Protein AF-A0A8H9N212-F1 (afdb_monomer)

Structure (mmCIF, N/CA/C/O backbone):
data_AF-A0A8H9N212-F1
#
_entry.id   AF-A0A8H9N212-F1
#
loop_
_atom_site.group_PDB
_atom_site.id
_atom_site.type_symbol
_atom_site.label_atom_id
_atom_site.label_alt_id
_atom_site.label_comp_id
_atom_site.label_asym_id
_atom_site.label_entity_id
_atom_site.label_seq_id
_atom_site.pdbx_PDB_ins_code
_atom_site.Cartn_x
_atom_site.Cartn_y
_atom_site.Cartn_z
_atom_site.occupancy
_atom_site.B_iso_or_equiv
_atom_site.auth_seq_id
_atom_site.auth_comp_id
_atom_site.auth_asym_id
_atom_site.auth_atom_id
_atom_site.pdbx_PDB_model_num
ATOM 1 N N . PRO A 1 1 ? 9.572 -23.194 4.328 1.00 48.91 1 PRO A N 1
ATOM 2 C CA . PRO A 1 1 ? 11.037 -23.095 4.145 1.00 48.91 1 PRO A CA 1
ATOM 3 C C . PRO A 1 1 ? 11.516 -21.725 4.619 1.00 48.91 1 PRO A C 1
ATOM 5 O O . PRO A 1 1 ? 11.048 -20.721 4.099 1.00 48.91 1 PRO A O 1
ATOM 8 N N . ASP A 1 2 ? 12.399 -21.695 5.612 1.00 60.88 2 ASP A N 1
ATOM 9 C CA . ASP A 1 2 ? 12.781 -20.497 6.381 1.00 60.88 2 ASP A CA 1
ATOM 10 C C . ASP A 1 2 ? 13.593 -19.453 5.583 1.00 60.88 2 ASP A C 1
ATOM 12 O O . ASP A 1 2 ? 14.242 -18.600 6.170 1.00 60.88 2 ASP A O 1
ATOM 16 N N . GLY A 1 3 ? 13.624 -19.538 4.249 1.00 67.44 3 GLY A N 1
ATOM 17 C CA . GLY A 1 3 ? 14.368 -18.618 3.380 1.00 67.44 3 GLY A CA 1
ATOM 18 C C . GLY A 1 3 ? 15.877 -18.877 3.280 1.00 67.44 3 GLY A C 1
ATOM 19 O O . GLY A 1 3 ? 16.539 -18.216 2.487 1.00 67.44 3 GLY A O 1
ATOM 20 N N . PHE A 1 4 ? 16.420 -19.859 4.011 1.00 80.44 4 PHE A N 1
ATOM 21 C CA . PHE A 1 4 ? 17.846 -20.210 3.998 1.00 80.44 4 PHE A CA 1
ATOM 22 C C . PHE A 1 4 ? 18.136 -21.469 3.164 1.00 80.44 4 PHE A C 1
ATOM 24 O O . PHE A 1 4 ? 17.407 -22.461 3.219 1.00 80.44 4 PHE A O 1
ATOM 31 N N . SER A 1 5 ? 19.236 -21.434 2.414 1.00 82.62 5 SER A N 1
ATOM 32 C CA . SER A 1 5 ? 19.834 -22.567 1.705 1.00 82.62 5 SER A CA 1
ATOM 33 C C . SER A 1 5 ? 20.308 -23.660 2.670 1.00 82.62 5 SER A C 1
ATOM 35 O O . SER A 1 5 ? 20.454 -23.441 3.874 1.00 82.62 5 SER A O 1
ATOM 37 N N . GLN A 1 6 ? 20.637 -24.839 2.129 1.00 80.44 6 GLN A N 1
ATOM 38 C CA . GLN A 1 6 ? 21.231 -25.946 2.898 1.00 80.44 6 GLN A CA 1
ATOM 39 C C . GLN A 1 6 ? 22.551 -25.577 3.602 1.00 80.44 6 GLN A C 1
ATOM 41 O O . GLN A 1 6 ? 22.968 -26.268 4.525 1.00 80.44 6 GLN A O 1
ATOM 46 N N . TYR A 1 7 ? 23.192 -24.483 3.181 1.00 77.25 7 TYR A N 1
ATOM 47 C CA . TYR A 1 7 ? 24.413 -23.943 3.778 1.00 77.25 7 TYR A CA 1
ATOM 48 C C . TYR A 1 7 ? 24.137 -22.871 4.844 1.00 77.25 7 TYR A C 1
ATOM 50 O O . TYR A 1 7 ? 25.069 -22.250 5.341 1.00 77.25 7 TYR A O 1
ATOM 58 N N . GLY A 1 8 ? 22.869 -22.635 5.200 1.00 81.19 8 GLY A N 1
ATOM 59 C CA . GLY A 1 8 ? 22.481 -21.651 6.211 1.00 81.19 8 GLY A CA 1
ATOM 60 C C . GLY A 1 8 ? 22.578 -20.196 5.749 1.00 81.19 8 GLY A C 1
ATOM 61 O O . GLY A 1 8 ? 22.525 -19.310 6.596 1.00 81.19 8 GLY A O 1
ATOM 62 N N . LEU A 1 9 ? 22.707 -19.964 4.438 1.00 83.38 9 LEU A N 1
ATOM 63 C CA . LEU A 1 9 ? 22.725 -18.639 3.811 1.00 83.38 9 LEU A CA 1
ATOM 64 C C . LEU A 1 9 ? 21.391 -18.351 3.129 1.00 83.38 9 LEU A C 1
ATOM 66 O O . LEU A 1 9 ? 20.862 -19.244 2.468 1.00 83.38 9 LEU A O 1
ATOM 70 N N . ASP A 1 10 ? 20.862 -17.143 3.246 1.00 80.94 10 ASP A N 1
ATOM 71 C CA . ASP A 1 10 ? 19.689 -16.719 2.482 1.00 80.94 10 ASP A CA 1
ATOM 72 C C . ASP A 1 10 ? 20.015 -16.441 1.003 1.00 80.94 10 ASP A C 1
ATOM 74 O O . ASP A 1 10 ? 21.149 -16.610 0.544 1.00 80.94 10 ASP A O 1
ATOM 78 N N . ALA A 1 11 ? 18.996 -16.047 0.231 1.00 73.56 11 ALA A N 1
ATOM 79 C CA . ALA A 1 11 ? 19.115 -15.761 -1.202 1.00 73.56 11 ALA A CA 1
ATOM 80 C C . ALA A 1 11 ? 20.103 -14.624 -1.535 1.00 73.56 11 ALA A C 1
ATOM 82 O O . ALA A 1 11 ? 20.509 -14.491 -2.688 1.00 73.56 11 ALA A O 1
ATOM 83 N N . GLU A 1 12 ? 20.495 -13.824 -0.542 1.00 68.50 12 GLU A N 1
ATOM 84 C CA . GLU A 1 12 ? 21.417 -12.696 -0.674 1.00 68.50 12 GLU A CA 1
ATOM 85 C C . GLU A 1 12 ? 22.821 -13.032 -0.141 1.00 68.50 12 GLU A C 1
ATOM 87 O O . GLU A 1 12 ? 23.716 -12.192 -0.193 1.00 68.50 12 GLU A O 1
ATOM 92 N N . GLY A 1 13 ? 23.041 -14.264 0.334 1.00 77.81 13 GLY A N 1
ATOM 93 C CA . GLY A 1 13 ? 24.339 -14.730 0.822 1.00 77.81 13 GLY A CA 1
ATOM 94 C C . GLY A 1 13 ? 24.630 -14.381 2.283 1.00 77.81 13 GLY A C 1
ATOM 95 O O . GLY A 1 13 ? 25.788 -14.466 2.698 1.00 77.81 13 GLY A O 1
ATOM 96 N N . TYR A 1 14 ? 23.614 -14.016 3.070 1.00 83.75 14 TYR A N 1
ATOM 97 C CA . TYR A 1 14 ? 23.759 -13.747 4.500 1.00 83.75 14 TYR A CA 1
ATOM 98 C C . TYR A 1 14 ? 23.435 -14.984 5.331 1.00 83.75 14 TYR A C 1
ATOM 100 O O . TYR A 1 14 ? 22.450 -15.681 5.088 1.00 83.75 14 TYR A O 1
ATOM 108 N N . GLY A 1 15 ? 24.269 -15.253 6.334 1.00 84.69 15 GLY A N 1
ATOM 109 C CA . GLY A 1 15 ? 24.023 -16.291 7.324 1.00 84.69 15 GLY A CA 1
ATOM 110 C C . GLY A 1 15 ? 22.804 -15.990 8.191 1.00 84.69 15 GLY A C 1
ATOM 111 O O . GLY A 1 15 ? 22.303 -14.867 8.244 1.00 84.69 15 GLY A O 1
ATOM 112 N N . ARG A 1 16 ? 22.342 -17.002 8.934 1.00 87.88 16 ARG A N 1
ATOM 113 C CA . ARG A 1 16 ? 21.265 -16.854 9.937 1.00 87.88 16 ARG A CA 1
ATOM 114 C C . ARG A 1 16 ? 21.573 -15.824 11.028 1.00 87.88 16 ARG A C 1
ATOM 116 O O . ARG A 1 16 ? 20.663 -15.344 11.689 1.00 87.88 16 ARG A O 1
ATOM 123 N N . ASP A 1 17 ? 22.844 -15.503 11.224 1.00 85.81 17 ASP A N 1
ATOM 124 C CA . ASP A 1 17 ? 23.327 -14.455 12.118 1.00 85.81 17 ASP A CA 1
ATOM 125 C C . ASP A 1 17 ? 23.298 -13.051 11.491 1.00 85.81 17 ASP A C 1
ATOM 127 O O . ASP A 1 17 ? 23.648 -12.079 12.156 1.00 85.81 17 ASP A O 1
ATOM 131 N N . GLY A 1 18 ? 22.874 -12.932 10.232 1.00 85.94 18 GLY A N 1
ATOM 132 C CA . GLY A 1 18 ? 22.709 -11.666 9.530 1.00 85.94 18 GLY A CA 1
ATOM 133 C C . GLY A 1 18 ? 23.993 -11.107 8.921 1.00 85.94 18 GLY A C 1
ATOM 134 O O . GLY A 1 18 ? 23.980 -9.950 8.505 1.00 85.94 18 GLY A O 1
ATOM 135 N N . PHE A 1 19 ? 25.073 -11.894 8.841 1.00 88.25 19 PHE A N 1
ATOM 136 C CA . PHE A 1 19 ? 26.354 -11.483 8.253 1.00 88.25 19 PHE A CA 1
ATOM 137 C C . PHE A 1 19 ? 26.708 -12.331 7.024 1.00 88.25 19 PHE A C 1
ATOM 139 O O . PHE A 1 19 ? 26.450 -13.532 6.982 1.00 88.25 19 PHE A O 1
ATOM 146 N N . ASN A 1 20 ? 27.301 -11.705 6.011 1.00 83.50 20 ASN A N 1
ATOM 147 C CA . ASN A 1 20 ? 27.819 -12.385 4.828 1.00 83.50 20 ASN A CA 1
ATOM 148 C C . ASN A 1 20 ? 29.212 -13.000 5.098 1.00 83.50 20 ASN A C 1
ATOM 150 O O . ASN A 1 20 ? 29.787 -12.862 6.183 1.00 83.50 20 ASN A O 1
ATOM 154 N N . SER A 1 21 ? 29.792 -13.662 4.092 1.00 85.56 21 SER A N 1
ATOM 155 C CA . SER A 1 21 ? 31.134 -14.263 4.181 1.00 85.56 21 SER A CA 1
ATOM 156 C C . SER A 1 21 ? 32.267 -13.260 4.433 1.00 85.56 21 SER A C 1
ATOM 158 O O . SER A 1 21 ? 33.352 -13.660 4.843 1.00 85.56 21 SER A O 1
ATOM 160 N N . GLU A 1 22 ? 32.026 -11.970 4.198 1.00 81.94 22 GLU A N 1
ATOM 161 C CA . GLU A 1 22 ? 32.968 -10.871 4.449 1.00 81.94 22 GLU A CA 1
ATOM 162 C C . GLU A 1 22 ? 32.809 -10.277 5.858 1.00 81.94 22 GLU A C 1
ATOM 164 O O . GLU A 1 22 ? 33.419 -9.260 6.175 1.00 81.94 22 GLU A O 1
ATOM 169 N N . ASN A 1 23 ? 32.025 -10.930 6.726 1.00 87.69 23 ASN A N 1
ATOM 170 C CA . ASN A 1 23 ? 31.716 -10.486 8.083 1.00 87.69 23 ASN A CA 1
ATOM 171 C C . ASN A 1 23 ? 30.894 -9.188 8.137 1.00 87.69 23 ASN A C 1
ATOM 173 O O . ASN A 1 23 ? 30.952 -8.491 9.143 1.00 87.69 23 ASN A O 1
ATOM 177 N N . CYS A 1 24 ? 30.115 -8.879 7.099 1.00 87.88 24 CYS A N 1
ATOM 178 C CA . CYS A 1 24 ? 29.319 -7.655 6.987 1.00 87.88 24 CYS A CA 1
ATOM 179 C C . CYS A 1 24 ? 27.830 -7.957 7.044 1.00 87.88 24 CYS A C 1
ATOM 181 O O . CYS A 1 24 ? 27.374 -8.904 6.409 1.00 87.88 24 CYS A O 1
ATOM 183 N N . ASN A 1 25 ? 27.065 -7.153 7.777 1.00 85.31 25 ASN A N 1
ATOM 184 C CA . ASN A 1 25 ? 25.610 -7.224 7.789 1.00 85.31 25 ASN A CA 1
ATOM 185 C C . ASN A 1 25 ? 24.998 -6.414 6.635 1.00 85.31 25 ASN A C 1
ATOM 187 O O . ASN A 1 25 ? 25.698 -5.751 5.866 1.00 85.31 25 ASN A O 1
ATOM 191 N N . ARG A 1 26 ? 23.671 -6.481 6.492 1.00 81.25 26 ARG A N 1
ATOM 192 C CA . ARG A 1 26 ? 22.938 -5.737 5.453 1.00 81.25 26 ARG A CA 1
ATOM 193 C C . ARG A 1 26 ? 23.102 -4.225 5.574 1.00 81.25 26 ARG A C 1
ATOM 195 O O . ARG A 1 26 ? 23.086 -3.547 4.564 1.00 81.25 26 ARG A O 1
ATOM 202 N N . ALA A 1 27 ? 23.340 -3.699 6.775 1.00 77.50 27 ALA A N 1
ATOM 203 C CA . ALA A 1 27 ? 23.638 -2.282 6.989 1.00 77.50 27 ALA A CA 1
ATOM 204 C C . ALA A 1 27 ? 25.084 -1.892 6.607 1.00 77.50 27 ALA A C 1
ATOM 206 O O . ALA A 1 27 ? 25.467 -0.736 6.769 1.00 77.50 27 ALA A O 1
ATOM 207 N N . GLY A 1 28 ? 25.897 -2.834 6.112 1.00 80.50 28 GLY A N 1
ATOM 208 C CA . GLY A 1 28 ? 27.299 -2.599 5.772 1.00 80.50 28 GLY A CA 1
ATOM 209 C C . GLY A 1 28 ? 28.211 -2.477 6.994 1.00 80.50 28 GLY A C 1
ATOM 210 O O . GLY A 1 28 ? 29.279 -1.881 6.887 1.00 80.50 28 GLY A O 1
ATOM 211 N N . LEU A 1 29 ? 27.803 -3.017 8.146 1.00 86.12 29 LEU A N 1
ATOM 212 C CA . LEU A 1 29 ? 28.575 -3.021 9.389 1.00 86.12 29 LEU A CA 1
ATOM 213 C C . LEU A 1 29 ? 29.121 -4.415 9.680 1.00 86.12 29 LEU A C 1
ATOM 215 O O . LEU A 1 29 ? 28.432 -5.417 9.477 1.00 86.12 29 LEU A O 1
ATOM 219 N N . ASN A 1 30 ? 30.340 -4.487 10.198 1.00 89.12 30 ASN A N 1
ATOM 220 C CA . ASN A 1 30 ? 30.913 -5.733 10.671 1.00 89.12 30 ASN A CA 1
ATOM 221 C C . ASN A 1 30 ? 30.341 -6.137 12.045 1.00 89.12 30 ASN A C 1
ATOM 223 O O . ASN A 1 30 ? 29.559 -5.406 12.657 1.00 89.12 30 ASN A O 1
ATOM 227 N N . ARG A 1 31 ? 30.728 -7.308 12.565 1.00 90.25 31 ARG A N 1
ATOM 228 C CA . ARG A 1 31 ? 30.299 -7.763 13.909 1.00 90.25 31 ARG A CA 1
ATOM 229 C C . ARG A 1 31 ? 30.716 -6.834 15.052 1.00 90.25 31 ARG A C 1
ATOM 231 O O . ARG A 1 31 ? 30.157 -6.929 16.139 1.00 90.25 31 ARG A O 1
ATOM 238 N N . GLN A 1 32 ? 31.700 -5.974 14.824 1.00 89.44 32 GLN A N 1
ATOM 239 C CA . GLN A 1 32 ? 32.189 -4.972 15.764 1.00 89.44 32 GLN A CA 1
ATOM 240 C C . GLN A 1 32 ? 31.437 -3.634 15.627 1.00 89.44 32 GLN A C 1
ATOM 242 O O . GLN A 1 32 ? 31.700 -2.711 16.391 1.00 89.44 32 GLN A O 1
ATOM 247 N N . GLY A 1 33 ? 30.485 -3.532 14.692 1.00 83.62 33 GLY A N 1
ATOM 248 C CA . GLY A 1 33 ? 29.724 -2.314 14.413 1.00 83.62 33 GLY A CA 1
ATOM 249 C C . GLY A 1 33 ? 30.471 -1.298 13.546 1.00 83.62 33 GLY A C 1
ATOM 250 O O . GLY A 1 33 ? 30.004 -0.173 13.396 1.00 83.62 33 GLY A O 1
ATOM 251 N N . GLU A 1 34 ? 31.617 -1.665 12.973 1.00 85.56 34 GLU A N 1
ATOM 252 C CA . GLU A 1 34 ? 32.413 -0.786 12.117 1.00 85.56 34 GLU A CA 1
ATOM 253 C C . GLU A 1 34 ? 31.993 -0.928 10.647 1.00 85.56 34 GLU A C 1
ATOM 255 O O . GLU A 1 34 ? 31.639 -2.028 10.215 1.00 85.56 34 GLU A O 1
ATOM 260 N N . PRO A 1 35 ? 32.060 0.142 9.837 1.00 82.62 35 PRO A N 1
ATOM 261 C CA . PRO A 1 35 ? 31.731 0.063 8.421 1.00 82.62 35 PRO A CA 1
ATOM 262 C C . PRO A 1 35 ? 32.664 -0.902 7.685 1.00 82.62 35 PRO A C 1
ATOM 264 O O . PRO A 1 35 ? 33.885 -0.768 7.737 1.00 82.62 35 PRO A O 1
ATOM 267 N N . CYS A 1 36 ? 32.091 -1.818 6.913 1.00 81.75 36 CYS A N 1
ATOM 268 C CA . CYS A 1 36 ? 32.828 -2.726 6.037 1.00 81.75 36 CYS A CA 1
ATOM 269 C C . CYS A 1 36 ? 33.483 -2.039 4.824 1.00 81.75 36 CYS A C 1
ATOM 271 O O . CYS A 1 36 ? 34.247 -2.662 4.089 1.00 81.75 36 CYS A O 1
ATOM 273 N N . GLY A 1 37 ? 33.187 -0.754 4.611 1.00 81.06 37 GLY A N 1
ATOM 274 C CA . GLY A 1 37 ? 33.697 0.075 3.521 1.00 81.06 37 GLY A CA 1
ATOM 275 C C . GLY A 1 37 ? 32.577 0.788 2.766 1.00 81.06 37 GLY A C 1
ATOM 276 O O . GLY A 1 37 ? 31.394 0.528 2.995 1.00 81.06 37 GLY A O 1
ATOM 277 N N . GLU A 1 38 ? 32.948 1.684 1.849 1.00 79.25 38 GLU A N 1
ATOM 278 C CA . GLU A 1 38 ? 31.974 2.432 1.048 1.00 79.25 38 GLU A CA 1
ATOM 279 C C . GLU A 1 38 ? 31.109 1.495 0.173 1.00 79.25 38 GLU A C 1
ATOM 281 O O . GLU A 1 38 ? 31.646 0.603 -0.503 1.00 79.25 38 GLU A O 1
ATOM 286 N N . PRO A 1 39 ? 29.773 1.677 0.153 1.00 80.19 39 PRO A N 1
ATOM 287 C CA . PRO A 1 39 ? 28.888 0.911 -0.715 1.00 80.19 39 PRO A CA 1
ATOM 288 C C . PRO A 1 39 ? 29.212 1.143 -2.197 1.00 80.19 39 PRO A C 1
ATOM 290 O O . PRO A 1 39 ? 29.211 2.270 -2.690 1.00 80.19 39 PRO A O 1
ATOM 293 N N . LYS A 1 40 ? 29.448 0.055 -2.928 1.00 78.50 40 LYS A N 1
ATOM 294 C CA . LYS A 1 40 ? 29.615 0.021 -4.381 1.00 78.50 40 LYS A CA 1
ATOM 295 C C . LYS A 1 40 ? 28.335 -0.521 -4.999 1.00 78.50 40 LYS A C 1
ATOM 297 O O . LYS A 1 40 ? 28.032 -1.704 -4.869 1.00 78.50 40 LYS A O 1
ATOM 302 N N . PHE A 1 41 ? 27.583 0.350 -5.660 1.00 72.44 41 PHE A N 1
ATOM 303 C CA . PHE A 1 41 ? 26.312 -0.009 -6.286 1.00 72.44 41 PHE A CA 1
ATOM 304 C C . PHE A 1 41 ? 26.537 -0.725 -7.616 1.00 72.44 41 PHE A C 1
ATOM 306 O O . PHE A 1 41 ? 27.232 -0.214 -8.498 1.00 72.44 41 PHE A O 1
ATOM 313 N N . GLY A 1 42 ? 25.946 -1.911 -7.742 1.00 61.38 42 GLY A N 1
ATOM 314 C CA . GLY A 1 42 ? 25.860 -2.646 -8.991 1.00 61.38 42 GLY A CA 1
ATOM 315 C C . GLY A 1 42 ? 24.874 -2.001 -9.973 1.00 61.38 42 GLY A C 1
ATOM 316 O O . GLY A 1 42 ? 24.143 -1.070 -9.615 1.00 61.38 42 GLY A O 1
ATOM 317 N N . PRO A 1 43 ? 24.826 -2.493 -11.224 1.00 53.00 43 PRO A N 1
ATOM 318 C CA . PRO A 1 43 ? 23.905 -1.999 -12.253 1.00 53.00 43 PRO A CA 1
ATOM 319 C C . PRO A 1 43 ? 22.439 -2.041 -11.809 1.00 53.00 43 PRO A C 1
ATOM 321 O O . PRO A 1 43 ? 21.667 -1.131 -12.109 1.00 53.00 43 PRO A O 1
ATOM 324 N N . ASP A 1 44 ? 22.087 -3.046 -11.004 1.00 60.75 44 ASP A N 1
ATOM 325 C CA . ASP A 1 44 ? 20.751 -3.251 -10.453 1.00 60.75 44 ASP A CA 1
ATOM 326 C C . ASP A 1 44 ? 20.331 -2.213 -9.399 1.00 60.75 44 ASP A C 1
ATOM 328 O O . ASP A 1 44 ? 19.172 -2.182 -8.970 1.00 60.75 44 ASP A O 1
ATOM 332 N N . GLY A 1 45 ? 21.237 -1.301 -9.042 1.00 69.12 45 GLY A N 1
ATOM 333 C CA . GLY A 1 45 ? 21.006 -0.206 -8.110 1.00 69.12 45 GLY A CA 1
ATOM 334 C C . GLY A 1 45 ? 21.149 -0.602 -6.644 1.00 69.12 45 GLY A C 1
ATOM 335 O O . GLY A 1 45 ? 20.893 0.242 -5.786 1.00 69.12 45 GLY A O 1
ATOM 336 N N . PHE A 1 46 ? 21.576 -1.836 -6.361 1.00 74.75 46 PHE A N 1
ATOM 337 C CA . PHE A 1 46 ? 21.864 -2.328 -5.018 1.00 74.75 46 PHE A CA 1
ATOM 338 C C . PHE A 1 46 ? 23.376 -2.441 -4.813 1.00 74.75 46 PHE A C 1
ATOM 340 O O . PHE A 1 46 ? 24.141 -2.717 -5.734 1.00 74.75 46 PHE A O 1
ATOM 347 N N . SER A 1 47 ? 23.826 -2.166 -3.598 1.00 79.19 47 SER A N 1
ATOM 348 C CA . SER A 1 47 ? 25.215 -2.319 -3.181 1.00 79.19 47 SER A CA 1
ATOM 349 C C . SER A 1 47 ? 25.595 -3.792 -3.045 1.00 79.19 47 SER A C 1
ATOM 351 O O . SER A 1 47 ? 24.733 -4.675 -3.036 1.00 79.19 47 SER A O 1
ATOM 353 N N . GLN A 1 48 ? 26.887 -4.059 -2.845 1.00 74.19 48 GLN A N 1
ATOM 354 C CA . GLN A 1 48 ? 27.377 -5.381 -2.444 1.00 74.19 48 GLN A CA 1
ATOM 355 C C . GLN A 1 48 ? 26.731 -5.901 -1.146 1.00 74.19 48 GLN A C 1
ATOM 357 O O . GLN A 1 48 ? 26.797 -7.094 -0.872 1.00 74.19 48 GLN A O 1
ATOM 362 N N . TYR A 1 49 ? 26.090 -5.019 -0.370 1.00 77.12 49 TYR A N 1
ATOM 363 C CA . TYR A 1 49 ? 25.359 -5.361 0.849 1.00 77.12 49 TYR A CA 1
ATOM 364 C C . TYR A 1 49 ? 23.850 -5.580 0.623 1.00 77.12 49 TYR A C 1
ATOM 366 O O . TYR A 1 49 ? 23.082 -5.679 1.575 1.00 77.12 49 TYR A O 1
ATOM 374 N N . GLY A 1 50 ? 23.390 -5.590 -0.633 1.00 76.12 50 GLY A N 1
ATOM 375 C CA . GLY A 1 50 ? 21.982 -5.806 -0.977 1.00 76.12 50 GLY A CA 1
ATOM 376 C C . GLY A 1 50 ? 21.059 -4.612 -0.718 1.00 76.12 50 GLY A C 1
ATOM 377 O O . GLY A 1 50 ? 19.854 -4.742 -0.913 1.00 76.12 50 GLY A O 1
ATOM 378 N N . LEU A 1 51 ? 21.600 -3.451 -0.328 1.00 81.31 51 LEU A N 1
ATOM 379 C CA . LEU A 1 51 ? 20.842 -2.213 -0.116 1.00 81.31 51 LEU A CA 1
ATOM 380 C C . LEU A 1 51 ? 20.991 -1.245 -1.278 1.00 81.31 51 LEU A C 1
ATOM 382 O O . LEU A 1 51 ? 22.092 -1.069 -1.799 1.00 81.31 51 LEU A O 1
ATOM 386 N N . ASP A 1 52 ? 19.916 -0.559 -1.637 1.00 79.38 52 ASP A N 1
ATOM 387 C CA . ASP A 1 52 ? 19.978 0.561 -2.562 1.00 79.38 52 ASP A CA 1
ATOM 388 C C . ASP A 1 52 ? 20.621 1.803 -1.921 1.00 79.38 52 ASP A C 1
ATOM 390 O O . ASP A 1 52 ? 20.929 1.844 -0.728 1.00 79.38 52 ASP A O 1
ATOM 394 N N . LYS A 1 53 ? 20.829 2.858 -2.714 1.00 78.75 53 LYS A N 1
ATOM 395 C CA . LYS A 1 53 ? 21.436 4.114 -2.231 1.00 78.75 53 LYS A CA 1
ATOM 396 C C . LYS A 1 53 ? 20.625 4.846 -1.150 1.00 78.75 53 LYS A C 1
ATOM 398 O O . LYS A 1 53 ? 21.106 5.833 -0.604 1.00 78.75 53 LYS A O 1
ATOM 403 N N . TYR A 1 54 ? 19.391 4.415 -0.902 1.00 80.50 54 TYR A N 1
ATOM 404 C CA . TYR A 1 54 ? 18.502 4.947 0.123 1.00 80.50 54 TYR A CA 1
ATOM 405 C C . TYR A 1 54 ? 18.412 4.020 1.349 1.00 80.50 54 TYR A C 1
ATOM 407 O O . TYR A 1 54 ? 17.675 4.333 2.280 1.00 80.50 54 TYR A O 1
ATOM 415 N N . GLY A 1 55 ? 19.163 2.913 1.370 1.00 84.25 55 GLY A N 1
ATOM 416 C CA . GLY A 1 55 ? 19.217 1.971 2.484 1.00 84.25 55 GLY A CA 1
ATOM 417 C C . GLY A 1 55 ? 18.102 0.922 2.496 1.00 84.25 55 GLY A C 1
ATOM 418 O O . GLY A 1 55 ? 17.900 0.293 3.531 1.00 84.25 55 GLY A O 1
ATOM 419 N N . TYR A 1 56 ? 17.379 0.726 1.389 1.00 84.62 56 TYR A N 1
ATOM 420 C CA . TYR A 1 56 ? 16.331 -0.294 1.269 1.00 84.62 56 TYR A CA 1
ATOM 421 C C . TYR A 1 56 ? 16.864 -1.554 0.592 1.00 84.62 56 TYR A C 1
ATOM 423 O O . TYR A 1 56 ? 17.522 -1.476 -0.447 1.00 84.62 56 TYR A O 1
ATOM 431 N N . GLY A 1 57 ? 16.544 -2.710 1.167 1.00 79.38 57 GLY A N 1
ATOM 432 C CA . GLY A 1 57 ? 16.823 -4.024 0.608 1.00 79.38 57 GLY A CA 1
ATOM 433 C C . GLY A 1 57 ? 16.009 -4.321 -0.648 1.00 79.38 57 GLY A C 1
ATOM 434 O O . GLY A 1 57 ? 15.131 -3.552 -1.061 1.00 79.38 57 GLY A O 1
ATOM 435 N N . ARG A 1 58 ? 16.294 -5.466 -1.272 1.00 77.12 58 ARG A N 1
ATOM 436 C CA . ARG A 1 58 ? 15.590 -5.928 -2.482 1.00 77.12 58 ARG A CA 1
ATOM 437 C C . ARG A 1 58 ? 14.120 -6.250 -2.237 1.00 77.12 58 ARG A C 1
ATOM 439 O O . ARG A 1 58 ? 13.310 -6.162 -3.153 1.00 77.12 58 ARG A O 1
ATOM 446 N N . ASP A 1 59 ? 13.781 -6.596 -1.006 1.00 76.88 59 ASP A N 1
ATOM 447 C CA . ASP A 1 59 ? 12.412 -6.779 -0.535 1.00 76.88 59 ASP A CA 1
ATOM 448 C C . ASP A 1 59 ? 11.683 -5.452 -0.254 1.00 76.88 59 ASP A C 1
ATOM 450 O O . ASP A 1 59 ? 10.502 -5.458 0.087 1.00 76.88 59 ASP A O 1
ATOM 454 N N . GLY A 1 60 ? 12.369 -4.317 -0.420 1.00 82.88 60 GLY A N 1
ATOM 455 C CA . GLY A 1 60 ? 11.823 -2.976 -0.258 1.00 82.88 60 GLY A CA 1
ATOM 456 C C . GLY A 1 60 ? 11.796 -2.463 1.176 1.00 82.88 60 GLY A C 1
ATOM 457 O O . GLY A 1 60 ? 11.257 -1.376 1.382 1.00 82.88 60 GLY A O 1
ATOM 458 N N . PHE A 1 61 ? 12.379 -3.186 2.139 1.00 86.69 61 PHE A N 1
ATOM 459 C CA . PHE A 1 61 ? 12.476 -2.776 3.543 1.00 86.69 61 PHE A CA 1
ATOM 460 C C . PHE A 1 61 ? 13.900 -2.342 3.896 1.00 86.69 61 PHE A C 1
ATOM 462 O O . PHE A 1 61 ? 14.878 -2.895 3.401 1.00 86.69 61 PHE A O 1
ATOM 469 N N . ASN A 1 62 ? 14.033 -1.324 4.741 1.00 87.75 62 ASN A N 1
ATOM 470 C CA . ASN A 1 62 ? 15.324 -0.887 5.260 1.00 87.75 62 ASN A CA 1
ATOM 471 C C . ASN A 1 62 ? 15.746 -1.706 6.498 1.00 87.75 62 ASN A C 1
ATOM 473 O O . ASN A 1 62 ? 15.007 -2.565 6.982 1.00 87.75 62 ASN A O 1
ATOM 477 N N . ALA A 1 63 ? 16.941 -1.426 7.027 1.00 84.50 63 ALA A N 1
ATOM 478 C CA . ALA A 1 63 ? 17.459 -2.087 8.231 1.00 84.50 63 ALA A CA 1
ATOM 479 C C . ALA A 1 63 ? 16.593 -1.854 9.487 1.00 84.50 63 ALA A C 1
ATOM 481 O O . ALA A 1 63 ? 16.568 -2.707 10.369 1.00 84.50 63 ALA A O 1
ATOM 482 N N . ASP A 1 64 ? 15.844 -0.748 9.531 1.00 86.50 64 ASP A N 1
ATOM 483 C CA . ASP A 1 64 ? 14.895 -0.424 10.605 1.00 86.50 64 ASP A CA 1
ATOM 484 C C . ASP A 1 64 ? 13.534 -1.126 10.431 1.00 86.50 64 ASP A C 1
ATOM 486 O O . ASP A 1 64 ? 12.587 -0.813 11.145 1.00 86.50 64 ASP A O 1
ATOM 490 N N . ASN A 1 65 ? 13.415 -2.062 9.483 1.00 89.69 65 ASN A N 1
ATOM 491 C CA . ASN A 1 65 ? 12.202 -2.824 9.182 1.00 89.69 65 ASN A CA 1
ATOM 492 C C . ASN A 1 65 ? 11.052 -2.019 8.547 1.00 89.69 65 ASN A C 1
ATOM 494 O O . ASN A 1 65 ? 9.923 -2.501 8.533 1.00 89.69 65 ASN A O 1
ATOM 498 N N . PHE A 1 66 ? 11.314 -0.840 7.975 1.00 92.12 66 PHE A N 1
ATOM 499 C CA . PHE A 1 66 ? 10.316 -0.013 7.284 1.00 92.12 66 PHE A CA 1
ATOM 500 C C . PHE A 1 66 ? 10.471 -0.078 5.767 1.00 92.12 66 PHE A C 1
ATOM 502 O O . PHE A 1 66 ? 11.579 0.003 5.236 1.00 92.12 66 PHE A O 1
ATOM 509 N N . ASN A 1 67 ? 9.351 -0.176 5.054 1.00 90.81 67 ASN A N 1
ATOM 510 C CA . ASN A 1 67 ? 9.326 -0.056 3.604 1.00 90.81 67 ASN A CA 1
ATOM 511 C C . ASN A 1 67 ? 9.433 1.408 3.145 1.00 90.81 67 ASN A C 1
ATOM 513 O O . ASN A 1 67 ? 9.395 2.350 3.943 1.00 90.81 67 ASN A O 1
ATOM 517 N N . ARG A 1 68 ? 9.534 1.620 1.830 1.00 88.81 68 ARG A N 1
ATOM 518 C CA . ARG A 1 68 ? 9.626 2.966 1.226 1.00 88.81 68 ARG A CA 1
ATOM 519 C C . ARG A 1 68 ? 8.406 3.855 1.452 1.00 88.81 68 ARG A C 1
ATOM 521 O O . ARG A 1 68 ? 8.486 5.060 1.228 1.00 88.81 68 ARG A O 1
ATOM 528 N N . PHE A 1 69 ? 7.295 3.270 1.882 1.00 90.62 69 PHE A N 1
ATOM 529 C CA . PHE A 1 69 ? 6.064 3.966 2.244 1.00 90.62 69 PHE A CA 1
ATOM 530 C C . PHE A 1 69 ? 5.981 4.222 3.753 1.00 90.62 69 PHE A C 1
ATOM 532 O O . PHE A 1 69 ? 4.913 4.541 4.265 1.00 90.62 69 PHE A O 1
ATOM 539 N N . ASN A 1 70 ? 7.114 4.110 4.458 1.00 91.56 70 ASN A N 1
ATOM 540 C CA . ASN A 1 70 ? 7.233 4.304 5.898 1.00 91.56 70 ASN A CA 1
ATOM 541 C C . ASN A 1 70 ? 6.421 3.293 6.721 1.00 91.56 70 ASN A C 1
ATOM 543 O O . ASN A 1 70 ? 6.033 3.614 7.835 1.00 91.56 70 ASN A O 1
ATOM 547 N N . CYS A 1 71 ? 6.173 2.092 6.193 1.00 92.12 71 CYS A N 1
ATOM 548 C CA . CYS A 1 71 ? 5.370 1.065 6.848 1.00 92.12 71 CYS A CA 1
ATOM 549 C C . CYS A 1 71 ? 6.207 -0.152 7.242 1.00 92.12 71 CYS A C 1
ATOM 551 O O . CYS A 1 71 ? 6.950 -0.687 6.415 1.00 92.12 71 CYS A O 1
ATOM 553 N N . SER A 1 72 ? 6.102 -0.588 8.496 1.00 92.50 72 SER A N 1
ATOM 554 C CA . SER A 1 72 ? 6.840 -1.739 9.003 1.00 92.50 72 SER A CA 1
ATOM 555 C C . SER A 1 72 ? 6.248 -3.068 8.527 1.00 92.50 72 SER A C 1
ATOM 557 O O . SER A 1 72 ? 5.137 -3.122 7.989 1.00 92.50 72 SER A O 1
ATOM 559 N N . ARG A 1 73 ? 6.958 -4.181 8.747 1.00 89.06 73 ARG A N 1
ATOM 560 C CA . ARG A 1 73 ? 6.407 -5.525 8.470 1.00 89.06 73 ARG A CA 1
ATOM 561 C C . ARG A 1 73 ? 5.224 -5.884 9.362 1.00 89.06 73 ARG A C 1
ATOM 563 O O . ARG A 1 73 ? 4.385 -6.704 8.980 1.00 89.06 73 ARG A O 1
ATOM 570 N N . GLU A 1 74 ? 5.151 -5.270 10.531 1.00 87.31 74 GLU A N 1
ATOM 571 C CA . GLU A 1 74 ? 4.043 -5.395 11.470 1.00 87.31 74 GLU A CA 1
ATOM 572 C C . GLU A 1 74 ? 2.832 -4.562 11.018 1.00 87.31 74 GLU A C 1
ATOM 574 O O . GLU A 1 74 ? 1.728 -4.816 11.482 1.00 87.31 74 GLU A O 1
ATOM 579 N N . GLY A 1 75 ? 2.993 -3.646 10.054 1.00 89.62 75 GLY A N 1
ATOM 580 C CA . GLY A 1 75 ? 1.909 -2.795 9.556 1.00 89.62 75 GLY A CA 1
ATOM 581 C C . GLY A 1 75 ? 1.718 -1.517 10.371 1.00 89.62 75 GLY A C 1
ATOM 582 O O . GLY A 1 75 ? 0.597 -1.020 10.477 1.00 89.62 75 GLY A O 1
ATOM 583 N N . VAL A 1 76 ? 2.798 -0.988 10.954 1.00 90.38 76 VAL A N 1
ATOM 584 C CA . VAL A 1 76 ? 2.806 0.317 11.631 1.00 90.38 76 VAL A CA 1
ATOM 585 C C . VAL A 1 76 ? 3.896 1.231 11.086 1.00 90.38 76 VAL A C 1
ATOM 587 O O . VAL A 1 76 ? 4.940 0.776 10.625 1.00 90.38 76 VAL A O 1
ATOM 590 N N . ASP A 1 77 ? 3.646 2.534 11.097 1.00 91.19 77 ASP A N 1
ATOM 591 C CA . ASP A 1 77 ? 4.602 3.548 10.688 1.00 91.19 77 ASP A CA 1
ATOM 592 C C . ASP A 1 77 ? 5.576 3.902 11.824 1.00 91.19 77 ASP A C 1
ATOM 594 O O . ASP A 1 77 ? 5.485 3.396 12.943 1.00 91.19 77 ASP A O 1
ATOM 598 N N . LYS A 1 78 ? 6.540 4.784 11.546 1.00 89.50 78 LYS A N 1
ATOM 599 C CA . LYS A 1 78 ? 7.535 5.221 12.547 1.00 89.50 78 LYS A CA 1
ATOM 600 C C . LYS A 1 78 ? 6.950 5.955 13.755 1.00 89.50 78 LYS A C 1
ATOM 602 O O . LYS A 1 78 ? 7.609 6.032 14.785 1.00 89.50 78 LYS A O 1
ATOM 607 N N . ASN A 1 79 ? 5.748 6.510 13.630 1.00 86.75 79 ASN A N 1
ATOM 608 C CA . ASN A 1 79 ? 5.012 7.136 14.728 1.00 86.75 79 ASN A CA 1
ATOM 609 C C . ASN A 1 79 ? 4.104 6.124 15.440 1.00 86.75 79 ASN A C 1
ATOM 611 O O . ASN A 1 79 ? 3.277 6.512 16.262 1.00 86.75 79 ASN A O 1
ATOM 615 N N . GLY A 1 80 ? 4.206 4.846 15.074 1.00 84.88 80 GLY A N 1
ATOM 616 C CA . GLY A 1 80 ? 3.332 3.791 15.532 1.00 84.88 80 GLY A CA 1
ATOM 617 C C . GLY A 1 80 ? 1.947 3.837 14.901 1.00 84.88 80 GLY A C 1
ATOM 618 O O . GLY A 1 80 ? 1.109 3.087 15.351 1.00 84.88 80 GLY A O 1
ATOM 619 N N . LYS A 1 81 ? 1.626 4.658 13.900 1.00 86.50 81 LYS A N 1
ATOM 620 C CA . LYS A 1 81 ? 0.278 4.659 13.301 1.00 86.50 81 LYS A CA 1
ATOM 621 C C . LYS A 1 81 ? 0.077 3.467 12.364 1.00 86.50 81 LYS A C 1
ATOM 623 O O . LYS A 1 81 ? 1.036 3.063 11.713 1.00 86.50 81 LYS A O 1
ATOM 628 N N . PRO A 1 82 ? -1.139 2.914 12.237 1.00 86.88 82 PRO A N 1
ATOM 629 C CA . PRO A 1 82 ? -1.386 1.818 11.306 1.00 86.88 82 PRO A CA 1
ATOM 630 C C . PRO A 1 82 ? -1.088 2.221 9.856 1.00 86.88 82 PRO A C 1
ATOM 632 O O . PRO A 1 82 ? -1.336 3.356 9.445 1.00 86.88 82 PRO A O 1
ATOM 635 N N . CYS A 1 83 ? -0.568 1.284 9.069 1.00 90.31 83 CYS A N 1
ATOM 636 C CA . CYS A 1 83 ? -0.260 1.487 7.657 1.00 90.31 83 CYS A CA 1
ATOM 637 C C . CYS A 1 83 ? -0.400 0.181 6.867 1.00 90.31 83 CYS A C 1
ATOM 639 O O . CYS A 1 83 ? -0.337 -0.916 7.424 1.00 90.31 83 CYS A O 1
ATOM 641 N N . ASN A 1 84 ? -0.553 0.284 5.543 1.00 89.06 84 ASN A N 1
ATOM 642 C CA . ASN A 1 84 ? -0.670 -0.896 4.693 1.00 89.06 84 ASN A CA 1
ATOM 643 C C . ASN A 1 84 ? 0.688 -1.331 4.123 1.00 89.06 84 ASN A C 1
ATOM 645 O O . ASN A 1 84 ? 1.209 -0.750 3.170 1.00 89.06 84 ASN A O 1
ATOM 649 N N . LYS A 1 85 ? 1.239 -2.419 4.666 1.00 88.44 85 LYS A N 1
ATOM 650 C CA . LYS A 1 85 ? 2.502 -3.017 4.196 1.00 88.44 85 LYS A CA 1
ATOM 651 C C . LYS A 1 85 ? 2.401 -3.707 2.829 1.00 88.44 85 LYS A C 1
ATOM 653 O O . LYS A 1 85 ? 3.430 -4.018 2.237 1.00 88.44 85 LYS A O 1
ATOM 658 N N . HIS A 1 86 ? 1.187 -3.969 2.340 1.00 89.38 86 HIS A N 1
ATOM 659 C CA . HIS A 1 86 ? 0.928 -4.678 1.082 1.00 89.38 86 HIS A CA 1
ATOM 660 C C . HIS A 1 86 ? 0.780 -3.756 -0.130 1.00 89.38 86 HIS A C 1
ATOM 662 O O . HIS A 1 86 ? 0.544 -4.230 -1.242 1.00 89.38 86 HIS A O 1
ATOM 668 N N . GLN A 1 87 ? 0.894 -2.446 0.078 1.00 90.38 87 GLN A N 1
ATOM 669 C CA . GLN A 1 87 ? 0.937 -1.466 -0.995 1.00 90.38 87 GLN A CA 1
ATOM 670 C C . GLN A 1 87 ? 2.085 -1.782 -1.966 1.00 90.38 87 GLN A C 1
ATOM 672 O O . GLN A 1 87 ? 3.219 -2.016 -1.548 1.00 90.38 87 GLN A O 1
ATOM 677 N N . LEU A 1 88 ? 1.794 -1.772 -3.270 1.00 91.94 88 LEU A N 1
ATOM 678 C CA . LEU A 1 88 ? 2.787 -2.033 -4.318 1.00 91.94 88 LEU A CA 1
ATOM 679 C C . LEU A 1 88 ? 3.306 -0.740 -4.946 1.00 91.94 88 LEU A C 1
ATOM 681 O O . LEU A 1 88 ? 4.487 -0.666 -5.279 1.00 91.94 88 LEU A O 1
ATOM 685 N N . TRP A 1 89 ? 2.445 0.272 -5.081 1.00 93.12 89 TRP A N 1
ATOM 686 C CA . TRP A 1 89 ? 2.744 1.562 -5.705 1.00 93.12 89 TRP A CA 1
ATOM 687 C C . TRP A 1 89 ? 2.419 2.728 -4.773 1.00 93.12 89 TRP A C 1
ATOM 689 O O . TRP A 1 89 ? 1.359 2.752 -4.156 1.00 93.12 89 TRP A O 1
ATOM 699 N N . SER A 1 90 ? 3.268 3.753 -4.740 1.00 90.88 90 SER A N 1
ATOM 700 C CA . SER A 1 90 ? 2.915 5.056 -4.175 1.00 90.88 90 SER A CA 1
ATOM 701 C C . SER A 1 90 ? 1.922 5.804 -5.067 1.00 90.88 90 SER A C 1
ATOM 703 O O . SER A 1 90 ? 1.833 5.573 -6.276 1.00 90.88 90 SER A O 1
ATOM 705 N N . SER A 1 91 ? 1.263 6.814 -4.494 1.00 87.56 91 SER A N 1
ATOM 706 C CA . SER A 1 91 ? 0.482 7.805 -5.249 1.00 87.56 91 SER A CA 1
ATOM 707 C C . SER A 1 91 ? 1.316 8.582 -6.278 1.00 87.56 91 SER A C 1
ATOM 709 O O . SER A 1 91 ? 0.776 9.071 -7.265 1.00 87.56 91 SER A O 1
ATOM 711 N N . SER A 1 92 ? 2.638 8.660 -6.090 1.00 85.62 92 SER A N 1
ATOM 712 C CA . SER A 1 92 ? 3.582 9.256 -7.044 1.00 85.62 92 SER A CA 1
ATOM 713 C C . SER A 1 92 ? 4.009 8.315 -8.181 1.00 85.62 92 SER A C 1
ATOM 715 O O . SER A 1 92 ? 4.794 8.719 -9.037 1.00 85.62 92 SER A O 1
ATOM 717 N N . GLY A 1 93 ? 3.507 7.075 -8.214 1.00 88.69 93 GLY A N 1
ATOM 718 C CA . GLY A 1 93 ? 3.791 6.108 -9.278 1.00 88.69 93 GLY A CA 1
ATOM 719 C C . GLY A 1 93 ? 5.137 5.389 -9.152 1.00 88.69 93 GLY A C 1
ATOM 720 O O . GLY A 1 93 ? 5.619 4.834 -10.140 1.00 88.69 93 GLY A O 1
ATOM 721 N N . LEU A 1 94 ? 5.744 5.383 -7.961 1.00 90.19 94 LEU A N 1
ATOM 722 C CA . LEU A 1 94 ? 6.939 4.595 -7.653 1.00 90.19 94 LEU A CA 1
ATOM 723 C C . LEU A 1 94 ? 6.551 3.317 -6.911 1.00 90.19 94 LEU A C 1
ATOM 725 O O . LEU A 1 94 ? 5.730 3.343 -5.998 1.00 90.19 94 LEU A O 1
ATOM 729 N N . GLY A 1 95 ? 7.142 2.198 -7.310 1.00 90.50 95 GLY A N 1
ATOM 730 C CA . GLY A 1 95 ? 6.930 0.909 -6.670 1.00 90.50 95 GLY A CA 1
ATOM 731 C C . GLY A 1 95 ? 7.542 0.843 -5.270 1.00 90.50 95 GLY A C 1
ATOM 732 O O . GLY A 1 95 ? 8.349 1.696 -4.889 1.00 90.50 95 GLY A O 1
ATOM 733 N N . PHE A 1 96 ? 7.219 -0.212 -4.518 1.00 86.44 96 PHE A N 1
ATOM 734 C CA . PHE A 1 96 ? 7.832 -0.503 -3.210 1.00 86.44 96 PHE A CA 1
ATOM 735 C C . PHE A 1 96 ? 9.358 -0.699 -3.293 1.00 86.44 96 PHE A C 1
ATOM 737 O O . PHE A 1 96 ? 10.081 -0.542 -2.313 1.00 86.44 96 PHE A O 1
ATOM 744 N N . ASP A 1 97 ? 9.871 -0.989 -4.484 1.00 82.38 97 ASP A N 1
ATOM 745 C CA . ASP A 1 97 ? 11.288 -1.087 -4.819 1.00 82.38 97 ASP A CA 1
ATOM 746 C C . ASP A 1 97 ? 11.875 0.235 -5.367 1.00 82.38 97 ASP A C 1
ATOM 748 O O . ASP A 1 97 ? 13.034 0.286 -5.775 1.00 82.38 97 ASP A O 1
ATOM 752 N N . GLY A 1 98 ? 11.101 1.326 -5.354 1.00 85.50 98 GLY A N 1
ATOM 753 C CA . GLY A 1 98 ? 11.559 2.685 -5.652 1.00 85.50 98 GLY A CA 1
ATOM 754 C C . GLY A 1 98 ? 11.709 3.003 -7.139 1.00 85.50 98 GLY A C 1
ATOM 755 O O . GLY A 1 98 ? 12.392 3.971 -7.492 1.00 85.50 98 GLY A O 1
ATOM 756 N N . ARG A 1 99 ? 11.099 2.202 -8.018 1.00 87.50 99 ARG A N 1
ATOM 757 C CA . ARG A 1 99 ? 11.169 2.367 -9.476 1.00 87.50 99 ARG A CA 1
ATOM 758 C C . ARG A 1 99 ? 9.781 2.509 -10.095 1.00 87.50 99 ARG A C 1
ATOM 760 O O . ARG A 1 99 ? 8.805 1.976 -9.575 1.00 87.50 99 ARG A O 1
ATOM 767 N N . ASP A 1 100 ? 9.697 3.227 -11.208 1.00 91.44 100 ASP A N 1
ATOM 768 C CA . ASP A 1 100 ? 8.467 3.455 -11.963 1.00 91.44 100 ASP A CA 1
ATOM 769 C C . ASP A 1 100 ? 7.992 2.189 -12.711 1.00 91.44 100 ASP A C 1
ATOM 771 O O . ASP A 1 100 ? 8.601 1.112 -12.645 1.00 91.44 100 ASP A O 1
ATOM 775 N N . ARG A 1 101 ? 6.869 2.309 -13.432 1.00 91.44 101 ARG A N 1
ATOM 776 C CA . ARG A 1 101 ? 6.263 1.215 -14.220 1.00 91.44 101 ARG A CA 1
ATOM 777 C C . ARG A 1 101 ? 7.172 0.678 -15.326 1.00 91.44 101 ARG A C 1
ATOM 779 O O . ARG A 1 101 ? 6.999 -0.464 -15.734 1.00 91.44 101 ARG A O 1
ATOM 786 N N . LEU A 1 102 ? 8.146 1.468 -15.771 1.00 89.81 102 LEU A N 1
ATOM 787 C CA . LEU A 1 102 ? 9.138 1.084 -16.773 1.00 89.81 102 LEU A CA 1
ATOM 788 C C . LEU A 1 102 ? 10.440 0.562 -16.143 1.00 89.81 102 LEU A C 1
ATOM 790 O O . LEU A 1 102 ? 11.321 0.101 -16.863 1.00 89.81 102 LEU A O 1
ATOM 794 N N . GLY A 1 103 ? 10.558 0.588 -14.813 1.00 88.50 103 GLY A N 1
ATOM 795 C CA . GLY A 1 103 ? 11.731 0.116 -14.078 1.00 88.50 103 GLY A C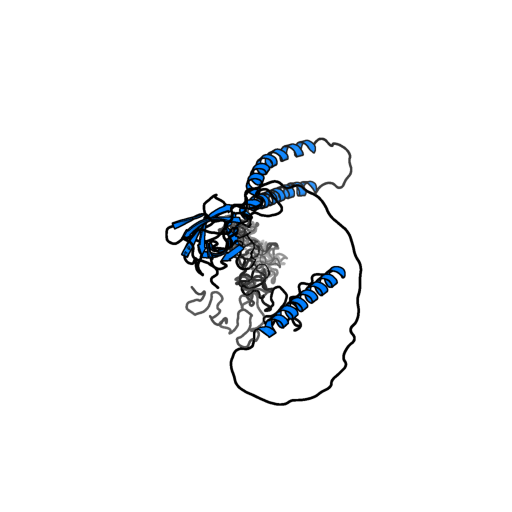A 1
ATOM 796 C C . GLY A 1 103 ? 12.802 1.185 -13.838 1.00 88.50 103 GLY A C 1
ATOM 797 O O . GLY A 1 103 ? 13.885 0.858 -13.339 1.00 88.50 103 GLY A O 1
ATOM 798 N N . PHE A 1 104 ? 12.527 2.459 -14.127 1.00 86.81 104 PHE A N 1
ATOM 799 C CA . PHE A 1 104 ? 13.451 3.550 -13.822 1.00 86.81 104 PHE A CA 1
ATOM 800 C C . PHE A 1 104 ? 13.283 4.012 -12.378 1.00 86.81 104 PHE A C 1
ATOM 802 O O . PHE A 1 104 ? 12.174 4.233 -11.906 1.00 86.81 104 PHE A O 1
ATOM 809 N N . ASN A 1 105 ? 14.388 4.197 -11.666 1.00 80.81 105 ASN A N 1
ATOM 810 C CA . ASN A 1 105 ? 14.369 4.785 -10.330 1.00 80.81 105 ASN A CA 1
ATOM 811 C C . ASN A 1 105 ? 14.020 6.288 -10.370 1.00 80.81 105 ASN A C 1
ATOM 813 O O . ASN A 1 105 ? 13.878 6.892 -11.434 1.00 80.81 105 ASN A O 1
ATOM 817 N N . SER A 1 106 ? 13.954 6.922 -9.199 1.00 82.06 106 SER A N 1
ATOM 818 C CA . SER A 1 106 ? 13.697 8.365 -9.053 1.00 82.06 106 SER A CA 1
ATOM 819 C C . SER A 1 106 ? 14.695 9.289 -9.775 1.00 82.06 106 SER A C 1
ATOM 821 O O . SER A 1 106 ? 14.392 10.459 -9.986 1.00 82.06 106 SER A O 1
ATOM 823 N N . LEU A 1 107 ? 15.870 8.790 -10.183 1.00 76.94 107 LEU A N 1
ATOM 824 C CA . LEU A 1 107 ? 16.839 9.528 -11.008 1.00 76.94 107 LEU A CA 1
ATOM 825 C C . LEU A 1 107 ? 16.639 9.312 -12.517 1.00 76.94 107 LEU A C 1
ATOM 827 O O . LEU A 1 107 ? 17.438 9.800 -13.319 1.00 76.94 107 LEU A O 1
ATOM 831 N N . GLY A 1 108 ? 15.615 8.555 -12.914 1.00 85.31 108 GLY A N 1
ATOM 832 C CA . GLY A 1 108 ? 15.366 8.191 -14.302 1.00 85.31 108 GLY A CA 1
ATOM 833 C C . GLY A 1 108 ? 16.377 7.185 -14.849 1.00 85.31 108 GLY A C 1
ATOM 834 O O . GLY A 1 108 ? 16.667 7.243 -16.042 1.00 85.31 108 GLY A O 1
ATOM 835 N N . VAL A 1 109 ? 16.929 6.311 -13.996 1.00 82.81 109 VAL A N 1
ATOM 836 C CA . VAL A 1 109 ? 17.916 5.277 -14.354 1.00 82.81 109 VAL A CA 1
ATOM 837 C C . VAL A 1 109 ? 17.317 3.880 -14.166 1.00 82.81 109 VAL A C 1
ATOM 839 O O . VAL A 1 109 ? 16.760 3.591 -13.105 1.00 82.81 109 VAL A O 1
ATOM 842 N N . ASP A 1 110 ? 17.410 3.023 -15.182 1.00 85.75 110 ASP A N 1
ATOM 843 C CA . ASP A 1 110 ? 16.896 1.649 -15.154 1.00 85.75 110 ASP A CA 1
ATOM 844 C C . ASP A 1 110 ? 17.770 0.697 -14.311 1.00 85.75 110 ASP A C 1
ATOM 846 O O . ASP A 1 110 ? 18.614 1.130 -13.521 1.00 85.75 110 ASP A O 1
ATOM 850 N N . ILE A 1 111 ? 17.488 -0.606 -14.374 1.00 80.62 111 ILE A N 1
ATOM 851 C CA . ILE A 1 111 ? 18.203 -1.655 -13.624 1.00 80.62 111 ILE A CA 1
ATOM 852 C C . ILE A 1 111 ? 19.542 -2.054 -14.265 1.00 80.62 111 ILE A C 1
ATOM 854 O O . ILE A 1 111 ? 20.268 -2.878 -13.728 1.00 80.62 111 ILE A O 1
ATOM 858 N N . GLU A 1 112 ? 19.868 -1.499 -15.426 1.00 81.56 112 GLU A N 1
ATOM 859 C CA . GLU A 1 112 ? 21.143 -1.717 -16.108 1.00 81.56 112 GLU A CA 1
ATOM 860 C C . GLU A 1 112 ? 21.989 -0.437 -16.109 1.00 81.56 112 GLU A C 1
ATOM 862 O O . GLU A 1 112 ? 23.031 -0.371 -16.758 1.00 81.56 112 GLU A O 1
ATOM 867 N N . GLY A 1 113 ? 21.553 0.587 -15.369 1.00 81.25 113 GLY A N 1
ATOM 868 C CA . GLY A 1 113 ? 22.255 1.852 -15.222 1.00 81.25 113 GLY A CA 1
ATOM 869 C C . GLY A 1 113 ? 22.012 2.854 -16.354 1.00 81.25 113 GLY A C 1
ATOM 870 O O . GLY A 1 113 ? 22.643 3.915 -16.339 1.00 81.25 113 GLY A O 1
ATOM 871 N N . TYR A 1 114 ? 21.109 2.588 -17.303 1.00 85.31 114 TYR A N 1
ATOM 872 C CA . TYR A 1 114 ? 20.792 3.487 -18.418 1.00 85.31 114 TYR A CA 1
ATOM 873 C C . TYR A 1 114 ? 19.705 4.492 -18.058 1.00 85.31 114 TYR A C 1
ATOM 875 O O . TYR A 1 114 ? 18.705 4.187 -17.414 1.00 85.31 114 TYR A O 1
ATOM 883 N N . ARG A 1 115 ? 19.916 5.741 -18.473 1.00 85.56 115 ARG A N 1
ATOM 884 C CA . ARG A 1 115 ? 18.934 6.817 -18.336 1.00 85.56 115 ARG A CA 1
ATOM 885 C C . ARG A 1 115 ? 17.839 6.680 -19.394 1.00 85.56 115 ARG A C 1
ATOM 887 O O . ARG A 1 115 ? 18.042 6.056 -20.431 1.00 85.56 115 ARG A O 1
ATOM 894 N N . LYS A 1 116 ? 16.726 7.397 -19.212 1.00 88.31 116 LYS A 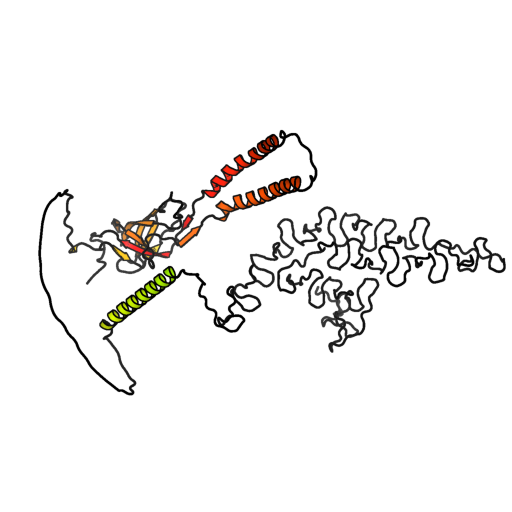N 1
ATOM 895 C CA . LYS A 1 116 ? 15.634 7.508 -20.208 1.00 88.31 116 LYS A CA 1
ATOM 896 C C . LYS A 1 116 ? 16.048 8.067 -21.581 1.00 88.31 116 LYS A C 1
ATOM 898 O O . LYS A 1 116 ? 15.260 8.018 -22.513 1.00 88.31 116 LYS A O 1
ATOM 903 N N . ASN A 1 117 ? 17.262 8.602 -21.727 1.00 85.06 117 ASN A N 1
ATOM 904 C CA . ASN A 1 117 ? 17.825 9.002 -23.023 1.00 85.06 117 ASN A CA 1
ATOM 905 C C . ASN A 1 117 ? 18.644 7.884 -23.706 1.00 85.06 117 ASN A C 1
ATOM 907 O O . ASN A 1 117 ? 19.239 8.128 -24.753 1.00 85.06 117 ASN A O 1
ATOM 911 N N . GLY A 1 118 ? 18.703 6.691 -23.109 1.00 88.44 118 GLY A N 1
ATOM 912 C CA . GLY A 1 118 ? 19.407 5.518 -23.624 1.00 88.44 118 GLY A CA 1
ATOM 913 C C . GLY A 1 118 ? 20.902 5.461 -23.319 1.00 88.44 118 GLY A C 1
ATOM 914 O O . GLY A 1 118 ? 21.574 4.564 -23.818 1.00 88.44 118 GLY A O 1
ATOM 915 N N . TYR A 1 119 ? 21.433 6.378 -22.501 1.00 86.50 119 TYR A N 1
ATOM 916 C CA . TYR A 1 119 ? 22.851 6.415 -22.127 1.00 86.50 119 TYR A CA 1
ATOM 917 C C . TYR A 1 119 ? 23.067 6.030 -20.666 1.00 86.50 119 TYR A C 1
ATOM 919 O O . TYR A 1 119 ? 22.349 6.474 -19.765 1.00 86.50 119 TYR A O 1
ATOM 927 N N . HIS A 1 120 ? 24.096 5.227 -20.426 1.00 85.62 120 HIS A N 1
ATOM 928 C CA . HIS A 1 120 ? 24.489 4.772 -19.107 1.00 85.62 120 HIS A CA 1
ATOM 929 C C . HIS A 1 120 ? 24.903 5.956 -18.230 1.00 85.62 120 HIS A C 1
ATOM 931 O O . HIS A 1 120 ? 25.688 6.822 -18.623 1.00 85.62 120 HIS A O 1
ATOM 937 N N . SER A 1 121 ? 24.357 5.990 -17.020 1.00 79.88 121 SER A N 1
ATOM 938 C CA . SER A 1 121 ? 24.408 7.129 -16.106 1.00 79.88 121 SER A CA 1
ATOM 939 C C . SER A 1 121 ? 25.818 7.518 -15.661 1.00 79.88 121 SER A C 1
ATOM 941 O O . SER A 1 121 ? 26.017 8.686 -15.320 1.00 79.88 121 SER A O 1
ATOM 943 N N . ILE A 1 122 ? 26.757 6.565 -15.703 1.00 75.62 122 ILE A N 1
ATOM 944 C CA . ILE A 1 122 ? 28.158 6.723 -15.287 1.00 75.62 122 ILE A CA 1
ATOM 945 C C . ILE A 1 122 ? 29.101 6.817 -16.493 1.00 75.62 122 ILE A C 1
ATOM 947 O O . ILE A 1 122 ? 29.976 7.674 -16.525 1.00 75.62 122 ILE A O 1
ATOM 951 N N . THR A 1 123 ? 28.946 5.939 -17.488 1.00 80.94 123 THR A N 1
ATOM 952 C CA . THR A 1 123 ? 29.913 5.824 -18.599 1.00 80.94 123 THR A CA 1
ATOM 953 C C . THR A 1 123 ? 29.575 6.745 -19.768 1.00 80.94 123 THR A C 1
ATOM 955 O O . THR A 1 123 ? 30.436 6.999 -20.604 1.00 80.94 123 THR A O 1
ATOM 958 N N . GLY A 1 124 ? 28.335 7.241 -19.856 1.00 85.38 124 GLY A N 1
ATOM 959 C CA . GLY A 1 124 ? 27.876 8.067 -20.975 1.00 85.38 124 GLY A CA 1
ATOM 960 C C . GLY A 1 124 ? 27.775 7.315 -22.307 1.00 85.38 124 GLY A C 1
ATOM 961 O O . GLY A 1 124 ? 27.673 7.953 -23.355 1.00 85.38 124 GLY A O 1
ATOM 962 N N . LEU A 1 125 ? 27.820 5.980 -22.274 1.00 89.25 125 LEU A N 1
ATOM 963 C CA . LEU A 1 125 ? 27.691 5.107 -23.440 1.00 89.25 125 LEU A CA 1
ATOM 964 C C . LEU A 1 125 ? 26.272 4.542 -23.526 1.00 89.25 125 LEU A C 1
ATOM 966 O O . LEU A 1 125 ? 25.661 4.265 -22.497 1.00 89.25 125 LEU A O 1
ATOM 970 N N . ASP A 1 126 ? 25.747 4.371 -24.732 1.00 90.62 126 ASP A N 1
ATOM 971 C CA . ASP A 1 126 ? 24.489 3.676 -24.982 1.00 90.62 126 ASP A CA 1
ATOM 972 C C . ASP A 1 126 ? 24.640 2.152 -24.849 1.00 90.62 126 ASP A C 1
ATOM 974 O O . ASP A 1 126 ? 25.727 1.629 -24.589 1.00 90.62 126 ASP A O 1
ATOM 978 N N . ARG A 1 127 ? 23.533 1.429 -25.031 1.00 89.19 127 ARG A N 1
ATOM 979 C CA . ARG A 1 127 ? 23.469 -0.038 -24.914 1.00 89.19 127 ARG A CA 1
ATOM 980 C C . ARG A 1 127 ? 24.321 -0.785 -25.947 1.00 89.19 127 ARG A C 1
ATOM 982 O O . ARG A 1 127 ? 24.628 -1.957 -25.753 1.00 89.19 127 ARG A O 1
ATOM 989 N N . ALA A 1 128 ? 24.737 -0.114 -27.019 1.00 88.75 128 ALA A N 1
ATOM 990 C CA . ALA A 1 128 ? 25.684 -0.624 -28.006 1.00 88.75 128 ALA A CA 1
ATOM 991 C C . ALA A 1 128 ? 27.149 -0.267 -27.660 1.00 88.75 128 ALA A C 1
ATOM 993 O O . ALA A 1 128 ? 28.090 -0.672 -28.351 1.00 88.75 128 ALA A O 1
ATOM 994 N N . GLY A 1 129 ? 27.378 0.496 -26.590 1.00 89.56 129 GLY A N 1
ATOM 995 C CA . GLY A 1 129 ? 28.689 1.002 -26.207 1.00 89.56 129 GLY A CA 1
ATOM 996 C C . GLY A 1 129 ? 29.135 2.191 -27.058 1.00 89.56 129 GLY A C 1
ATOM 997 O O . GLY A 1 129 ? 30.313 2.268 -27.412 1.00 89.56 129 GLY A O 1
ATOM 998 N N . CYS A 1 130 ? 28.208 3.068 -27.440 1.00 90.81 130 CYS A N 1
ATOM 999 C CA . CYS A 1 130 ? 28.450 4.286 -28.211 1.00 90.81 130 CYS A CA 1
ATOM 1000 C C . CYS A 1 130 ? 28.198 5.523 -27.361 1.00 90.81 130 CYS A C 1
ATOM 1002 O O . CYS A 1 130 ? 27.174 5.640 -26.698 1.00 90.81 130 CYS A O 1
ATOM 1004 N N . SER A 1 131 ? 29.113 6.479 -27.396 1.00 90.31 131 SER A N 1
ATOM 1005 C CA . SER A 1 131 ? 28.961 7.764 -26.732 1.00 90.31 131 SER A CA 1
ATOM 1006 C C . SER A 1 131 ? 27.805 8.573 -27.322 1.00 90.31 131 SER A C 1
ATOM 1008 O O . SER A 1 131 ? 27.312 8.314 -28.424 1.00 90.31 131 SER A O 1
ATOM 1010 N N . ILE A 1 132 ? 27.425 9.641 -26.621 1.00 87.31 132 ILE A N 1
ATOM 1011 C CA . ILE A 1 132 ? 26.464 10.630 -27.130 1.00 87.31 132 ILE A CA 1
ATOM 1012 C C . ILE A 1 132 ? 26.907 11.292 -28.445 1.00 87.31 132 ILE A C 1
ATOM 1014 O O . ILE A 1 132 ? 26.072 11.739 -29.224 1.00 87.31 132 ILE A O 1
ATOM 1018 N N . THR A 1 133 ? 28.214 11.319 -28.728 1.00 88.50 133 THR A N 1
ATOM 1019 C CA . THR A 1 133 ? 28.765 11.819 -29.997 1.00 88.50 133 THR A CA 1
ATOM 1020 C C . THR A 1 133 ? 28.756 10.768 -31.111 1.00 88.50 133 THR A C 1
ATOM 1022 O O . THR A 1 133 ? 29.153 11.071 -32.234 1.00 88.50 133 THR A O 1
ATOM 1025 N N . GLY A 1 134 ? 28.294 9.546 -30.828 1.00 88.38 134 GLY A N 1
ATOM 1026 C CA . GLY A 1 134 ? 28.168 8.461 -31.798 1.00 88.38 134 GLY A CA 1
ATOM 1027 C C . GLY A 1 134 ? 29.452 7.666 -32.029 1.00 88.38 134 GLY A C 1
ATOM 1028 O O . GLY A 1 134 ? 29.553 6.990 -33.050 1.00 88.38 134 GLY A O 1
ATOM 1029 N N . TYR A 1 135 ? 30.421 7.736 -31.114 1.00 89.12 135 TYR A N 1
ATOM 1030 C CA . TYR A 1 135 ? 31.684 6.998 -31.196 1.00 89.12 135 TYR A CA 1
ATOM 1031 C C . TYR A 1 135 ? 31.791 5.985 -30.064 1.00 89.12 135 TYR A C 1
ATOM 1033 O O . TYR A 1 135 ? 31.369 6.255 -28.945 1.00 89.12 135 TYR A O 1
ATOM 1041 N N . ASP A 1 136 ? 32.366 4.823 -30.324 1.00 88.38 136 ASP A N 1
ATOM 1042 C CA . ASP A 1 136 ? 32.672 3.876 -29.259 1.00 88.38 136 ASP A CA 1
ATOM 1043 C C . ASP A 1 136 ? 33.928 4.256 -28.463 1.00 88.38 136 ASP A C 1
ATOM 1045 O O . ASP A 1 136 ? 34.621 5.231 -28.762 1.00 88.38 136 ASP A O 1
ATOM 1049 N N . SER A 1 137 ? 34.220 3.471 -27.425 1.00 87.06 137 SER A N 1
ATOM 1050 C CA . SER A 1 137 ? 35.387 3.655 -26.555 1.00 87.06 137 SER A CA 1
ATOM 1051 C C . SER A 1 137 ? 36.735 3.574 -27.281 1.00 87.06 137 SER A C 1
ATOM 1053 O O . SER A 1 137 ? 37.743 3.989 -26.719 1.00 87.06 137 SER A O 1
ATOM 1055 N N . GLU A 1 138 ? 36.771 3.041 -28.505 1.00 87.00 138 GLU A N 1
ATOM 1056 C CA . GLU A 1 138 ? 37.971 2.935 -29.342 1.00 87.00 138 GLU A CA 1
ATOM 1057 C C . GLU A 1 138 ? 38.069 4.083 -30.366 1.00 87.00 138 GLU A C 1
ATOM 1059 O O . GLU A 1 138 ? 39.042 4.165 -31.114 1.00 87.00 138 GLU A O 1
ATOM 1064 N N . GLY A 1 139 ? 37.087 4.992 -30.397 1.00 88.38 139 GLY A N 1
ATOM 1065 C CA . GLY A 1 139 ? 37.066 6.148 -31.293 1.00 88.38 139 GLY A CA 1
ATOM 1066 C C . GLY A 1 139 ? 36.527 5.856 -32.696 1.00 88.38 139 GLY A C 1
ATOM 1067 O O . GLY A 1 139 ? 36.731 6.672 -33.599 1.00 88.38 139 GLY A O 1
ATOM 1068 N N . PHE A 1 140 ? 35.828 4.735 -32.900 1.00 88.06 140 PHE A N 1
ATOM 1069 C CA . PHE A 1 140 ? 35.146 4.428 -34.160 1.00 88.06 140 PHE A CA 1
ATOM 1070 C C . PHE A 1 140 ? 33.685 4.875 -34.101 1.00 88.06 140 PHE A C 1
ATOM 1072 O O . PHE A 1 140 ? 32.983 4.662 -33.114 1.00 88.06 140 PHE A O 1
ATOM 1079 N N . ASN A 1 141 ? 33.214 5.511 -35.168 1.00 87.25 141 ASN A N 1
ATOM 1080 C CA . ASN A 1 141 ? 31.831 5.925 -35.318 1.00 87.25 141 ASN A CA 1
ATOM 1081 C C . ASN A 1 141 ? 30.932 4.685 -35.380 1.00 87.25 141 ASN A C 1
ATOM 1083 O O . ASN A 1 141 ? 31.121 3.809 -36.218 1.00 87.25 141 ASN A O 1
ATOM 1087 N N . CYS A 1 142 ? 29.929 4.617 -34.517 1.00 85.44 142 CYS A N 1
ATOM 1088 C CA . CYS A 1 142 ? 29.117 3.420 -34.343 1.00 85.44 142 CYS A CA 1
ATOM 1089 C C . CYS A 1 142 ? 28.184 3.082 -35.510 1.00 85.44 142 CYS A C 1
ATOM 1091 O O . CYS A 1 142 ? 27.774 1.926 -35.630 1.00 85.44 142 CYS A O 1
ATOM 1093 N N . ALA A 1 143 ? 27.840 4.062 -36.348 1.00 82.56 143 ALA A N 1
ATOM 1094 C CA . ALA A 1 143 ? 27.003 3.846 -37.527 1.00 82.56 143 ALA A CA 1
ATOM 1095 C C . ALA A 1 143 ? 27.828 3.337 -38.717 1.00 82.56 143 ALA A C 1
ATOM 1097 O O . ALA A 1 143 ? 27.383 2.473 -39.464 1.00 82.56 143 ALA A O 1
ATOM 1098 N N . THR A 1 144 ? 29.042 3.864 -38.887 1.00 81.19 144 THR A N 1
ATOM 1099 C CA . THR A 1 144 ? 29.888 3.570 -40.057 1.00 81.19 144 THR A CA 1
ATOM 1100 C C . THR A 1 144 ? 30.994 2.552 -39.780 1.00 81.19 144 THR A C 1
ATOM 1102 O O . THR A 1 144 ? 31.530 1.966 -40.714 1.00 81.19 144 THR A O 1
ATOM 1105 N N . GLY A 1 145 ? 31.357 2.343 -38.514 1.00 83.44 145 GLY A N 1
ATOM 1106 C CA . GLY A 1 145 ? 32.515 1.550 -38.101 1.00 83.44 145 GLY A CA 1
ATOM 1107 C C . GLY A 1 145 ? 33.866 2.233 -38.343 1.00 83.44 145 GLY A C 1
ATOM 1108 O O . GLY A 1 145 ? 34.894 1.578 -38.192 1.00 83.44 145 GLY A O 1
ATOM 1109 N N . LEU A 1 146 ? 33.884 3.519 -38.720 1.00 86.31 146 LEU A N 1
ATOM 1110 C CA . LEU A 1 146 ? 35.088 4.253 -39.127 1.00 86.31 146 LEU A CA 1
ATOM 1111 C C . LEU A 1 146 ? 35.553 5.240 -38.056 1.00 86.31 146 LEU A C 1
ATOM 1113 O O . LEU A 1 146 ? 34.745 5.917 -37.427 1.00 86.31 146 LEU A O 1
ATOM 1117 N N . ASN A 1 147 ? 36.861 5.375 -37.876 1.00 88.56 147 ASN A N 1
ATOM 1118 C CA . ASN A 1 147 ? 37.454 6.414 -37.042 1.00 88.56 147 ASN A CA 1
ATOM 1119 C C . ASN A 1 147 ? 37.391 7.794 -37.727 1.00 88.56 147 ASN A C 1
ATOM 1121 O O . ASN A 1 147 ? 36.964 7.932 -38.875 1.00 88.56 147 ASN A O 1
ATOM 1125 N N . SER A 1 148 ? 37.877 8.830 -37.040 1.00 90.44 148 SER A N 1
ATOM 1126 C CA . SER A 1 148 ? 37.929 10.208 -37.563 1.00 90.44 148 SER A CA 1
ATOM 1127 C C . SER A 1 148 ? 38.753 10.375 -38.848 1.00 90.44 148 SER A C 1
ATOM 1129 O O . SER A 1 148 ? 38.616 11.385 -39.532 1.00 90.44 148 SER A O 1
ATOM 1131 N N . GLN A 1 149 ? 39.598 9.397 -39.184 1.00 89.81 149 GLN A N 1
ATOM 1132 C CA . GLN A 1 149 ? 40.409 9.363 -40.401 1.00 89.81 149 GLN A CA 1
ATOM 1133 C C . GLN A 1 149 ? 39.733 8.580 -41.542 1.00 89.81 149 GLN A C 1
ATOM 1135 O O . GLN A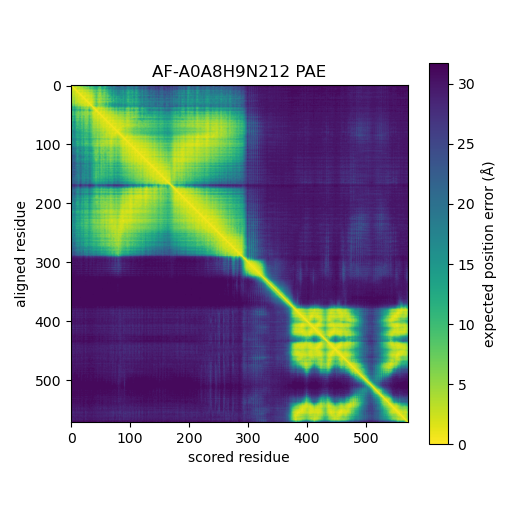 1 149 ? 40.305 8.456 -42.622 1.00 89.81 149 GLN A O 1
ATOM 1140 N N . GLY A 1 150 ? 38.524 8.049 -41.327 1.00 88.25 150 GLY A N 1
ATOM 1141 C CA . GLY A 1 150 ? 37.775 7.289 -42.329 1.00 88.25 150 GLY A CA 1
ATOM 1142 C C . GLY A 1 150 ? 38.235 5.839 -42.498 1.00 88.25 150 GLY A C 1
ATOM 1143 O O . GLY A 1 150 ? 37.936 5.236 -43.529 1.00 88.25 150 GLY A O 1
ATOM 1144 N N . PHE A 1 151 ? 38.952 5.283 -41.515 1.00 87.56 151 PHE A N 1
ATOM 1145 C CA . PHE A 1 151 ? 39.401 3.890 -41.505 1.00 87.56 151 PHE A CA 1
ATOM 1146 C C . PHE A 1 151 ? 38.693 3.092 -40.419 1.00 87.56 151 PHE A C 1
ATOM 1148 O O . PHE A 1 151 ? 38.430 3.588 -39.327 1.00 87.56 151 PHE A O 1
ATOM 1155 N N . ASP A 1 152 ? 38.407 1.840 -40.720 1.00 86.69 152 ASP A N 1
ATOM 1156 C CA . ASP A 1 152 ? 37.796 0.891 -39.811 1.00 86.69 152 ASP A CA 1
ATOM 1157 C C . ASP A 1 152 ? 38.810 0.229 -38.853 1.00 86.69 152 ASP A C 1
ATOM 1159 O O . ASP A 1 152 ? 40.010 0.520 -38.880 1.00 86.69 152 ASP A O 1
ATOM 1163 N N . ARG A 1 153 ? 38.344 -0.697 -38.003 1.00 87.00 153 ARG A N 1
ATOM 1164 C CA . ARG A 1 153 ? 39.200 -1.459 -37.066 1.00 87.00 153 ARG A CA 1
ATOM 1165 C C . ARG A 1 153 ? 40.240 -2.359 -37.734 1.00 87.00 153 ARG A C 1
ATOM 1167 O O . ARG A 1 153 ? 41.245 -2.695 -37.117 1.00 87.00 153 ARG A O 1
ATOM 1174 N N . ALA A 1 154 ? 39.998 -2.767 -38.976 1.00 86.75 154 ALA A N 1
ATOM 1175 C CA . ALA A 1 154 ? 40.954 -3.505 -39.796 1.00 86.75 154 ALA A CA 1
ATOM 1176 C C . ALA A 1 154 ? 41.925 -2.562 -40.537 1.00 86.75 154 ALA A C 1
ATOM 1178 O O . ALA A 1 154 ? 42.740 -3.022 -41.338 1.00 86.75 154 ALA A O 1
ATOM 1179 N N . ASN A 1 155 ? 41.869 -1.259 -40.235 1.00 88.50 155 ASN A N 1
ATOM 1180 C CA . ASN A 1 155 ? 42.637 -0.190 -40.854 1.00 88.50 155 ASN A CA 1
ATOM 1181 C C . ASN A 1 155 ? 42.325 -0.013 -42.350 1.00 88.50 155 ASN A C 1
ATOM 1183 O O . ASN A 1 155 ? 43.222 0.219 -43.162 1.00 88.50 155 ASN A O 1
ATOM 1187 N N . CYS A 1 156 ? 41.050 -0.141 -42.719 1.00 87.19 156 CYS A N 1
ATOM 1188 C CA . CYS A 1 156 ? 40.555 -0.091 -44.090 1.00 87.19 156 CYS A CA 1
ATOM 1189 C C . CYS A 1 156 ? 39.473 0.975 -44.259 1.00 87.19 156 CYS A C 1
ATOM 1191 O O . CYS A 1 156 ? 38.602 1.147 -43.416 1.00 87.19 156 CYS A O 1
ATOM 1193 N N . ASN A 1 157 ? 39.533 1.731 -45.351 1.00 86.50 157 ASN A N 1
ATOM 1194 C CA . ASN A 1 157 ? 38.510 2.721 -45.675 1.00 86.50 157 ASN A CA 1
ATOM 1195 C C . ASN A 1 157 ? 37.341 2.101 -46.459 1.00 86.50 157 ASN A C 1
ATOM 1197 O O . ASN A 1 157 ? 37.392 0.943 -46.878 1.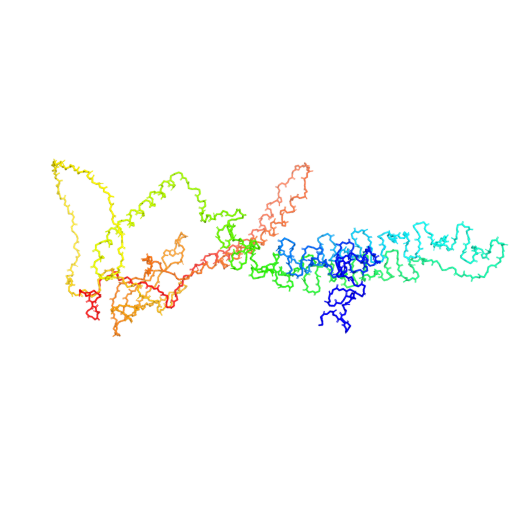00 86.50 157 ASN A O 1
ATOM 1201 N N . ILE A 1 158 ? 36.314 2.908 -46.746 1.00 83.94 158 ILE A N 1
ATOM 1202 C CA . ILE A 1 158 ? 35.116 2.497 -47.506 1.00 83.94 158 ILE A CA 1
ATOM 1203 C C . ILE A 1 158 ? 35.402 1.945 -48.915 1.00 83.94 158 ILE A C 1
ATOM 1205 O O . ILE A 1 158 ? 34.552 1.284 -49.502 1.00 83.94 158 ILE A O 1
ATOM 1209 N N . TYR A 1 159 ? 36.594 2.195 -49.466 1.00 86.12 159 TYR A N 1
ATOM 1210 C CA . TYR A 1 159 ? 37.032 1.677 -50.766 1.00 86.12 159 TYR A CA 1
ATOM 1211 C C . TYR A 1 159 ? 37.809 0.356 -50.647 1.00 86.12 159 TYR A C 1
ATOM 1213 O O . TYR A 1 159 ? 38.368 -0.125 -51.637 1.00 86.12 159 TYR A O 1
ATOM 1221 N N . GLY A 1 160 ? 37.894 -0.217 -49.442 1.00 86.25 160 GLY A N 1
ATOM 1222 C CA . GLY A 1 160 ? 38.652 -1.430 -49.161 1.00 86.25 160 GLY A CA 1
ATOM 1223 C C . GLY A 1 160 ? 40.159 -1.226 -49.297 1.00 86.25 160 GLY A C 1
ATOM 1224 O O . GLY A 1 160 ? 40.852 -2.123 -49.788 1.00 86.25 160 GLY A O 1
ATOM 1225 N N . ARG A 1 161 ? 40.669 -0.045 -48.921 1.00 87.62 161 ARG A N 1
ATOM 1226 C CA . ARG A 1 161 ? 42.102 0.275 -48.952 1.00 87.62 161 ARG A CA 1
ATOM 1227 C C . ARG A 1 161 ? 42.628 0.728 -47.597 1.00 87.62 161 ARG A C 1
ATOM 1229 O O . ARG A 1 161 ? 41.946 1.452 -46.878 1.00 87.62 161 ARG A O 1
ATOM 1236 N N . ASN A 1 162 ? 43.861 0.338 -47.288 1.00 88.81 162 ASN A N 1
ATOM 1237 C CA . ASN A 1 162 ? 44.572 0.809 -46.101 1.00 88.81 162 ASN A CA 1
ATOM 1238 C C . ASN A 1 162 ? 45.172 2.219 -46.320 1.00 88.81 162 ASN A C 1
ATOM 1240 O O . ASN A 1 162 ? 45.130 2.726 -47.448 1.00 88.81 162 ASN A O 1
ATOM 1244 N N . PRO A 1 163 ? 45.769 2.861 -45.295 1.00 89.81 163 PRO A N 1
ATOM 1245 C CA . PRO A 1 163 ? 46.407 4.175 -45.445 1.00 89.81 163 PRO A CA 1
ATOM 1246 C C . PRO A 1 163 ? 47.523 4.234 -46.504 1.00 89.81 163 PRO A C 1
ATOM 1248 O O . PRO A 1 163 ? 47.844 5.310 -46.998 1.00 89.81 163 PRO A O 1
ATOM 1251 N N . LEU A 1 164 ? 48.093 3.085 -46.889 1.00 91.25 164 LEU A N 1
ATOM 1252 C CA . LEU A 1 164 ? 49.115 2.947 -47.935 1.00 91.25 164 LEU A CA 1
ATOM 1253 C C . LEU A 1 164 ? 48.518 2.683 -49.334 1.00 91.25 164 LEU A C 1
ATOM 1255 O O . LEU A 1 164 ? 49.255 2.473 -50.295 1.00 91.25 164 LEU A O 1
ATOM 1259 N N . GLY A 1 165 ? 47.189 2.652 -49.467 1.00 87.12 165 GLY A N 1
ATOM 1260 C CA . GLY A 1 165 ? 46.482 2.413 -50.727 1.00 87.12 165 GLY A CA 1
ATOM 1261 C C . GLY A 1 165 ? 46.406 0.946 -51.170 1.00 87.12 165 GLY A C 1
ATOM 1262 O O . GLY A 1 165 ? 45.926 0.677 -52.277 1.00 87.12 165 GLY A O 1
ATOM 1263 N N . GLN A 1 166 ? 46.849 0.001 -50.336 1.00 89.75 166 GLN A N 1
ATOM 1264 C CA . GLN A 1 166 ? 46.820 -1.438 -50.612 1.00 89.75 166 GLN A CA 1
ATOM 1265 C C . GLN A 1 166 ? 45.429 -2.021 -50.347 1.00 89.75 166 GLN A C 1
ATOM 1267 O O . GLN A 1 166 ? 44.714 -1.553 -49.464 1.00 89.75 166 GLN A O 1
ATOM 1272 N N . LYS A 1 167 ? 45.053 -3.058 -51.107 1.00 88.12 167 LYS A N 1
ATOM 1273 C CA . LYS A 1 167 ? 43.753 -3.726 -50.975 1.00 88.12 167 LYS A CA 1
ATOM 1274 C C . LYS A 1 167 ? 43.652 -4.467 -49.640 1.00 88.12 167 LYS A C 1
ATOM 1276 O O . LYS A 1 167 ? 44.539 -5.240 -49.288 1.00 88.12 167 LYS A O 1
ATOM 1281 N N . CYS A 1 168 ? 42.543 -4.258 -48.949 1.00 82.94 168 CYS A N 1
ATOM 1282 C CA . CYS A 1 168 ? 42.222 -4.903 -47.689 1.00 82.94 168 CYS A CA 1
ATOM 1283 C C . CYS A 1 168 ? 41.632 -6.307 -47.857 1.00 82.94 168 CYS A C 1
ATOM 1285 O O . CYS A 1 168 ? 40.998 -6.618 -48.869 1.00 82.94 168 CYS A O 1
ATOM 1287 N N . ILE A 1 169 ? 41.796 -7.141 -46.827 1.00 76.25 169 ILE A N 1
ATOM 1288 C CA . ILE A 1 169 ? 41.009 -8.368 -46.661 1.00 76.25 169 ILE A CA 1
ATOM 1289 C C . ILE A 1 169 ? 39.605 -7.925 -46.237 1.00 76.25 169 ILE A C 1
ATOM 1291 O O . ILE A 1 169 ? 39.477 -7.124 -45.318 1.00 76.25 169 ILE A O 1
ATOM 1295 N N . ASN A 1 170 ? 38.563 -8.390 -46.933 1.00 61.88 170 ASN A N 1
ATOM 1296 C CA . ASN A 1 170 ? 37.178 -8.012 -46.641 1.00 61.88 170 ASN A CA 1
ATOM 1297 C C . ASN A 1 170 ? 36.801 -8.443 -45.218 1.00 61.88 170 ASN A C 1
ATOM 1299 O O . ASN A 1 170 ? 36.467 -9.605 -44.988 1.00 61.88 170 ASN A O 1
ATOM 1303 N N . VAL A 1 171 ? 36.815 -7.500 -44.283 1.00 59.09 171 VAL A N 1
ATOM 1304 C CA . VAL A 1 171 ? 36.185 -7.663 -42.978 1.00 59.09 171 VAL A CA 1
ATOM 1305 C C . VAL A 1 171 ? 34.832 -6.977 -43.091 1.00 59.09 171 VAL A C 1
ATOM 1307 O O . VAL A 1 171 ? 34.760 -5.768 -43.295 1.00 59.09 171 VAL A O 1
ATOM 1310 N N . LYS A 1 172 ? 33.742 -7.749 -43.053 1.00 60.88 172 LYS A N 1
ATOM 1311 C CA . LYS A 1 172 ? 32.409 -7.151 -42.950 1.00 60.88 172 LYS A CA 1
ATOM 1312 C C . LYS A 1 172 ? 32.340 -6.428 -41.609 1.00 60.88 172 LYS A C 1
ATOM 1314 O O . LYS A 1 172 ? 32.322 -7.090 -40.574 1.00 60.88 172 LYS A O 1
ATOM 1319 N N . HIS A 1 173 ? 32.283 -5.100 -41.632 1.00 62.03 173 HIS A N 1
ATOM 1320 C CA . HIS A 1 173 ? 31.899 -4.345 -40.446 1.00 62.03 173 HIS A CA 1
ATOM 1321 C C . HIS A 1 173 ? 30.433 -4.583 -40.189 1.00 62.03 173 HIS A C 1
ATOM 1323 O O . HIS A 1 173 ? 29.591 -4.319 -41.043 1.00 62.03 173 HIS A O 1
ATOM 1329 N N . THR A 1 174 ? 30.148 -5.126 -39.018 1.00 66.69 174 THR A N 1
ATOM 1330 C CA . THR A 1 174 ? 28.802 -5.156 -38.474 1.00 66.69 174 THR A CA 1
ATOM 1331 C C . THR A 1 174 ? 28.615 -3.849 -37.711 1.00 66.69 174 THR A C 1
ATOM 1333 O O . THR A 1 174 ? 29.304 -3.652 -36.702 1.00 66.69 174 THR A O 1
ATOM 1336 N N . PRO A 1 175 ? 27.743 -2.942 -38.181 1.00 74.88 175 PRO A N 1
ATOM 1337 C CA . PRO A 1 175 ? 27.338 -1.786 -37.398 1.00 74.88 175 PRO A CA 1
ATOM 1338 C C . PRO A 1 175 ? 26.873 -2.237 -36.013 1.00 74.88 175 PRO A C 1
ATOM 1340 O O . PRO A 1 175 ? 26.304 -3.323 -35.867 1.00 74.88 175 PRO A O 1
ATOM 1343 N N . LYS A 1 176 ? 27.120 -1.424 -34.982 1.00 83.00 176 LYS A N 1
ATOM 1344 C CA . LYS A 1 176 ? 26.689 -1.799 -33.627 1.00 83.00 176 LYS A CA 1
ATOM 1345 C C . LYS A 1 176 ? 25.164 -1.748 -33.457 1.00 83.00 176 LYS A C 1
ATOM 1347 O O . LYS A 1 176 ? 24.619 -2.444 -32.602 1.00 83.00 176 LYS A O 1
ATOM 1352 N N . TRP A 1 177 ? 24.518 -0.934 -34.289 1.00 84.12 177 TRP A N 1
ATOM 1353 C CA . TRP A 1 177 ? 23.076 -0.801 -34.437 1.00 84.12 177 TRP A CA 1
ATOM 1354 C C . TRP A 1 177 ? 22.668 -1.333 -35.808 1.00 84.12 177 TRP A C 1
ATOM 1356 O O . TRP A 1 177 ? 23.243 -0.915 -36.810 1.00 84.12 177 TRP A O 1
ATOM 1366 N N . SER A 1 178 ? 21.688 -2.227 -35.871 1.00 83.06 178 SER A N 1
ATOM 1367 C CA . SER A 1 178 ? 21.055 -2.593 -37.136 1.00 83.06 178 SER A CA 1
ATOM 1368 C C . SER A 1 178 ? 20.224 -1.432 -37.690 1.00 83.06 178 SER A C 1
ATOM 1370 O O . SER A 1 178 ? 19.851 -0.511 -36.961 1.00 83.06 178 SER A O 1
ATOM 1372 N N . ASP A 1 179 ? 19.915 -1.484 -38.987 1.00 83.12 179 ASP A N 1
ATOM 1373 C CA . ASP A 1 179 ? 19.157 -0.435 -39.690 1.00 83.12 179 ASP A CA 1
ATOM 1374 C C . ASP A 1 179 ? 17.757 -0.193 -39.094 1.00 83.12 179 ASP A C 1
ATOM 1376 O O . ASP A 1 179 ? 17.188 0.885 -39.244 1.00 83.12 179 ASP A O 1
ATOM 1380 N N . ASP A 1 180 ? 17.210 -1.185 -38.389 1.00 82.38 180 ASP A N 1
ATOM 1381 C CA . ASP A 1 180 ? 15.942 -1.111 -37.658 1.00 82.38 180 ASP A CA 1
ATOM 1382 C C . ASP A 1 180 ? 16.078 -0.544 -36.229 1.00 82.38 180 ASP A C 1
ATOM 1384 O O . ASP A 1 180 ? 15.091 -0.486 -35.503 1.00 82.38 180 ASP A O 1
ATOM 1388 N N . GLY A 1 181 ? 17.270 -0.092 -35.824 1.00 86.38 181 GLY A N 1
ATOM 1389 C CA . GLY A 1 181 ? 17.489 0.611 -34.557 1.00 86.38 181 GLY A CA 1
ATOM 1390 C C . GLY A 1 181 ? 17.699 -0.286 -33.336 1.00 86.38 181 GLY A C 1
ATOM 1391 O O . GLY A 1 181 ? 17.578 0.201 -32.214 1.00 86.38 181 GLY A O 1
ATOM 1392 N N . TYR A 1 182 ? 18.051 -1.559 -33.533 1.00 89.38 182 TYR A N 1
ATOM 1393 C CA . TYR A 1 182 ? 18.344 -2.510 -32.456 1.00 89.38 182 TYR A CA 1
ATOM 1394 C C . TYR A 1 182 ? 19.839 -2.836 -32.366 1.00 89.38 182 TYR A C 1
ATOM 1396 O O . TYR A 1 182 ? 20.574 -2.791 -33.350 1.00 89.38 182 TYR A O 1
ATOM 1404 N N . THR A 1 183 ? 20.320 -3.174 -31.177 1.00 88.06 183 THR A N 1
ATOM 1405 C CA . THR A 1 183 ? 21.670 -3.709 -30.992 1.00 88.06 183 THR A CA 1
ATOM 1406 C C . THR A 1 183 ? 21.786 -5.112 -31.594 1.00 88.06 183 THR A C 1
ATOM 1408 O O . THR A 1 183 ? 20.791 -5.783 -31.877 1.00 88.06 183 THR A O 1
ATOM 1411 N N . VAL A 1 184 ? 23.016 -5.628 -31.688 1.00 82.44 184 VAL A N 1
ATOM 1412 C CA . VAL A 1 184 ? 23.276 -7.045 -32.024 1.00 82.44 184 VAL A CA 1
ATOM 1413 C C . VAL A 1 184 ? 22.596 -8.009 -31.038 1.00 82.44 184 VAL A C 1
ATOM 1415 O O . VAL A 1 184 ? 22.222 -9.117 -31.413 1.00 82.44 184 VAL A O 1
ATOM 1418 N N . THR A 1 185 ? 22.397 -7.585 -29.787 1.00 83.38 185 THR A N 1
ATOM 1419 C CA . THR A 1 185 ? 21.660 -8.348 -28.766 1.00 83.38 185 THR A CA 1
ATOM 1420 C C . THR A 1 185 ? 20.138 -8.210 -28.883 1.00 83.38 185 THR A C 1
ATOM 1422 O O . THR A 1 185 ? 19.414 -8.872 -28.146 1.00 83.38 185 THR A O 1
ATOM 1425 N N . GLY A 1 186 ? 19.642 -7.406 -29.828 1.00 90.56 186 GLY A N 1
ATOM 1426 C CA . GLY A 1 186 ? 18.227 -7.311 -30.172 1.00 90.56 186 GLY A CA 1
ATOM 1427 C C . GLY A 1 186 ? 17.411 -6.353 -29.310 1.00 90.56 186 GLY A C 1
ATOM 1428 O O . GLY A 1 186 ? 16.194 -6.513 -29.268 1.00 90.56 186 GLY A O 1
ATOM 1429 N N . VAL A 1 187 ? 18.043 -5.378 -28.648 1.00 90.31 187 VAL A N 1
ATOM 1430 C CA . VAL A 1 187 ? 17.359 -4.346 -27.846 1.00 90.31 187 VAL A CA 1
ATOM 1431 C C . VAL A 1 187 ? 17.549 -2.952 -28.437 1.00 90.31 187 VAL A C 1
ATOM 1433 O O . VAL A 1 187 ? 18.572 -2.675 -29.053 1.00 90.31 187 VAL A O 1
ATOM 1436 N N . ASP A 1 188 ? 16.567 -2.076 -28.280 1.00 89.62 188 ASP A N 1
ATOM 1437 C CA . ASP A 1 188 ? 16.652 -0.681 -28.701 1.00 89.62 188 ASP A CA 1
ATOM 1438 C C . ASP A 1 188 ? 17.463 0.169 -27.695 1.00 89.62 188 ASP A C 1
ATOM 1440 O O . ASP A 1 188 ? 18.020 -0.328 -26.708 1.00 89.62 188 ASP A O 1
ATOM 1444 N N . LYS A 1 189 ? 17.535 1.487 -27.927 1.00 87.06 189 LYS A N 1
ATOM 1445 C CA . LYS A 1 189 ? 18.231 2.427 -27.026 1.00 87.06 189 LYS A CA 1
ATOM 1446 C C . LYS A 1 189 ? 17.642 2.486 -25.618 1.00 87.06 189 LYS A C 1
ATOM 1448 O O . LYS A 1 189 ? 18.368 2.822 -24.687 1.00 87.06 189 LYS A O 1
ATOM 1453 N N . LEU A 1 190 ? 16.360 2.182 -25.455 1.00 85.56 190 LEU A N 1
ATOM 1454 C CA . LEU A 1 190 ? 15.661 2.203 -24.172 1.00 85.56 190 LEU A CA 1
ATOM 1455 C C . LEU A 1 190 ? 15.619 0.820 -23.502 1.00 85.56 190 LEU A C 1
ATOM 1457 O O . LEU A 1 190 ? 15.183 0.715 -22.360 1.00 85.56 190 LEU A O 1
ATOM 1461 N N . GLY A 1 191 ? 16.137 -0.215 -24.166 1.00 89.50 191 GLY A N 1
ATOM 1462 C CA . GLY A 1 191 ? 16.210 -1.578 -23.652 1.00 89.50 191 GLY A CA 1
ATOM 1463 C C . GLY A 1 191 ? 15.010 -2.454 -24.010 1.00 89.50 191 GLY A C 1
ATOM 1464 O O . GLY A 1 191 ? 14.883 -3.533 -23.435 1.00 89.50 191 GLY A O 1
ATOM 1465 N N . PHE A 1 192 ? 14.141 -2.032 -24.933 1.00 92.00 192 PHE A N 1
ATOM 1466 C CA . PHE A 1 192 ? 13.049 -2.863 -25.441 1.00 92.00 192 PHE A CA 1
ATOM 1467 C C . PHE A 1 192 ? 13.553 -3.796 -26.531 1.00 92.00 192 PHE A C 1
ATOM 1469 O O . PHE A 1 192 ? 14.267 -3.385 -27.442 1.00 92.00 192 PHE A O 1
ATOM 1476 N N . ASN A 1 193 ? 13.169 -5.063 -26.460 1.00 92.44 193 ASN A N 1
ATOM 1477 C CA . ASN A 1 193 ? 13.435 -6.022 -27.517 1.00 92.44 193 ASN A CA 1
ATOM 1478 C C . ASN A 1 193 ? 12.553 -5.755 -28.756 1.00 92.44 193 ASN A C 1
ATOM 1480 O O . ASN A 1 193 ? 11.703 -4.863 -28.768 1.00 92.44 193 ASN A O 1
ATOM 1484 N N . ARG A 1 194 ? 12.733 -6.550 -29.815 1.00 92.50 194 ARG A N 1
ATOM 1485 C CA . ARG A 1 194 ? 11.926 -6.452 -31.050 1.00 92.50 194 ARG A CA 1
ATOM 1486 C C . ARG A 1 194 ? 10.432 -6.734 -30.851 1.00 92.50 194 ARG A C 1
ATOM 1488 O O . ARG A 1 194 ? 9.629 -6.285 -31.660 1.00 92.50 194 ARG A O 1
ATOM 1495 N N . ASP A 1 195 ? 10.064 -7.426 -29.775 1.00 89.56 195 ASP A N 1
ATOM 1496 C CA . ASP A 1 195 ? 8.666 -7.630 -29.372 1.00 89.56 195 ASP A CA 1
ATOM 1497 C C . ASP A 1 195 ? 8.110 -6.431 -28.577 1.00 89.56 195 ASP A C 1
ATOM 1499 O O . ASP A 1 195 ? 6.972 -6.461 -28.107 1.00 89.56 195 ASP A O 1
ATOM 1503 N N . GLY A 1 196 ? 8.911 -5.375 -28.403 1.00 90.81 196 GLY A N 1
ATOM 1504 C CA . GLY A 1 196 ? 8.548 -4.162 -27.683 1.00 90.81 196 GLY A CA 1
ATOM 1505 C C . GLY A 1 196 ? 8.542 -4.323 -26.167 1.00 90.81 196 GLY A C 1
ATOM 1506 O O . GLY A 1 196 ? 7.859 -3.554 -25.504 1.00 90.81 196 GLY A O 1
ATOM 1507 N N . MET A 1 197 ? 9.254 -5.305 -25.603 1.00 91.75 197 MET A N 1
ATOM 1508 C CA . MET A 1 197 ? 9.310 -5.576 -24.159 1.00 91.75 197 MET A CA 1
ATOM 1509 C C . MET A 1 197 ? 10.709 -5.325 -23.590 1.00 91.75 197 MET A C 1
ATOM 1511 O O . MET A 1 197 ? 11.704 -5.753 -24.170 1.00 91.75 197 MET A O 1
ATOM 1515 N N . ASN A 1 198 ? 10.798 -4.656 -22.442 1.00 89.06 198 ASN A N 1
ATOM 1516 C CA . ASN A 1 198 ? 12.061 -4.422 -21.745 1.00 89.06 198 ASN A CA 1
ATOM 1517 C C . ASN A 1 198 ? 12.452 -5.597 -20.831 1.00 89.06 198 ASN A C 1
ATOM 1519 O O . ASN A 1 198 ? 11.745 -6.601 -20.726 1.00 89.06 198 ASN A O 1
ATOM 1523 N N . ILE A 1 199 ? 13.566 -5.450 -20.107 1.00 86.50 199 ILE A N 1
ATOM 1524 C CA . ILE A 1 199 ? 14.063 -6.454 -19.151 1.00 86.50 199 ILE A CA 1
ATOM 1525 C C . ILE A 1 199 ? 13.093 -6.750 -17.992 1.00 86.50 199 ILE A C 1
ATOM 1527 O O . ILE A 1 199 ? 13.124 -7.838 -17.424 1.00 86.50 199 ILE A O 1
ATOM 1531 N N . ALA A 1 200 ? 12.197 -5.815 -17.664 1.00 84.06 200 ALA A N 1
ATOM 1532 C CA . ALA A 1 200 ? 11.131 -6.024 -16.685 1.00 84.06 200 ALA A CA 1
ATOM 1533 C C . ALA A 1 200 ? 9.901 -6.740 -17.283 1.00 84.06 200 ALA A C 1
ATOM 1535 O O . ALA A 1 200 ? 8.899 -6.921 -16.593 1.00 84.06 200 ALA A O 1
ATOM 1536 N N . GLY A 1 201 ? 9.961 -7.155 -18.552 1.00 89.94 201 GLY A N 1
ATOM 1537 C CA . GLY A 1 201 ? 8.887 -7.868 -19.240 1.00 89.94 201 GLY A CA 1
ATOM 1538 C C . GLY A 1 201 ? 7.686 -6.989 -19.585 1.00 89.94 201 GLY A C 1
ATOM 1539 O O . GLY A 1 201 ? 6.602 -7.520 -19.819 1.00 89.94 201 GLY A O 1
ATOM 1540 N N . VAL A 1 202 ? 7.859 -5.666 -19.593 1.00 92.38 202 VAL A N 1
ATOM 1541 C CA . VAL A 1 202 ? 6.805 -4.693 -19.891 1.00 92.38 202 VAL A CA 1
ATOM 1542 C C . VAL A 1 202 ? 7.131 -3.896 -21.146 1.00 92.38 202 VAL A C 1
ATOM 1544 O O . VAL A 1 202 ? 8.296 -3.718 -21.496 1.00 92.38 202 VAL A O 1
ATOM 1547 N N . ASN A 1 203 ? 6.101 -3.409 -21.826 1.00 91.44 203 ASN A N 1
ATOM 1548 C CA . ASN A 1 203 ? 6.238 -2.549 -22.991 1.00 91.44 203 ASN A CA 1
ATOM 1549 C C . ASN A 1 203 ? 6.483 -1.078 -22.624 1.00 91.44 203 ASN A C 1
ATOM 1551 O O . ASN A 1 203 ? 6.609 -0.732 -21.449 1.00 91.44 203 ASN A O 1
ATOM 1555 N N . GLU A 1 204 ? 6.535 -0.204 -23.630 1.00 89.81 204 GLU A N 1
ATOM 1556 C CA . GLU A 1 204 ? 6.743 1.246 -23.469 1.00 89.81 204 GLU A CA 1
ATOM 1557 C C . GLU A 1 204 ? 5.683 1.950 -22.601 1.00 89.81 204 GLU A C 1
ATOM 1559 O O . GLU A 1 204 ? 5.924 3.039 -22.083 1.00 89.81 204 GLU A O 1
ATOM 1564 N N . PHE A 1 205 ? 4.530 1.310 -22.382 1.00 89.00 205 PHE A N 1
ATOM 1565 C CA . PHE A 1 205 ? 3.469 1.780 -21.488 1.00 89.00 205 PHE A CA 1
ATOM 1566 C C . PHE A 1 205 ? 3.585 1.203 -20.068 1.00 89.00 205 PHE A C 1
ATOM 1568 O O . PHE A 1 205 ? 2.744 1.477 -19.213 1.00 89.00 205 PHE A O 1
ATOM 1575 N N . GLY A 1 206 ? 4.611 0.393 -19.795 1.00 90.56 206 GLY A N 1
ATOM 1576 C CA . GLY A 1 206 ? 4.829 -0.242 -18.500 1.00 90.56 206 GLY A CA 1
ATOM 1577 C C . GLY A 1 206 ? 3.905 -1.425 -18.237 1.00 90.56 206 GLY A C 1
ATOM 1578 O O . GLY A 1 206 ? 3.637 -1.729 -17.075 1.00 90.56 206 GLY A O 1
ATOM 1579 N N . VAL A 1 207 ? 3.414 -2.093 -19.291 1.00 94.44 207 VAL A N 1
ATOM 1580 C CA . VAL A 1 207 ? 2.542 -3.268 -19.172 1.00 94.44 207 VAL A CA 1
ATOM 1581 C C . VAL A 1 207 ? 3.049 -4.467 -19.971 1.00 94.44 207 VAL A C 1
ATOM 1583 O O . VAL A 1 207 ? 3.566 -4.345 -21.074 1.00 94.44 207 VAL A O 1
ATOM 1586 N N . THR A 1 208 ? 2.883 -5.657 -19.414 1.00 92.00 208 THR A N 1
ATOM 1587 C CA . THR A 1 208 ? 3.095 -6.947 -20.070 1.00 92.00 208 THR A CA 1
ATOM 1588 C C . THR A 1 208 ? 2.047 -7.186 -21.163 1.00 92.00 208 THR A C 1
ATOM 1590 O O . THR A 1 208 ? 0.988 -6.552 -21.186 1.00 92.00 208 THR A O 1
ATOM 1593 N N . ILE A 1 209 ? 2.258 -8.211 -21.997 1.00 88.19 209 ILE A N 1
ATOM 1594 C CA . ILE A 1 209 ? 1.260 -8.689 -22.978 1.00 88.19 209 ILE A CA 1
ATOM 1595 C C . ILE A 1 209 ? -0.096 -9.072 -22.356 1.00 88.19 209 ILE A C 1
ATOM 1597 O O . ILE A 1 209 ? -1.106 -9.128 -23.051 1.00 88.19 209 ILE A O 1
ATOM 1601 N N . ARG A 1 210 ? -0.133 -9.345 -21.043 1.00 89.88 210 ARG A N 1
ATOM 1602 C CA . ARG A 1 210 ? -1.359 -9.662 -20.292 1.00 89.88 210 ARG A CA 1
ATOM 1603 C C . ARG A 1 210 ? -2.029 -8.417 -19.696 1.00 89.88 210 ARG A C 1
ATOM 1605 O O . ARG A 1 210 ? -3.016 -8.550 -18.982 1.00 89.88 210 ARG A O 1
ATOM 1612 N N . GLY A 1 211 ? -1.499 -7.221 -19.959 1.00 92.31 211 GLY A N 1
ATOM 1613 C CA . GLY A 1 211 ? -2.000 -5.957 -19.412 1.00 92.31 211 GLY A CA 1
ATOM 1614 C C . GLY A 1 211 ? -1.674 -5.736 -17.931 1.00 92.31 211 GLY A C 1
ATOM 1615 O O . GLY A 1 211 ? -2.315 -4.906 -17.289 1.00 92.31 211 GLY A O 1
ATOM 1616 N N . LEU A 1 212 ? -0.714 -6.484 -17.381 1.00 94.69 212 LEU A N 1
ATOM 1617 C CA . LEU A 1 212 ? -0.214 -6.318 -16.011 1.00 94.69 212 LEU A CA 1
ATOM 1618 C C . LEU A 1 212 ? 1.058 -5.474 -16.019 1.00 94.69 212 LEU A C 1
ATOM 1620 O O . LEU A 1 212 ? 1.863 -5.663 -16.918 1.00 94.69 212 LEU A O 1
ATOM 1624 N N . ASP A 1 213 ? 1.285 -4.607 -15.044 1.00 94.19 213 ASP A N 1
ATOM 1625 C CA . ASP A 1 213 ? 2.587 -3.967 -14.850 1.00 94.19 213 ASP A CA 1
ATOM 1626 C C . ASP A 1 213 ? 3.621 -4.928 -14.237 1.00 94.19 213 ASP A C 1
ATOM 1628 O O . ASP A 1 213 ? 3.320 -6.089 -13.941 1.00 94.19 213 ASP A O 1
ATOM 1632 N N . ARG A 1 214 ? 4.860 -4.454 -14.039 1.00 92.06 214 ARG A N 1
ATOM 1633 C CA . ARG A 1 214 ? 5.949 -5.306 -13.529 1.00 92.06 214 ARG A CA 1
ATOM 1634 C C . ARG A 1 214 ? 5.754 -5.786 -12.088 1.00 92.06 214 ARG A C 1
ATOM 1636 O O . ARG A 1 214 ? 6.437 -6.718 -11.680 1.00 92.06 214 ARG A O 1
ATOM 1643 N N . LEU A 1 215 ? 4.866 -5.151 -11.321 1.00 91.62 215 LEU A N 1
ATOM 1644 C CA . LEU A 1 215 ? 4.515 -5.577 -9.963 1.00 91.62 215 LEU A CA 1
ATOM 1645 C C . LEU A 1 215 ? 3.244 -6.442 -9.946 1.00 91.62 215 LEU A C 1
ATOM 1647 O O . LEU A 1 215 ? 2.798 -6.861 -8.883 1.00 91.62 215 LEU A O 1
ATOM 1651 N N . GLY A 1 216 ? 2.683 -6.760 -11.118 1.00 92.56 216 GLY A N 1
ATOM 1652 C CA . GLY A 1 216 ? 1.530 -7.644 -11.261 1.00 92.56 216 GLY A CA 1
ATOM 1653 C C . GLY A 1 216 ? 0.175 -6.942 -11.170 1.00 92.56 216 GLY A C 1
ATOM 1654 O O . GLY A 1 216 ? -0.845 -7.622 -11.050 1.00 92.56 216 GLY A O 1
ATOM 1655 N N . CYS A 1 217 ? 0.133 -5.611 -11.253 1.00 95.50 217 CYS A N 1
ATOM 1656 C CA . CYS A 1 217 ? -1.117 -4.859 -11.218 1.00 95.50 217 CYS A CA 1
ATOM 1657 C C . CYS A 1 217 ? -1.700 -4.692 -12.608 1.00 95.50 217 CYS A C 1
ATOM 1659 O O . CYS A 1 217 ? -1.019 -4.293 -13.550 1.00 95.50 217 CYS A O 1
ATOM 1661 N N . ASN A 1 218 ? -2.990 -4.950 -12.742 1.00 95.00 218 ASN A N 1
ATOM 1662 C CA . ASN A 1 218 ? -3.698 -4.731 -13.985 1.00 95.00 218 ASN A CA 1
ATOM 1663 C C . ASN A 1 218 ? -3.776 -3.232 -14.291 1.00 95.00 218 ASN A C 1
ATOM 1665 O O . ASN A 1 218 ? -4.320 -2.451 -13.515 1.00 95.00 218 ASN A O 1
ATOM 1669 N N . ALA A 1 219 ? -3.267 -2.835 -15.452 1.00 90.50 219 ALA A N 1
ATOM 1670 C CA . ALA A 1 219 ? -3.159 -1.431 -15.825 1.00 90.50 219 ALA A CA 1
ATOM 1671 C C . ALA A 1 219 ? -4.505 -0.738 -16.077 1.00 90.50 219 ALA A C 1
ATOM 1673 O O . ALA A 1 219 ? -4.571 0.486 -16.051 1.00 90.50 219 ALA A O 1
ATOM 1674 N N . ARG A 1 220 ? -5.577 -1.502 -16.326 1.00 90.81 220 ARG A N 1
ATOM 1675 C CA . ARG A 1 220 ? -6.928 -0.951 -16.506 1.00 90.81 220 ARG A CA 1
ATOM 1676 C C . ARG A 1 220 ? -7.658 -0.786 -15.184 1.00 90.81 220 ARG A C 1
ATOM 1678 O O . ARG A 1 220 ? -8.364 0.196 -15.006 1.00 90.81 220 ARG A O 1
ATOM 1685 N N . THR A 1 221 ? -7.540 -1.766 -14.291 1.00 93.50 221 THR A N 1
ATOM 1686 C CA . THR A 1 221 ? -8.309 -1.773 -13.038 1.00 93.50 221 THR A CA 1
ATOM 1687 C C . THR A 1 221 ? -7.534 -1.217 -11.850 1.00 93.50 221 THR A C 1
ATOM 1689 O O . THR A 1 221 ? -8.150 -0.935 -10.831 1.00 93.50 221 THR A O 1
ATOM 1692 N N . GLY A 1 222 ? -6.206 -1.104 -11.948 1.00 93.00 222 GLY A N 1
ATOM 1693 C CA . GLY A 1 222 ? -5.333 -0.742 -10.830 1.00 93.00 222 GLY A CA 1
ATOM 1694 C C . GLY A 1 222 ? -5.203 -1.834 -9.764 1.00 93.00 222 GLY A C 1
ATOM 1695 O O . GLY A 1 222 ? -4.610 -1.585 -8.720 1.00 93.00 222 GLY A O 1
ATOM 1696 N N . LYS A 1 223 ? -5.747 -3.033 -10.011 1.00 95.94 223 LYS A N 1
ATOM 1697 C CA . LYS A 1 223 ? -5.819 -4.126 -9.034 1.00 95.94 223 LYS A CA 1
ATOM 1698 C C . LYS A 1 223 ? -4.871 -5.265 -9.367 1.00 95.94 223 LYS A C 1
ATOM 1700 O O . LYS A 1 223 ? -4.629 -5.555 -10.539 1.00 95.94 223 LYS A O 1
ATOM 1705 N N . ASP A 1 224 ? -4.375 -5.938 -8.341 1.00 94.12 224 ASP A N 1
ATOM 1706 C CA . ASP A 1 224 ? -3.597 -7.159 -8.489 1.00 94.12 224 ASP A CA 1
ATOM 1707 C C . ASP A 1 224 ? -4.475 -8.368 -8.868 1.00 94.12 224 ASP A C 1
ATOM 1709 O O . ASP A 1 224 ? -5.703 -8.289 -8.977 1.00 94.12 224 ASP A O 1
ATOM 1713 N N . SER A 1 225 ? -3.832 -9.521 -9.068 1.00 93.25 225 SER A N 1
ATOM 1714 C CA . SER A 1 225 ? -4.506 -10.785 -9.409 1.00 93.25 225 SER A CA 1
ATOM 1715 C C . SER A 1 225 ? -5.525 -11.278 -8.370 1.00 93.25 225 SER A C 1
ATOM 1717 O O . SER A 1 225 ? -6.354 -12.127 -8.691 1.00 93.25 225 SER A O 1
ATOM 1719 N N . GLN A 1 226 ? -5.476 -10.757 -7.144 1.00 92.75 226 GLN A N 1
ATOM 1720 C CA . GLN A 1 226 ? -6.370 -11.106 -6.043 1.00 92.75 226 GLN A CA 1
ATOM 1721 C C . GLN A 1 226 ? -7.437 -10.027 -5.795 1.00 92.75 226 GLN A C 1
ATOM 1723 O O . GLN A 1 226 ? -8.268 -10.178 -4.901 1.00 92.75 226 GLN A O 1
ATOM 1728 N N . GLY A 1 227 ? -7.465 -8.969 -6.611 1.00 93.44 227 GLY A N 1
ATOM 1729 C CA . GLY A 1 227 ? -8.469 -7.913 -6.552 1.00 93.44 227 GLY A CA 1
ATOM 1730 C C . GLY A 1 227 ? -8.176 -6.806 -5.538 1.00 93.44 227 GLY A C 1
ATOM 1731 O O . GLY A 1 227 ? -9.070 -5.990 -5.291 1.00 93.44 227 GLY A O 1
ATOM 1732 N N . PHE A 1 228 ? -6.965 -6.749 -4.978 1.00 96.06 228 PHE A N 1
ATOM 1733 C CA . PHE A 1 228 ? -6.530 -5.637 -4.133 1.00 96.06 228 PHE A CA 1
ATOM 1734 C C . PHE A 1 228 ? -6.035 -4.491 -5.008 1.00 96.06 228 PHE A C 1
ATOM 1736 O O . PHE A 1 228 ? -5.287 -4.701 -5.960 1.00 96.06 228 PHE A O 1
ATOM 1743 N N . ASP A 1 229 ? -6.472 -3.278 -4.699 1.00 96.00 229 ASP A N 1
ATOM 1744 C CA . ASP A 1 229 ? -5.969 -2.054 -5.300 1.00 96.00 229 ASP A CA 1
ATOM 1745 C C . ASP A 1 229 ? -4.483 -1.902 -4.981 1.00 96.00 229 ASP A C 1
ATOM 1747 O O . ASP A 1 229 ? -4.058 -2.003 -3.834 1.00 96.00 229 ASP A O 1
ATOM 1751 N N . CYS A 1 230 ? -3.671 -1.683 -6.004 1.00 94.50 230 CYS A N 1
ATOM 1752 C CA . CYS A 1 230 ? -2.229 -1.729 -5.849 1.00 94.50 230 CYS A CA 1
ATOM 1753 C C . CYS A 1 230 ? -1.609 -0.480 -5.214 1.00 94.50 230 CYS A C 1
ATOM 1755 O O . CYS A 1 230 ? -0.426 -0.509 -4.864 1.00 94.50 230 CYS A O 1
ATOM 1757 N N . ILE A 1 231 ? -2.369 0.610 -5.097 1.00 93.31 231 ILE A N 1
ATOM 1758 C CA . ILE A 1 231 ? -1.910 1.853 -4.470 1.00 93.31 231 ILE A CA 1
ATOM 1759 C C . ILE A 1 231 ? -2.284 1.860 -2.991 1.00 93.31 231 ILE A C 1
ATOM 1761 O O . ILE A 1 231 ? -1.491 2.260 -2.154 1.00 93.31 231 ILE A O 1
ATOM 1765 N N . THR A 1 232 ? -3.484 1.412 -2.652 1.00 93.06 232 THR A N 1
ATOM 1766 C CA . THR A 1 232 ? -3.974 1.396 -1.268 1.00 93.06 232 THR A CA 1
ATOM 1767 C C . THR A 1 232 ? -3.709 0.070 -0.567 1.00 93.06 232 THR A C 1
ATOM 1769 O O . THR A 1 232 ? -3.694 0.026 0.657 1.00 93.06 232 THR A O 1
ATOM 1772 N N . GLY A 1 233 ? -3.512 -1.012 -1.325 1.00 93.12 233 GLY A N 1
ATOM 1773 C CA . GLY A 1 233 ? -3.411 -2.385 -0.832 1.00 93.12 233 GLY A CA 1
ATOM 1774 C C . GLY A 1 233 ? -4.736 -2.952 -0.303 1.00 93.12 233 GLY A C 1
ATOM 1775 O O . GLY A 1 233 ? -4.707 -3.927 0.449 1.00 93.12 233 GLY A O 1
ATOM 1776 N N . LEU A 1 234 ? -5.881 -2.343 -0.644 1.00 95.06 234 LEU A N 1
ATOM 1777 C CA . LEU A 1 234 ? -7.216 -2.704 -0.147 1.00 95.06 234 LEU A CA 1
ATOM 1778 C C . LEU A 1 234 ? -8.067 -3.374 -1.233 1.00 95.06 234 LEU A C 1
ATOM 1780 O O . LEU A 1 234 ? -8.006 -3.018 -2.406 1.00 95.06 234 LEU A O 1
ATOM 1784 N N . ASN A 1 235 ? -8.904 -4.336 -0.859 1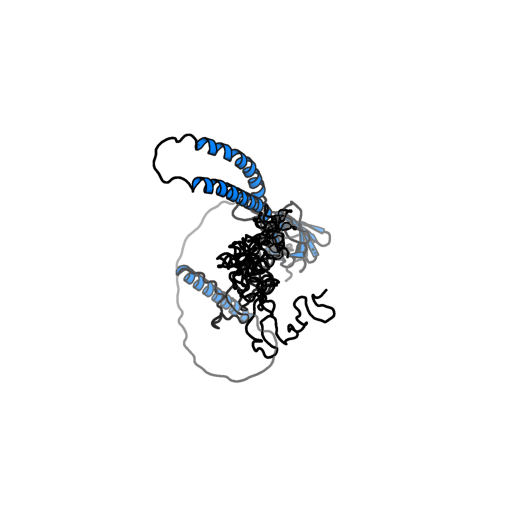.00 94.69 235 ASN A N 1
ATOM 1785 C CA . ASN A 1 235 ? -9.876 -4.954 -1.760 1.00 94.69 235 ASN A CA 1
ATOM 1786 C C . ASN A 1 235 ? -11.153 -4.099 -1.912 1.00 94.69 235 ASN A C 1
ATOM 1788 O O . ASN A 1 235 ? -11.286 -3.012 -1.353 1.00 94.69 235 ASN A O 1
ATOM 1792 N N . SER A 1 236 ? -12.144 -4.607 -2.651 1.00 93.94 236 SER A N 1
ATOM 1793 C CA . SER A 1 236 ? -13.439 -3.930 -2.846 1.00 93.94 236 SER A CA 1
ATOM 1794 C C . SER A 1 236 ? -14.261 -3.723 -1.569 1.00 93.94 236 SER A C 1
ATOM 1796 O O . SER A 1 236 ? -15.188 -2.923 -1.584 1.00 93.94 236 SER A O 1
ATOM 1798 N N . LEU A 1 237 ? -13.942 -4.429 -0.481 1.00 93.31 237 LEU A N 1
ATOM 1799 C CA . LEU A 1 237 ? -14.554 -4.256 0.839 1.00 93.31 237 LEU A CA 1
ATOM 1800 C C . LEU A 1 237 ? -13.758 -3.279 1.721 1.00 93.31 237 LEU A C 1
ATOM 1802 O O . LEU A 1 237 ? -13.993 -3.235 2.925 1.00 93.31 237 LEU A O 1
ATOM 1806 N N . LYS A 1 238 ? -12.805 -2.533 1.141 1.00 93.44 238 LYS A N 1
ATOM 1807 C CA . LYS A 1 238 ? -11.858 -1.655 1.846 1.00 93.44 238 LYS A CA 1
ATOM 1808 C C . LYS A 1 238 ? -11.028 -2.376 2.912 1.00 93.44 238 LYS A C 1
ATOM 1810 O O . LYS A 1 238 ? -10.672 -1.778 3.921 1.00 93.44 238 LYS A O 1
ATOM 1815 N N . LYS A 1 239 ? -10.726 -3.660 2.697 1.00 94.44 239 LYS A N 1
ATOM 1816 C CA . LYS A 1 239 ? -9.883 -4.447 3.601 1.00 94.44 239 LYS A CA 1
ATOM 1817 C C . LYS A 1 239 ? -8.568 -4.843 2.953 1.00 94.44 239 LYS A C 1
ATOM 1819 O O . LYS A 1 239 ? -8.553 -5.218 1.781 1.00 94.44 239 LYS A O 1
ATOM 1824 N N . ASP A 1 240 ? -7.483 -4.787 3.710 1.00 93.38 240 ASP A N 1
ATOM 1825 C CA . ASP A 1 240 ? -6.182 -5.297 3.297 1.00 93.38 240 ASP A CA 1
ATOM 1826 C C . ASP A 1 240 ? -6.125 -6.836 3.357 1.00 93.38 240 ASP A C 1
ATOM 1828 O O . ASP A 1 240 ? -7.105 -7.519 3.677 1.00 93.38 240 ASP A O 1
ATOM 1832 N N . ARG A 1 241 ? -4.964 -7.400 3.012 1.00 92.38 241 ARG A N 1
ATOM 1833 C CA . ARG A 1 241 ? -4.733 -8.854 3.000 1.00 92.38 241 ARG A CA 1
ATOM 1834 C C . ARG A 1 241 ? -4.773 -9.494 4.391 1.00 92.38 241 ARG A C 1
ATOM 1836 O O . ARG A 1 241 ? -5.049 -10.688 4.482 1.00 92.38 241 ARG A O 1
ATOM 1843 N N . ASP A 1 242 ? -4.554 -8.715 5.446 1.00 90.81 242 ASP A N 1
ATOM 1844 C CA . ASP A 1 242 ? -4.638 -9.159 6.841 1.00 90.81 242 ASP A CA 1
ATOM 1845 C C . ASP A 1 242 ? -6.070 -8.999 7.412 1.00 90.81 242 ASP A C 1
ATOM 1847 O O . ASP A 1 242 ? -6.373 -9.462 8.523 1.00 90.81 242 ASP A O 1
ATOM 1851 N N . GLY A 1 243 ? -6.980 -8.403 6.630 1.00 91.56 243 GLY A N 1
ATOM 1852 C CA . GLY A 1 243 ? -8.377 -8.147 6.970 1.00 91.56 243 GLY A CA 1
ATOM 1853 C C . GLY A 1 243 ? -8.617 -6.821 7.697 1.00 91.56 243 GLY A C 1
ATOM 1854 O O . GLY A 1 243 ? -9.698 -6.652 8.265 1.00 91.56 243 GLY A O 1
ATOM 1855 N N . ARG A 1 244 ? -7.634 -5.915 7.696 1.00 92.69 244 ARG A N 1
ATOM 1856 C CA . ARG A 1 244 ? -7.693 -4.582 8.309 1.00 92.69 244 ARG A CA 1
ATOM 1857 C C . ARG A 1 244 ? -8.361 -3.583 7.378 1.00 92.69 244 ARG A C 1
ATOM 1859 O O . ARG A 1 244 ? -8.207 -3.691 6.168 1.00 92.69 244 ARG A O 1
ATOM 1866 N N . ASP A 1 245 ? -9.107 -2.639 7.930 1.00 91.88 245 ASP A N 1
ATOM 1867 C CA . ASP A 1 245 ? -9.783 -1.584 7.179 1.00 91.88 245 ASP A CA 1
ATOM 1868 C C . ASP A 1 245 ? -8.825 -0.476 6.688 1.00 91.88 245 ASP A C 1
ATOM 1870 O O . ASP A 1 245 ? -7.604 -0.568 6.822 1.00 91.88 245 ASP A O 1
ATOM 1874 N N . GLU A 1 246 ? -9.383 0.589 6.105 1.00 90.00 246 GLU A N 1
ATOM 1875 C CA . GLU A 1 246 ? -8.627 1.745 5.599 1.00 90.00 246 GLU A CA 1
ATOM 1876 C C . GLU A 1 246 ? -7.854 2.517 6.681 1.00 90.00 246 GLU A C 1
ATOM 1878 O O . GLU A 1 246 ? -6.885 3.204 6.360 1.00 90.00 246 GLU A O 1
ATOM 1883 N N . ASN A 1 247 ? -8.232 2.355 7.951 1.00 88.88 247 ASN A N 1
ATOM 1884 C CA . ASN A 1 247 ? -7.533 2.917 9.104 1.00 88.88 247 ASN A CA 1
ATOM 1885 C C . ASN A 1 247 ? -6.529 1.921 9.711 1.00 88.88 247 ASN A C 1
ATOM 1887 O O . ASN A 1 247 ? -5.939 2.201 10.752 1.00 88.88 247 ASN A O 1
ATOM 1891 N N . GLY A 1 248 ? -6.340 0.752 9.089 1.00 88.50 248 GLY A N 1
ATOM 1892 C CA . GLY A 1 248 ? -5.469 -0.315 9.575 1.00 88.50 248 GLY A CA 1
ATOM 1893 C C . GLY A 1 248 ? -6.021 -1.069 10.791 1.00 88.50 248 GLY A C 1
ATOM 1894 O O . GLY A 1 248 ? -5.267 -1.776 11.472 1.00 88.50 248 GLY A O 1
ATOM 1895 N N . LEU A 1 249 ? -7.327 -0.967 11.059 1.00 90.88 249 LEU A N 1
ATOM 1896 C CA . LEU A 1 249 ? -7.990 -1.625 12.182 1.00 90.88 249 LEU A CA 1
ATOM 1897 C C . LEU A 1 249 ? -8.650 -2.938 11.750 1.00 90.88 249 LEU A C 1
ATOM 1899 O O . LEU A 1 249 ? -9.278 -3.044 10.700 1.00 90.88 249 LEU A O 1
ATOM 1903 N N . LYS A 1 250 ? -8.540 -3.960 12.591 1.00 92.50 250 LYS A N 1
ATOM 1904 C CA . LYS A 1 250 ? -9.242 -5.237 12.497 1.00 92.50 250 LYS A CA 1
ATOM 1905 C C . LYS A 1 250 ? -9.975 -5.451 13.809 1.00 92.50 250 LYS A C 1
ATOM 1907 O O . LYS A 1 250 ? -9.362 -5.385 14.867 1.00 92.50 250 LYS A O 1
ATOM 1912 N N . ASP A 1 251 ? -11.288 -5.636 13.730 1.00 89.81 251 ASP A N 1
ATOM 1913 C CA . ASP A 1 251 ? -12.161 -5.756 14.905 1.00 89.81 251 ASP A CA 1
ATOM 1914 C C . ASP A 1 251 ? -12.005 -4.565 15.879 1.00 89.81 251 ASP A C 1
ATOM 1916 O O . ASP A 1 251 ? -12.026 -4.712 17.097 1.00 89.81 251 ASP A O 1
ATOM 1920 N N . GLY A 1 252 ? -11.807 -3.361 15.321 1.00 88.62 252 GLY A N 1
ATOM 1921 C CA . GLY A 1 252 ? -11.603 -2.121 16.080 1.00 88.62 252 GLY A CA 1
ATOM 1922 C C . GLY A 1 252 ? -10.209 -1.959 16.692 1.00 88.62 252 GLY A C 1
ATOM 1923 O O . GLY A 1 252 ? -10.014 -1.036 17.478 1.00 88.62 252 GLY A O 1
ATOM 1924 N N . ARG A 1 253 ? -9.251 -2.835 16.356 1.00 90.00 253 ARG A N 1
ATOM 1925 C CA . ARG A 1 253 ? -7.880 -2.812 16.881 1.00 90.00 253 ARG A CA 1
ATOM 1926 C C . ARG A 1 253 ? -6.825 -2.802 15.780 1.00 90.00 253 ARG A C 1
ATOM 1928 O O . ARG A 1 253 ? -6.950 -3.489 14.769 1.00 90.00 253 ARG A O 1
ATOM 1935 N N . ASP A 1 254 ? -5.750 -2.058 15.967 1.00 89.44 254 ASP A N 1
ATOM 1936 C CA . ASP A 1 254 ? -4.633 -2.020 15.030 1.00 89.44 254 ASP A CA 1
ATOM 1937 C C . ASP A 1 254 ? -3.707 -3.246 15.139 1.00 89.44 254 ASP A C 1
ATOM 1939 O O . ASP A 1 254 ? -4.079 -4.301 15.659 1.00 89.44 254 ASP A O 1
ATOM 1943 N N . ALA A 1 255 ? -2.518 -3.174 14.535 1.00 87.12 255 ALA A N 1
ATOM 1944 C CA . ALA A 1 255 ? -1.558 -4.272 14.550 1.00 87.12 255 ALA A CA 1
ATOM 1945 C C . ALA A 1 255 ? -0.863 -4.496 15.895 1.00 87.12 255 ALA A C 1
ATOM 1947 O O . ALA A 1 255 ? -0.389 -5.604 16.137 1.00 87.12 255 ALA A O 1
ATOM 1948 N N . LEU A 1 256 ? -0.839 -3.483 16.760 1.00 86.56 256 LEU A N 1
ATOM 1949 C CA . LEU A 1 256 ? -0.291 -3.574 18.109 1.00 86.56 256 LEU A CA 1
ATOM 1950 C C . LEU A 1 256 ? -1.371 -3.927 19.141 1.00 86.56 256 LEU A C 1
ATOM 1952 O O . LEU A 1 256 ? -1.040 -4.293 20.262 1.00 86.56 256 LEU A O 1
ATOM 1956 N N . GLY A 1 257 ? -2.650 -3.885 18.760 1.00 88.38 257 GLY A N 1
ATOM 1957 C CA . GLY A 1 257 ? -3.776 -4.159 19.652 1.00 88.38 257 GLY A CA 1
ATOM 1958 C C . GLY A 1 257 ? -4.344 -2.905 20.316 1.00 88.38 257 GLY A C 1
ATOM 1959 O O . GLY A 1 257 ? -5.047 -3.028 21.318 1.00 88.38 257 GLY A O 1
ATOM 1960 N N . ARG A 1 258 ? -4.066 -1.717 19.767 1.00 90.19 258 ARG A N 1
ATOM 1961 C CA . ARG A 1 258 ? -4.664 -0.452 20.212 1.00 90.19 258 ARG A CA 1
ATOM 1962 C C . ARG A 1 258 ? -5.936 -0.152 19.431 1.00 90.19 258 ARG A C 1
ATOM 1964 O O . ARG A 1 258 ? -6.088 -0.606 18.300 1.00 90.19 258 ARG A O 1
ATOM 1971 N N . ASP A 1 259 ? -6.855 0.591 20.018 1.00 89.25 259 ASP A N 1
ATOM 1972 C CA . ASP A 1 259 ? -8.064 1.072 19.359 1.00 89.25 259 ASP A CA 1
ATOM 1973 C C . ASP A 1 259 ? -7.800 2.251 18.401 1.00 89.25 259 ASP A C 1
ATOM 1975 O O . ASP A 1 259 ? -6.660 2.654 18.159 1.00 89.25 259 ASP A O 1
ATOM 1979 N N . SER A 1 260 ? -8.870 2.814 17.831 1.00 87.00 260 SER A N 1
ATOM 1980 C CA . SER A 1 260 ? -8.793 3.971 16.929 1.00 87.00 260 SER A CA 1
ATOM 1981 C C . SER A 1 260 ? -8.225 5.238 17.576 1.00 87.00 260 SER A C 1
ATOM 1983 O O . SER A 1 260 ? -7.812 6.148 16.859 1.00 87.00 260 SER A O 1
ATOM 1985 N N . GLU A 1 261 ? -8.231 5.319 18.907 1.00 85.88 261 GLU A N 1
ATOM 1986 C CA . GLU A 1 261 ? -7.692 6.440 19.677 1.00 85.88 261 GLU A CA 1
ATOM 1987 C C . GLU A 1 261 ? -6.240 6.185 20.129 1.00 85.88 261 GLU A C 1
ATOM 1989 O O . GLU A 1 261 ? -5.578 7.094 20.630 1.00 85.88 261 GLU A O 1
ATOM 1994 N N . GLY A 1 262 ? -5.704 4.985 19.872 1.00 87.69 262 GLY A N 1
ATOM 1995 C CA . GLY A 1 262 ? -4.334 4.602 20.201 1.00 87.69 262 GLY A CA 1
ATOM 1996 C C . GLY A 1 262 ? -4.173 3.997 21.597 1.00 87.69 262 GLY A C 1
ATOM 1997 O O . GLY A 1 262 ? -3.046 3.949 22.093 1.00 87.69 262 GLY A O 1
ATOM 1998 N N . PHE A 1 263 ? -5.256 3.518 22.217 1.00 89.94 263 PHE A N 1
ATOM 1999 C CA . PHE A 1 263 ? -5.232 2.882 23.537 1.00 89.94 263 PHE A CA 1
ATOM 2000 C C . PHE A 1 263 ? -5.360 1.362 23.444 1.00 89.94 263 PHE A C 1
ATOM 2002 O O . PHE A 1 263 ? -6.167 0.829 22.685 1.00 89.94 263 PHE A O 1
ATOM 2009 N N . TYR A 1 264 ? -4.556 0.648 24.225 1.00 91.50 264 TYR A N 1
ATOM 2010 C CA . TYR A 1 264 ? -4.652 -0.794 24.417 1.00 91.50 264 TYR A CA 1
ATOM 2011 C C . TYR A 1 264 ? -5.928 -1.167 25.185 1.00 91.50 264 TYR A C 1
ATOM 2013 O O . TYR A 1 264 ? -6.644 -0.321 25.720 1.00 91.50 264 TYR A O 1
ATOM 2021 N N . GLU A 1 265 ? -6.215 -2.466 25.271 1.00 91.06 265 GLU A N 1
ATOM 2022 C CA . GLU A 1 265 ? -7.377 -2.984 26.006 1.00 91.06 265 GLU A CA 1
ATOM 2023 C C . GLU A 1 265 ? -7.380 -2.604 27.498 1.00 91.06 265 GLU A C 1
ATOM 2025 O O . GLU A 1 265 ? -8.445 -2.484 28.097 1.00 91.06 265 GLU A O 1
ATOM 2030 N N . ASP A 1 266 ? -6.207 -2.352 28.085 1.00 89.12 266 ASP A N 1
ATOM 2031 C CA . ASP A 1 266 ? -6.070 -1.878 29.465 1.00 89.12 266 ASP A CA 1
ATOM 2032 C C . ASP A 1 266 ? -6.293 -0.362 29.631 1.00 89.12 266 ASP A C 1
ATOM 2034 O O . ASP A 1 266 ? -6.213 0.145 30.749 1.00 89.12 266 ASP A O 1
ATOM 2038 N N . GLY A 1 267 ? -6.604 0.354 28.546 1.00 89.69 267 GLY A N 1
ATOM 2039 C CA . GLY A 1 267 ? -6.930 1.779 28.545 1.00 89.69 267 GLY A CA 1
ATOM 2040 C C . GLY A 1 267 ? -5.726 2.719 28.495 1.00 89.69 267 GLY A C 1
ATOM 2041 O O . GLY A 1 267 ? -5.924 3.929 28.588 1.00 89.69 267 GLY A O 1
ATOM 2042 N N . TYR A 1 268 ? -4.505 2.200 28.333 1.00 91.00 268 TYR A N 1
ATOM 2043 C CA . TYR A 1 268 ? -3.279 2.996 28.235 1.00 91.00 268 TYR A CA 1
ATOM 2044 C C . TYR A 1 268 ? -2.740 3.011 26.803 1.00 91.00 268 TYR A C 1
ATOM 2046 O O . TYR A 1 268 ? -3.004 2.104 26.024 1.00 91.00 268 TYR A O 1
ATOM 2054 N N . ASN A 1 269 ? -1.995 4.046 26.427 1.00 90.12 269 ASN A N 1
ATOM 2055 C CA . ASN A 1 269 ? -1.318 4.141 25.131 1.00 90.12 269 ASN A CA 1
ATOM 2056 C C . ASN A 1 269 ? 0.163 3.716 25.229 1.00 90.12 269 ASN A C 1
ATOM 2058 O O . ASN A 1 269 ? 0.645 3.309 26.286 1.00 90.12 269 ASN A O 1
ATOM 2062 N N . ASP A 1 270 ? 0.922 3.859 24.138 1.00 87.69 270 ASP A N 1
ATOM 2063 C CA . ASP A 1 270 ? 2.361 3.526 24.086 1.00 87.69 270 ASP A CA 1
ATOM 2064 C C . ASP A 1 270 ? 3.230 4.309 25.080 1.00 87.69 270 ASP A C 1
ATOM 2066 O O . ASP A 1 270 ? 4.346 3.901 25.399 1.00 87.69 270 ASP A O 1
ATOM 2070 N N . GLN A 1 271 ? 2.734 5.446 25.569 1.00 89.19 271 GLN A N 1
ATOM 2071 C CA . GLN A 1 271 ? 3.403 6.267 26.576 1.00 89.19 271 GLN A CA 1
ATOM 2072 C C . GLN A 1 271 ? 3.025 5.848 28.001 1.00 89.19 271 GLN A C 1
ATOM 2074 O O . GLN A 1 271 ? 3.436 6.509 28.950 1.00 89.19 271 GLN A O 1
ATOM 2079 N N . ASN A 1 272 ? 2.276 4.750 28.161 1.00 89.19 272 ASN A N 1
ATOM 2080 C CA . ASN A 1 272 ? 1.707 4.304 29.431 1.00 89.19 272 ASN A CA 1
ATOM 2081 C C . ASN A 1 272 ? 0.752 5.335 30.056 1.00 89.19 272 ASN A C 1
ATOM 2083 O O . ASN A 1 272 ? 0.596 5.358 31.273 1.00 89.19 272 ASN A O 1
ATOM 2087 N N . MET A 1 273 ? 0.104 6.157 29.224 1.00 89.44 273 MET A N 1
ATOM 2088 C CA . MET A 1 273 ? -0.852 7.186 29.641 1.00 89.44 273 MET A CA 1
ATOM 2089 C C . MET A 1 273 ? -2.266 6.781 29.234 1.00 89.44 273 MET A C 1
ATOM 2091 O O . MET A 1 273 ? -2.461 6.263 28.134 1.00 89.44 273 MET A O 1
ATOM 2095 N N . ASP A 1 274 ? -3.245 7.015 30.098 1.00 89.69 274 ASP A N 1
ATOM 2096 C CA . ASP A 1 274 ? -4.656 6.809 29.795 1.00 89.69 274 ASP A CA 1
ATOM 2097 C C . ASP A 1 274 ? -5.214 7.918 28.881 1.00 89.69 274 ASP A C 1
ATOM 2099 O O . ASP A 1 274 ? -4.513 8.862 28.492 1.00 89.69 274 ASP A O 1
ATOM 2103 N N . LYS A 1 275 ? -6.503 7.826 28.537 1.00 88.06 275 LYS A N 1
ATOM 2104 C CA . LYS A 1 275 ? -7.190 8.823 27.693 1.00 88.06 275 LYS A CA 1
ATOM 2105 C C . LYS A 1 275 ? -7.231 10.241 28.267 1.00 88.06 275 LYS A C 1
ATOM 2107 O O . LYS A 1 275 ? -7.525 11.185 27.537 1.00 88.06 275 LYS A O 1
ATOM 2112 N N . TRP A 1 276 ? -6.950 10.395 29.556 1.00 84.31 276 TRP A N 1
ATOM 2113 C CA . TRP A 1 276 ? -6.891 11.676 30.253 1.00 84.31 276 TRP A CA 1
ATOM 2114 C C . TRP A 1 276 ? -5.459 12.207 30.370 1.00 84.31 276 TRP A C 1
ATOM 2116 O O . TRP A 1 276 ? -5.259 13.326 30.834 1.00 84.31 276 TRP A O 1
ATOM 2126 N N . GLY A 1 277 ? -4.470 11.448 29.892 1.00 86.44 277 GLY A N 1
ATOM 2127 C CA . GLY A 1 277 ? -3.064 11.806 29.991 1.00 86.44 277 GLY A CA 1
ATOM 2128 C C . GLY A 1 277 ? -2.479 11.499 31.364 1.00 86.44 277 GLY A C 1
ATOM 2129 O O . GLY A 1 277 ? -1.637 12.266 31.824 1.00 86.44 277 GLY A O 1
ATOM 2130 N N . CYS A 1 278 ? -2.912 10.405 31.993 1.00 88.88 278 CYS A N 1
ATOM 2131 C CA . CYS A 1 278 ? -2.466 9.968 33.312 1.00 88.88 278 CYS A CA 1
ATOM 2132 C C . CYS A 1 278 ? -1.785 8.610 33.245 1.00 88.88 278 CYS A C 1
ATOM 2134 O O . CYS A 1 278 ? -2.297 7.673 32.633 1.00 88.88 278 CYS A O 1
ATOM 2136 N N . ASP A 1 279 ? -0.634 8.486 33.891 1.00 90.44 279 ASP A N 1
ATOM 2137 C CA . ASP A 1 279 ? 0.064 7.219 33.997 1.00 90.44 279 ASP A CA 1
ATOM 2138 C C . ASP A 1 279 ? -0.646 6.251 34.958 1.00 90.44 279 ASP A C 1
ATOM 2140 O O . ASP A 1 279 ? -1.635 6.572 35.624 1.00 90.44 279 ASP A O 1
ATOM 2144 N N . ARG A 1 280 ? -0.123 5.027 35.066 1.00 88.56 280 ARG A N 1
ATOM 2145 C CA . ARG A 1 280 ? -0.665 3.996 35.973 1.00 88.56 280 ARG A CA 1
ATOM 2146 C C . ARG A 1 280 ? -0.598 4.371 37.460 1.00 88.56 280 ARG A C 1
ATOM 2148 O O . ARG A 1 280 ? -1.210 3.689 38.276 1.00 88.56 280 ARG A O 1
ATOM 2155 N N . SER A 1 281 ? 0.161 5.404 37.819 1.00 87.06 281 SER A N 1
ATOM 2156 C CA . SER A 1 281 ? 0.249 5.949 39.176 1.00 87.06 281 SER A CA 1
ATOM 2157 C C . SER A 1 281 ? -0.658 7.163 39.401 1.00 87.06 281 SER A C 1
ATOM 2159 O O . SER A 1 281 ? -0.683 7.695 40.509 1.00 87.06 281 SER A O 1
ATOM 2161 N N . GLY A 1 282 ? -1.430 7.571 38.386 1.00 85.25 282 GLY A N 1
ATOM 2162 C CA . GLY A 1 282 ? -2.311 8.733 38.443 1.00 85.25 282 GLY A CA 1
ATOM 2163 C C . GLY A 1 282 ? -1.573 10.057 38.267 1.00 85.25 282 GLY A C 1
ATOM 2164 O O . GLY A 1 282 ? -2.061 11.077 38.745 1.00 85.25 282 GLY A O 1
ATOM 2165 N N . LYS A 1 283 ? -0.403 10.055 37.621 1.00 84.56 283 LYS A N 1
ATOM 2166 C CA . LYS A 1 283 ? 0.400 11.256 37.376 1.00 84.56 283 LYS A CA 1
ATOM 2167 C C . LYS A 1 283 ? 0.390 11.656 35.913 1.00 84.56 283 LYS A C 1
ATOM 2169 O O . LYS A 1 283 ? 0.404 10.806 35.028 1.00 84.56 283 LYS A O 1
ATOM 2174 N N . ASP A 1 284 ? 0.391 12.953 35.654 1.00 86.69 284 ASP A N 1
ATOM 2175 C CA . ASP A 1 284 ? 0.494 13.478 34.303 1.00 86.69 284 ASP A CA 1
ATOM 2176 C C . ASP A 1 284 ? 1.937 13.399 33.766 1.00 86.69 284 ASP A C 1
ATOM 2178 O O . ASP A 1 284 ? 2.886 13.000 34.449 1.00 86.69 284 ASP A O 1
ATOM 2182 N N . LYS A 1 285 ? 2.134 13.827 32.515 1.00 86.00 285 LYS A N 1
ATOM 2183 C CA . LYS A 1 285 ? 3.458 13.849 31.863 1.00 86.00 285 LYS A CA 1
ATOM 2184 C C . LYS A 1 285 ? 4.499 14.746 32.555 1.00 86.00 285 LYS A C 1
ATOM 2186 O O . LYS A 1 285 ? 5.671 14.701 32.183 1.00 86.00 285 LYS A O 1
ATOM 2191 N N . PHE A 1 286 ? 4.084 15.594 33.493 1.00 86.25 286 PHE A N 1
ATOM 2192 C CA . PHE A 1 286 ? 4.938 16.476 34.284 1.00 86.25 286 PHE A CA 1
ATOM 2193 C C . PHE A 1 286 ? 5.162 15.951 35.714 1.00 86.25 286 PHE A C 1
ATOM 2195 O O . PHE A 1 286 ? 5.966 16.528 36.445 1.00 86.25 286 PHE A O 1
ATOM 2202 N N . GLY A 1 287 ? 4.534 14.829 36.087 1.00 83.06 287 GLY A N 1
ATOM 2203 C CA . GLY A 1 287 ? 4.636 14.205 37.406 1.00 83.06 287 GLY A CA 1
ATOM 2204 C C . GLY A 1 287 ? 3.648 14.753 38.441 1.00 83.06 287 GLY A C 1
ATOM 2205 O O . GLY A 1 287 ? 3.712 14.344 39.608 1.00 83.06 287 GLY A O 1
ATOM 2206 N N . GLU A 1 288 ? 2.752 15.649 38.030 1.00 82.75 288 GLU A N 1
ATOM 2207 C CA . GLU A 1 288 ? 1.690 16.203 38.868 1.00 82.75 288 GLU A CA 1
ATOM 2208 C C . GLU A 1 288 ? 0.530 15.213 38.962 1.00 82.75 288 GLU A C 1
ATOM 2210 O O . GLU A 1 288 ? 0.299 14.422 38.048 1.00 82.75 288 GLU A O 1
ATOM 2215 N N . ASP A 1 289 ? -0.194 15.227 40.077 1.00 81.50 289 ASP A N 1
ATOM 2216 C CA . ASP A 1 289 ? -1.323 14.318 40.254 1.00 81.50 289 ASP A CA 1
ATOM 2217 C C . ASP A 1 289 ? -2.470 14.717 39.317 1.00 81.50 289 ASP A C 1
ATOM 2219 O O . ASP A 1 289 ? -2.898 15.873 39.260 1.00 81.50 289 ASP A O 1
ATOM 2223 N N . CYS A 1 290 ? -2.988 13.739 38.585 1.00 74.31 290 CYS A N 1
ATOM 2224 C CA . CYS A 1 290 ? -4.124 13.926 37.711 1.00 74.31 290 CYS A CA 1
ATOM 2225 C C . CYS A 1 290 ? -5.399 14.178 38.514 1.00 74.31 290 CYS A C 1
ATOM 2227 O O . CYS A 1 290 ? -5.939 13.284 39.168 1.00 74.31 290 CYS A O 1
ATOM 2229 N N . SER A 1 291 ? -5.949 15.382 38.400 1.00 58.84 291 SER A N 1
ATOM 2230 C CA . SER A 1 291 ? -7.314 15.652 38.830 1.00 58.84 291 SER A CA 1
ATOM 2231 C C . SER A 1 291 ? -8.280 15.074 37.792 1.00 58.84 291 SER A C 1
ATOM 2233 O O . SER A 1 291 ? -8.494 15.678 36.743 1.00 58.84 291 SER A O 1
ATOM 2235 N N . HIS A 1 292 ? -8.936 13.947 38.084 1.00 54.44 292 HIS A N 1
ATOM 2236 C CA . HIS A 1 292 ? -10.125 13.488 37.338 1.00 54.44 292 HIS A CA 1
ATOM 2237 C C . HIS A 1 292 ? -11.349 14.416 37.535 1.00 54.44 292 HIS A C 1
ATOM 2239 O O . HIS A 1 292 ? -12.499 13.995 37.406 1.00 54.44 292 HIS A O 1
ATOM 2245 N N . GLU A 1 293 ? -11.127 15.686 37.873 1.00 47.66 293 GLU A N 1
ATOM 2246 C CA . GLU A 1 293 ? -12.173 16.690 37.937 1.00 47.66 293 GLU A CA 1
ATOM 2247 C C . GLU A 1 293 ? -12.486 17.113 36.506 1.00 47.66 293 GLU A C 1
ATOM 2249 O O . GLU A 1 293 ? -11.740 17.842 35.856 1.00 47.66 293 GLU A O 1
ATOM 2254 N N . VAL A 1 294 ? -13.602 16.593 35.995 1.00 42.44 294 VAL A N 1
ATOM 2255 C CA . VAL A 1 294 ? -14.266 17.133 34.812 1.00 42.44 294 VAL A CA 1
ATOM 2256 C C . VAL A 1 294 ? -14.381 18.643 35.028 1.00 42.44 294 VAL A C 1
ATOM 2258 O O . VAL A 1 294 ? -15.096 19.070 35.934 1.00 42.44 294 VAL A O 1
ATOM 2261 N N . ASP A 1 295 ? -13.662 19.440 34.232 1.00 37.59 295 ASP A N 1
ATOM 2262 C CA . ASP A 1 295 ? -13.712 20.906 34.257 1.00 37.59 295 ASP A CA 1
ATOM 2263 C C . ASP A 1 295 ? -15.082 21.362 33.729 1.00 37.59 295 ASP A C 1
ATOM 2265 O O . ASP A 1 295 ? -15.257 21.799 32.588 1.00 37.59 295 ASP A O 1
ATOM 2269 N N . VAL A 1 296 ? -16.114 21.171 34.551 1.00 42.91 296 VAL A N 1
ATOM 2270 C CA . VAL A 1 296 ? -17.409 21.791 34.340 1.00 42.91 296 VAL A CA 1
ATOM 2271 C C . VAL A 1 296 ? -17.190 23.249 34.702 1.00 42.91 296 VAL A C 1
ATOM 2273 O O . VAL A 1 296 ? -17.106 23.602 35.877 1.00 42.91 296 VAL A O 1
ATOM 2276 N N . LYS A 1 297 ? -17.067 24.108 33.686 1.00 40.94 297 LYS A N 1
ATOM 2277 C CA . LYS A 1 297 ? -17.098 25.565 33.855 1.00 40.94 297 LYS A CA 1
ATOM 2278 C C . LYS A 1 297 ? -18.458 25.979 34.417 1.00 40.94 297 LYS A C 1
ATOM 2280 O O . LYS A 1 297 ? -19.341 26.402 33.677 1.00 40.94 297 LYS A O 1
ATOM 2285 N N . LEU A 1 298 ? -18.625 25.825 35.724 1.00 45.78 298 LEU A N 1
ATOM 2286 C CA . LEU A 1 298 ? -19.805 26.240 36.462 1.00 45.78 298 LEU A CA 1
ATOM 2287 C C . LEU A 1 298 ? -19.762 27.760 36.613 1.00 45.78 298 LEU A C 1
ATOM 2289 O O . LEU A 1 298 ? -18.762 28.338 37.048 1.00 45.78 298 LEU A O 1
ATOM 2293 N N . SER A 1 299 ? -20.861 28.412 36.254 1.00 53.59 299 SER A N 1
ATOM 2294 C CA . SER A 1 299 ? -21.084 29.823 36.553 1.00 53.59 299 SER A CA 1
ATOM 2295 C C . SER A 1 299 ? -21.000 30.079 38.065 1.00 53.59 299 SER A C 1
ATOM 2297 O O . SER A 1 299 ? -21.170 29.181 38.893 1.00 53.59 299 SER A O 1
ATOM 2299 N N . GLU A 1 300 ? -20.764 31.330 38.459 1.00 57.62 300 GLU A N 1
ATOM 2300 C CA . GLU A 1 300 ? -20.650 31.721 39.872 1.00 57.62 300 GLU A CA 1
ATOM 2301 C C . GLU A 1 300 ? -21.905 31.338 40.691 1.00 57.62 300 GLU A C 1
ATOM 2303 O O . GLU A 1 300 ? -21.810 30.930 41.854 1.00 57.62 300 GLU A O 1
ATOM 2308 N N . SER A 1 301 ? -23.082 31.347 40.052 1.00 53.56 301 SER A N 1
ATOM 2309 C CA . SER A 1 301 ? -24.341 30.853 40.620 1.00 53.56 301 SER A CA 1
ATOM 2310 C C . SER A 1 301 ? -24.366 29.338 40.826 1.00 53.56 301 SER A C 1
ATOM 2312 O O . SER A 1 301 ? -24.820 28.875 41.871 1.00 53.56 301 SER A O 1
ATOM 2314 N N . GLU A 1 302 ? -23.851 28.558 39.877 1.00 49.81 302 GLU A N 1
ATOM 2315 C CA . GLU A 1 302 ? -23.834 27.092 39.957 1.00 49.81 302 GLU A CA 1
ATOM 2316 C C . GLU A 1 302 ? -22.796 26.596 40.971 1.00 49.81 302 GLU A C 1
ATOM 2318 O O . GLU A 1 302 ? -23.056 25.654 41.716 1.00 49.81 302 GLU A O 1
ATOM 2323 N N . ASN A 1 303 ? -21.664 27.294 41.094 1.00 52.00 303 ASN A N 1
ATOM 2324 C CA . ASN A 1 303 ? -20.651 27.012 42.112 1.00 52.00 303 ASN A CA 1
ATOM 2325 C C . ASN A 1 303 ? -21.183 27.302 43.532 1.00 52.00 303 ASN A C 1
ATOM 2327 O O . ASN A 1 303 ? -20.915 26.568 44.483 1.00 52.00 303 ASN A O 1
ATOM 2331 N N . THR A 1 304 ? -22.011 28.339 43.681 1.00 61.59 304 THR A N 1
ATOM 2332 C CA . THR A 1 304 ? -22.692 28.637 44.952 1.00 61.59 304 THR A CA 1
ATOM 2333 C C . THR A 1 304 ? -23.735 27.569 45.294 1.00 61.59 304 THR A C 1
ATOM 2335 O O . THR A 1 304 ? -23.840 27.146 46.447 1.00 61.59 304 THR A O 1
ATOM 2338 N N . LEU A 1 305 ? -24.470 27.082 44.291 1.00 57.31 305 LEU A N 1
ATOM 2339 C CA . LEU A 1 305 ? -25.454 26.011 44.451 1.00 57.31 305 LEU A CA 1
ATOM 2340 C C . LEU A 1 305 ? -24.787 24.686 44.842 1.00 57.31 305 LEU A C 1
ATOM 2342 O O . LEU A 1 305 ? -25.248 24.018 45.766 1.00 57.31 305 LEU A O 1
ATOM 2346 N N . LEU A 1 306 ? -23.655 24.361 44.214 1.00 50.44 306 LEU A N 1
ATOM 2347 C CA . LEU A 1 306 ? -22.849 23.185 44.529 1.00 50.44 306 LEU A CA 1
ATOM 2348 C C . LEU A 1 306 ? -22.283 23.254 45.953 1.00 50.44 306 LEU A C 1
ATOM 2350 O O . LEU A 1 306 ? -22.390 22.290 46.706 1.00 50.44 306 LEU A O 1
ATOM 2354 N N . LYS A 1 307 ? -21.752 24.410 46.371 1.00 53.66 307 LYS A N 1
ATOM 2355 C CA . LYS A 1 307 ? -21.268 24.616 47.748 1.00 53.66 307 LYS A CA 1
ATOM 2356 C C . LYS A 1 307 ? -22.379 24.453 48.784 1.00 53.66 307 LYS A C 1
ATOM 2358 O O . LYS A 1 307 ? -22.148 23.852 49.831 1.00 53.66 307 LYS A O 1
ATOM 2363 N N . ASN A 1 308 ? -23.583 24.941 48.491 1.00 56.25 308 ASN A N 1
ATOM 2364 C CA . ASN A 1 308 ? -24.743 24.753 49.363 1.00 56.25 308 ASN A CA 1
ATOM 2365 C C . ASN A 1 308 ? -25.199 23.288 49.401 1.00 56.25 308 ASN A C 1
ATOM 2367 O O . ASN A 1 308 ? -25.523 22.779 50.470 1.00 56.25 308 ASN A O 1
ATOM 2371 N N . TYR A 1 309 ? -25.160 22.593 48.264 1.00 48.34 309 TYR A N 1
ATOM 2372 C CA . TYR A 1 309 ? -25.484 21.172 48.181 1.00 48.34 309 TYR A CA 1
ATOM 2373 C C . TYR A 1 309 ? -24.503 20.312 48.992 1.00 48.34 309 TYR A C 1
ATOM 2375 O O . TYR A 1 309 ? -24.927 19.511 49.820 1.00 48.34 309 TYR A O 1
ATOM 2383 N N . VAL A 1 310 ? -23.194 20.539 48.841 1.00 48.28 310 VAL A N 1
ATOM 2384 C CA . VAL A 1 310 ? -22.146 19.845 49.612 1.00 48.28 310 VAL A CA 1
ATOM 2385 C C . VAL A 1 310 ? -22.268 20.148 51.106 1.00 48.28 310 VAL A C 1
ATOM 2387 O O . VAL A 1 310 ? -22.151 19.246 51.932 1.00 48.28 310 VAL A O 1
ATOM 2390 N N . LYS A 1 311 ? -22.569 21.398 51.475 1.00 53.47 311 LYS A N 1
ATOM 2391 C CA . LYS A 1 311 ? -22.802 21.781 52.872 1.00 53.47 311 LYS A CA 1
ATOM 2392 C C . LYS A 1 311 ? -24.006 21.052 53.480 1.00 53.47 311 LYS A C 1
ATOM 2394 O O . LYS A 1 311 ? -23.899 20.581 54.607 1.00 53.47 311 LYS A O 1
ATOM 2399 N N . ASN A 1 312 ? -25.100 20.915 52.728 1.00 51.44 312 ASN A N 1
ATOM 2400 C CA . ASN A 1 312 ? -26.289 20.178 53.162 1.00 51.44 312 ASN A CA 1
ATOM 2401 C C . ASN A 1 312 ? -26.035 18.663 53.267 1.00 51.44 312 ASN A C 1
ATOM 2403 O O . ASN A 1 312 ? -26.554 18.013 54.167 1.00 51.44 312 ASN A O 1
ATOM 2407 N N . GLN A 1 313 ? -25.204 18.098 52.388 1.00 42.25 313 GLN A N 1
ATOM 2408 C CA . GLN A 1 313 ? -24.792 16.691 52.462 1.00 42.25 313 GLN A CA 1
ATOM 2409 C C . GLN A 1 313 ? -23.929 16.422 53.703 1.00 42.25 313 GLN A C 1
ATOM 2411 O O . GLN A 1 313 ? -24.165 15.457 54.424 1.00 42.25 313 GLN A O 1
ATOM 2416 N N . ILE A 1 314 ? -22.971 17.305 54.007 1.00 46.19 314 ILE A N 1
ATOM 2417 C CA . ILE A 1 314 ? -22.128 17.188 55.207 1.00 46.19 314 ILE A CA 1
ATOM 2418 C C . ILE A 1 314 ? -22.968 17.330 56.482 1.00 46.19 314 ILE A C 1
ATOM 2420 O O . ILE A 1 314 ? -22.758 16.560 57.417 1.00 46.19 314 ILE A O 1
ATOM 2424 N N . SER A 1 315 ? -23.938 18.252 56.527 1.00 48.97 315 SER A N 1
ATOM 2425 C CA . SER A 1 315 ? -24.830 18.374 57.688 1.00 48.97 315 SER A CA 1
ATOM 2426 C C . SER A 1 315 ? -25.733 17.153 57.859 1.00 48.97 315 SER A C 1
ATOM 2428 O O . SER A 1 315 ? -25.915 16.705 58.983 1.00 48.97 315 SER A O 1
ATOM 2430 N N . MET A 1 316 ? -26.218 16.560 56.763 1.00 42.75 316 MET A N 1
ATOM 2431 C CA . MET A 1 316 ? -27.023 15.333 56.799 1.00 42.75 316 MET A CA 1
ATOM 2432 C C . MET A 1 316 ? -26.207 14.138 57.317 1.00 42.75 316 MET A C 1
ATOM 2434 O O . MET A 1 316 ? -26.687 13.359 58.134 1.00 42.75 316 MET A O 1
ATOM 2438 N N . VAL A 1 317 ? -24.937 14.019 56.911 1.00 42.91 317 VAL A N 1
ATOM 2439 C CA . VAL A 1 317 ? -24.016 12.987 57.423 1.00 42.91 317 VAL A CA 1
ATOM 2440 C C . VAL A 1 317 ? -23.672 13.218 58.897 1.00 42.91 317 VAL A C 1
ATOM 2442 O O . VAL A 1 317 ? -23.570 12.257 59.656 1.00 42.91 317 VAL A O 1
ATOM 2445 N N . GLN A 1 318 ? -23.519 14.473 59.325 1.00 46.56 318 GLN A N 1
ATOM 2446 C CA . GLN A 1 318 ? -23.281 14.816 60.730 1.00 46.56 318 GLN A CA 1
ATOM 2447 C C . GLN A 1 318 ? -24.511 14.549 61.611 1.00 46.56 318 GLN A C 1
ATOM 2449 O O . GLN A 1 318 ? -24.346 14.062 62.729 1.00 46.56 318 GLN A O 1
ATOM 2454 N N . GLU A 1 319 ? -25.725 14.779 61.102 1.00 47.75 319 GLU A N 1
ATOM 2455 C CA . GLU A 1 319 ? -26.975 14.393 61.769 1.00 47.75 319 GLU A CA 1
ATOM 2456 C C . GLU A 1 319 ? -27.060 12.868 61.925 1.00 47.75 319 GLU A C 1
ATOM 2458 O O . GLU A 1 319 ? -27.176 12.383 63.052 1.00 47.75 319 GLU A O 1
ATOM 2463 N N . ILE A 1 320 ? -26.835 12.108 60.846 1.00 44.34 320 ILE A N 1
ATOM 2464 C CA . ILE A 1 320 ? -26.789 10.634 60.868 1.00 44.34 320 ILE A CA 1
ATOM 2465 C C . ILE A 1 320 ? -25.733 10.113 61.865 1.00 44.34 320 ILE A C 1
ATOM 2467 O O . ILE A 1 320 ? -25.992 9.183 62.627 1.00 44.34 320 ILE A O 1
ATOM 2471 N N . GLN A 1 321 ? -24.545 10.724 61.921 1.00 42.72 321 GLN A N 1
ATOM 2472 C CA . GLN A 1 321 ? -23.489 10.334 62.867 1.00 42.72 321 GLN A CA 1
ATOM 2473 C C . GLN A 1 321 ? -23.839 10.635 64.330 1.00 42.72 321 GLN A C 1
ATOM 2475 O O . GLN A 1 321 ? -23.439 9.884 65.223 1.00 42.72 321 GLN A O 1
ATOM 2480 N N . SER A 1 322 ? -24.583 11.712 64.587 1.00 45.78 322 SER A N 1
ATOM 2481 C CA . SER A 1 322 ? -25.047 12.055 65.934 1.00 45.78 322 SER A CA 1
ATOM 2482 C C . SER A 1 322 ? -26.216 11.184 66.405 1.00 45.78 322 SER A C 1
ATOM 2484 O O . SER A 1 322 ? -26.296 10.872 67.593 1.00 45.78 322 SER A O 1
ATOM 2486 N N . GLU A 1 323 ? -27.047 10.684 65.486 1.00 42.12 323 GLU A N 1
ATOM 2487 C CA . GLU A 1 323 ? -28.066 9.665 65.776 1.00 42.12 323 GLU A CA 1
ATOM 2488 C C . GLU A 1 323 ? -27.455 8.271 66.018 1.00 42.12 323 GLU A C 1
ATOM 2490 O O . GLU A 1 323 ? -27.934 7.516 66.869 1.00 42.12 323 GLU A O 1
ATOM 2495 N N . MET A 1 324 ? -26.329 7.940 65.373 1.00 36.53 324 MET A N 1
ATOM 2496 C CA . MET A 1 324 ? -25.614 6.675 65.612 1.00 36.53 324 MET A CA 1
ATOM 2497 C C . MET A 1 324 ? -24.947 6.581 67.001 1.00 36.53 324 MET A C 1
ATOM 2499 O O . MET A 1 324 ? -24.629 5.477 67.450 1.00 36.53 324 MET A O 1
ATOM 2503 N N . GLN A 1 325 ? -24.769 7.689 67.733 1.00 37.56 325 GLN A N 1
ATOM 2504 C CA . GLN A 1 325 ? -24.169 7.672 69.078 1.00 37.56 325 GLN A CA 1
ATOM 2505 C C . GLN A 1 325 ? -25.115 7.208 70.204 1.00 37.56 325 GLN A C 1
ATOM 2507 O O . GLN A 1 325 ? -24.654 7.023 71.332 1.00 37.56 325 GLN A O 1
ATOM 2512 N N . PHE A 1 326 ? -26.398 6.937 69.930 1.00 31.78 326 PHE A N 1
ATOM 2513 C CA . PHE A 1 326 ? -27.331 6.404 70.938 1.00 31.78 326 PHE A CA 1
ATOM 2514 C C . PHE A 1 326 ? -27.450 4.864 70.949 1.00 31.78 326 PHE A C 1
ATOM 2516 O O . PHE A 1 326 ? -27.953 4.300 71.918 1.00 31.78 326 PHE A O 1
ATOM 2523 N N . VAL A 1 327 ? -26.929 4.150 69.940 1.00 32.62 327 VAL A N 1
ATOM 2524 C CA . VAL A 1 327 ? -27.112 2.680 69.811 1.00 32.62 327 VAL A CA 1
ATOM 2525 C C . VAL A 1 327 ? -25.834 1.868 70.117 1.00 32.62 327 VAL A C 1
ATOM 2527 O O . VAL A 1 327 ? -25.871 0.652 70.275 1.00 32.62 327 VAL A O 1
ATOM 2530 N N . GLY A 1 328 ? -24.688 2.520 70.322 1.00 30.69 328 GLY A N 1
ATOM 2531 C CA . GLY A 1 328 ? -23.396 1.861 70.564 1.00 30.69 328 GLY A CA 1
ATOM 2532 C C . GLY A 1 328 ? -23.021 1.634 72.036 1.00 30.69 328 GLY A C 1
ATOM 2533 O O . GLY A 1 328 ? -21.921 2.002 72.440 1.00 30.69 328 GLY A O 1
ATOM 2534 N N . LYS A 1 329 ? -23.891 1.042 72.864 1.00 33.16 329 LYS A N 1
ATOM 2535 C CA . LYS A 1 329 ? -23.482 0.458 74.161 1.00 33.16 329 LYS A CA 1
ATOM 2536 C C . LYS A 1 329 ? -23.930 -0.997 74.265 1.00 33.16 329 LYS A C 1
ATOM 2538 O O . LYS A 1 329 ? -24.882 -1.309 74.969 1.00 33.16 329 LYS A O 1
ATOM 2543 N N . ALA A 1 330 ? -23.182 -1.890 73.625 1.00 25.83 330 ALA A N 1
ATOM 2544 C CA . ALA A 1 330 ? -23.063 -3.278 74.059 1.00 25.83 330 ALA A CA 1
ATOM 2545 C C . ALA A 1 330 ? -21.784 -3.912 73.488 1.00 25.83 330 ALA A C 1
ATOM 2547 O O . ALA A 1 330 ? -21.661 -4.065 72.279 1.00 25.83 330 ALA A O 1
ATOM 2548 N N . SER A 1 331 ? -20.900 -4.336 74.404 1.00 24.98 331 SER A N 1
ATOM 2549 C CA . SER A 1 331 ? -19.812 -5.333 74.267 1.00 24.98 331 SER A CA 1
ATOM 2550 C C . SER A 1 331 ? -18.636 -5.037 73.315 1.00 24.98 331 SER A C 1
ATOM 2552 O O . SER A 1 331 ? -18.848 -4.555 72.218 1.00 24.98 331 SER A O 1
ATOM 2554 N N . VAL A 1 332 ? -17.359 -5.341 73.588 1.00 24.22 332 VAL A N 1
ATOM 2555 C CA . VAL A 1 332 ? -16.596 -6.026 74.661 1.00 24.22 332 VAL A CA 1
ATOM 2556 C C . VAL A 1 332 ? -15.115 -5.687 74.335 1.00 24.22 332 VAL A C 1
ATOM 2558 O O . VAL A 1 332 ? -14.729 -5.758 73.175 1.00 24.22 332 VAL A O 1
ATOM 2561 N N . SER A 1 333 ? -14.423 -4.949 75.211 1.00 25.95 333 SER A N 1
ATOM 2562 C CA . SER A 1 333 ? -13.293 -5.357 76.081 1.00 25.95 333 SER A CA 1
ATOM 2563 C C . SER A 1 333 ? -11.879 -5.167 75.510 1.00 25.95 333 SER A C 1
ATOM 2565 O O . SER A 1 333 ? -11.584 -5.640 74.421 1.00 25.95 333 SER A O 1
ATOM 2567 N N . GLU A 1 334 ? -11.034 -4.598 76.383 1.00 26.44 334 GLU A N 1
ATOM 2568 C CA . GLU A 1 334 ? -9.560 -4.636 76.434 1.00 26.44 334 GLU A CA 1
ATOM 2569 C C . GLU A 1 334 ? -8.799 -3.937 75.296 1.00 26.44 334 GLU A C 1
ATOM 2571 O O . GLU A 1 334 ? -9.139 -4.032 74.130 1.00 26.44 334 GLU A O 1
ATOM 2576 N N . GLU A 1 335 ? -7.690 -3.240 75.494 1.00 24.91 335 GLU A N 1
ATOM 2577 C CA . GLU A 1 335 ? -6.977 -2.648 76.624 1.00 24.91 335 GLU A CA 1
ATOM 2578 C C . GLU A 1 335 ? -5.811 -1.935 75.922 1.00 24.91 335 GLU A C 1
ATOM 2580 O O . GLU A 1 335 ? -5.128 -2.571 75.134 1.00 24.91 335 GLU A O 1
ATOM 2585 N N . TYR A 1 336 ? -5.619 -0.629 76.104 1.00 26.14 336 TYR A N 1
ATOM 2586 C CA . TYR A 1 336 ? -4.298 0.018 76.145 1.00 26.14 336 TYR A CA 1
ATOM 2587 C C . TYR A 1 336 ? -4.497 1.500 76.465 1.00 26.14 336 TYR A C 1
ATOM 2589 O O . TYR A 1 336 ? -5.017 2.293 75.682 1.00 26.14 336 TYR A O 1
ATOM 2597 N N . ALA A 1 337 ? -4.097 1.845 77.682 1.00 23.81 337 ALA A N 1
ATOM 2598 C CA . ALA A 1 337 ? -3.958 3.205 78.159 1.00 23.81 337 ALA A CA 1
ATOM 2599 C C . ALA A 1 337 ? -2.815 3.929 77.425 1.00 23.81 337 ALA A C 1
ATOM 2601 O O . ALA A 1 337 ? -1.845 3.288 77.028 1.00 23.81 337 ALA A O 1
ATOM 2602 N N . ILE A 1 338 ? -2.880 5.264 77.344 1.00 25.64 338 ILE A N 1
ATOM 2603 C CA . ILE A 1 338 ? -1.941 6.188 78.016 1.00 25.64 338 ILE A CA 1
ATOM 2604 C C . ILE A 1 338 ? -2.324 7.661 77.721 1.00 25.64 338 ILE A C 1
ATOM 2606 O O . ILE A 1 338 ? -2.458 8.072 76.575 1.00 25.64 338 ILE A O 1
ATOM 2610 N N . ALA A 1 339 ? -2.402 8.428 78.819 1.00 25.50 339 ALA A N 1
ATOM 2611 C CA . ALA A 1 339 ? -2.195 9.878 78.997 1.00 25.50 339 ALA A CA 1
ATOM 2612 C C . ALA A 1 339 ? -3.271 10.920 78.590 1.00 25.50 339 ALA A C 1
ATOM 2614 O O . ALA A 1 339 ? -3.378 11.364 77.453 1.00 25.50 339 ALA A O 1
ATOM 2615 N N . SER A 1 340 ? -3.952 11.429 79.627 1.00 23.17 340 SER A N 1
ATOM 2616 C CA . SER A 1 340 ? -4.542 12.781 79.775 1.00 23.17 340 SER A CA 1
ATOM 2617 C C . SER A 1 340 ? -3.464 13.893 79.921 1.00 23.17 340 SER A C 1
ATOM 2619 O O . SER A 1 340 ? -2.279 13.557 79.894 1.00 23.17 340 SER A O 1
ATOM 2621 N N . PRO A 1 341 ? -3.774 15.154 80.336 1.00 38.09 341 PRO A N 1
ATOM 2622 C CA . PRO A 1 341 ? -4.981 16.007 80.204 1.00 38.09 341 PRO A CA 1
ATOM 2623 C C . PRO A 1 341 ? -4.654 17.461 79.749 1.00 38.09 341 PRO A C 1
ATOM 2625 O O . PRO A 1 341 ? -3.486 17.837 79.674 1.00 38.09 341 PRO A O 1
ATOM 2628 N N . LYS A 1 342 ? -5.710 18.294 79.627 1.00 26.94 342 LYS A N 1
ATOM 2629 C CA . LYS A 1 342 ? -5.859 19.729 80.030 1.00 26.94 342 LYS A CA 1
ATOM 2630 C C . LYS A 1 342 ? -6.462 20.570 78.895 1.00 26.94 342 LYS A C 1
ATOM 2632 O O . LYS A 1 342 ? -6.138 20.325 77.745 1.00 26.94 342 LYS A O 1
ATOM 2637 N N . SER A 1 343 ? -7.275 21.599 79.109 1.00 25.97 343 SER A N 1
ATOM 2638 C CA . SER A 1 343 ? -8.057 22.133 80.234 1.00 25.97 343 SER A CA 1
ATOM 2639 C C . SER A 1 343 ? -8.880 23.303 79.660 1.00 25.97 343 SER A C 1
ATOM 2641 O O . SER A 1 343 ? -8.568 23.800 78.581 1.00 25.97 343 SER A O 1
ATOM 2643 N N . ASP A 1 344 ? -9.869 23.744 80.438 1.00 26.69 344 ASP A N 1
ATOM 2644 C CA . ASP A 1 344 ? -10.521 25.066 80.412 1.00 26.69 344 ASP A CA 1
ATOM 2645 C C . ASP A 1 344 ? -11.676 25.227 79.399 1.00 26.69 344 ASP A C 1
ATOM 2647 O O . ASP A 1 344 ? -11.474 25.240 78.195 1.00 26.69 344 ASP A O 1
ATOM 2651 N N . ALA A 1 345 ? -12.961 25.165 79.772 1.00 26.64 345 ALA A N 1
ATOM 2652 C CA . ALA A 1 345 ? -13.766 25.838 80.805 1.00 26.64 345 ALA A CA 1
ATOM 2653 C C . ALA A 1 345 ? -14.431 27.145 80.326 1.00 26.64 345 ALA A C 1
ATOM 2655 O O . ALA A 1 345 ? -13.753 28.127 80.056 1.00 26.64 345 ALA A O 1
ATOM 2656 N N . LEU A 1 346 ? -15.774 27.122 80.423 1.00 24.23 346 LEU A N 1
ATOM 2657 C CA . LEU A 1 346 ? -16.700 28.229 80.732 1.00 24.23 346 LEU A CA 1
ATOM 2658 C C . LEU A 1 346 ? -16.889 29.267 79.601 1.00 24.23 346 LEU A C 1
ATOM 2660 O O . LEU A 1 346 ? -15.942 29.750 79.009 1.00 24.23 346 LEU A O 1
ATOM 2664 N N . VAL A 1 347 ? -18.102 29.681 79.229 1.00 25.12 347 VAL A N 1
ATOM 2665 C CA . VAL A 1 347 ? -19.155 30.273 80.068 1.00 25.12 347 VAL A CA 1
ATOM 2666 C C . VAL A 1 347 ? -20.532 30.070 79.410 1.00 25.12 347 VAL A C 1
ATOM 2668 O O . VAL A 1 347 ? -20.663 29.962 78.196 1.00 25.12 347 VAL A O 1
ATOM 2671 N N . SER A 1 348 ? -21.538 30.001 80.278 1.00 26.78 348 SER A N 1
ATOM 2672 C CA . SER A 1 348 ? -22.951 29.693 80.052 1.00 26.78 348 SER A CA 1
ATOM 2673 C C . SER A 1 348 ? -23.791 30.990 79.826 1.00 26.78 348 SER A C 1
ATOM 2675 O O . SER A 1 348 ? -23.224 31.988 79.388 1.00 26.78 348 SER A O 1
ATOM 2677 N N . PRO A 1 349 ? -25.118 31.044 80.061 1.00 47.94 349 PRO A N 1
ATOM 2678 C CA . PRO A 1 349 ? -26.142 31.202 79.020 1.00 47.94 349 PRO A CA 1
ATOM 2679 C C . PRO A 1 349 ? -27.017 32.453 79.254 1.00 47.94 349 PRO A C 1
ATOM 2681 O O . PRO A 1 349 ? -26.857 33.098 80.281 1.00 47.94 349 PRO A O 1
ATOM 2684 N N . GLN A 1 350 ? -28.022 32.743 78.414 1.00 24.50 350 GLN A N 1
ATOM 2685 C CA . GLN A 1 350 ? -29.275 33.357 78.900 1.00 24.50 350 GLN A CA 1
ATOM 2686 C C . GLN A 1 350 ? -30.504 32.959 78.066 1.00 24.50 350 GLN A C 1
ATOM 2688 O O . GLN A 1 350 ? -30.505 33.004 76.840 1.00 24.50 350 GLN A O 1
ATOM 2693 N N . MET A 1 351 ? -31.540 32.565 78.810 1.00 24.88 351 MET A N 1
ATOM 2694 C CA . MET A 1 351 ? -32.925 32.287 78.421 1.00 24.88 351 MET A CA 1
ATOM 2695 C C . MET A 1 351 ? -33.810 33.547 78.525 1.00 24.88 351 MET A C 1
ATOM 2697 O O . MET A 1 351 ? -33.423 34.532 79.153 1.00 24.88 351 MET A O 1
ATOM 2701 N N . SER A 1 352 ? -35.072 33.376 78.095 1.00 24.00 352 SER A N 1
ATOM 2702 C CA . SER A 1 352 ? -36.303 34.138 78.422 1.00 24.00 352 SER A CA 1
ATOM 2703 C C . SER A 1 352 ? -36.701 35.173 77.359 1.00 24.00 352 SER A C 1
ATOM 2705 O O . SER A 1 352 ? -35.837 35.811 76.781 1.00 24.00 352 SER A O 1
ATOM 2707 N N . SER A 1 353 ? -37.972 35.427 77.030 1.00 25.62 353 SER A N 1
ATOM 2708 C CA . SER A 1 353 ? -39.287 34.946 77.494 1.00 25.62 353 SER A CA 1
ATOM 2709 C C . SER A 1 353 ? -40.373 35.357 76.463 1.00 25.62 353 SER A C 1
ATOM 2711 O O . SER A 1 353 ? -40.115 36.192 75.604 1.00 25.62 353 SER A O 1
ATOM 2713 N N . ALA A 1 354 ? -41.552 34.725 76.546 1.00 23.88 354 ALA A N 1
ATOM 2714 C CA . ALA A 1 354 ? -42.777 34.839 75.716 1.00 23.88 354 ALA A CA 1
ATOM 2715 C C . ALA A 1 354 ? -43.553 36.196 75.903 1.00 23.88 354 ALA A C 1
ATOM 2717 O O . ALA A 1 354 ? -42.942 37.069 76.520 1.00 23.88 354 ALA A O 1
ATOM 2718 N N . PRO A 1 355 ? -44.858 36.437 75.534 1.00 37.47 355 PRO A N 1
ATOM 2719 C CA . PRO A 1 355 ? -45.914 35.600 74.887 1.00 37.47 355 PRO A CA 1
ATOM 2720 C C . PRO A 1 355 ? -47.022 36.333 74.004 1.00 37.47 355 PRO A C 1
ATOM 2722 O O . PRO A 1 355 ? -46.937 37.535 73.784 1.00 37.47 355 PRO A O 1
ATOM 2725 N N . LEU A 1 356 ? -48.098 35.587 73.614 1.00 25.00 356 LEU A N 1
ATOM 2726 C CA . LEU A 1 356 ? -49.527 35.929 73.244 1.00 25.00 356 LEU A CA 1
ATOM 2727 C C . LEU A 1 356 ? -49.849 36.685 71.914 1.00 25.00 356 LEU A C 1
ATOM 2729 O O . LEU A 1 356 ? -49.251 37.714 71.642 1.00 25.00 356 LEU A O 1
ATOM 2733 N N . THR A 1 357 ? -50.788 36.292 71.019 1.00 24.42 357 THR A N 1
ATOM 2734 C CA . THR A 1 357 ? -52.294 36.238 71.071 1.00 24.42 357 THR A CA 1
ATOM 2735 C C . THR A 1 357 ? -52.843 35.665 69.715 1.00 24.42 357 THR A C 1
ATOM 2737 O O . THR A 1 357 ? -52.187 35.890 68.704 1.00 24.42 357 THR A O 1
ATOM 2740 N N . GLU A 1 358 ? -53.817 34.723 69.653 1.00 25.67 358 GLU A N 1
ATOM 2741 C CA . GLU A 1 358 ? -55.293 34.841 69.344 1.00 25.67 358 GLU A CA 1
ATOM 2742 C C . GLU A 1 358 ? -55.656 35.431 67.936 1.00 25.67 358 GLU A C 1
ATOM 2744 O O . GLU A 1 358 ? -55.042 36.409 67.543 1.00 25.67 358 GLU A O 1
ATOM 2749 N N . GLU A 1 359 ? -56.601 34.978 67.075 1.00 27.66 359 GLU A N 1
ATOM 2750 C CA . GLU A 1 359 ? -57.853 34.186 67.182 1.00 27.66 359 GLU A CA 1
ATOM 2751 C C . GLU A 1 359 ? -58.504 33.924 65.760 1.00 27.66 359 GLU A C 1
ATOM 2753 O O . GLU A 1 359 ? -58.119 34.576 64.791 1.00 27.66 359 GLU A O 1
ATOM 2758 N N . GLN A 1 360 ? -59.564 33.076 65.685 1.00 27.50 360 GLN A N 1
ATOM 2759 C CA . GLN A 1 360 ? -60.663 32.918 64.662 1.00 27.50 360 GLN A CA 1
ATOM 2760 C C . GLN A 1 360 ? -60.427 32.033 63.398 1.00 27.50 360 GLN A C 1
ATOM 2762 O O . GLN A 1 360 ? -59.412 32.160 62.735 1.00 27.50 360 GLN A O 1
ATOM 2767 N N . GLY A 1 361 ? -61.304 31.132 62.901 1.00 25.80 361 GLY A N 1
ATOM 2768 C CA . GLY A 1 361 ? -62.664 30.678 63.251 1.00 25.80 361 GLY A CA 1
ATOM 2769 C C . GLY A 1 361 ? -63.484 30.168 62.020 1.00 25.80 361 GLY A C 1
ATOM 2770 O O . GLY A 1 361 ? -63.977 30.982 61.259 1.00 25.80 361 GLY A O 1
ATOM 2771 N N . ILE A 1 362 ? -63.645 28.835 61.870 1.00 25.56 362 ILE A N 1
ATOM 2772 C CA . ILE A 1 362 ? -64.860 28.010 61.540 1.00 25.56 362 ILE A CA 1
ATOM 2773 C C . ILE A 1 362 ? -65.688 28.128 60.201 1.00 25.56 362 ILE A C 1
ATOM 2775 O O . ILE A 1 362 ? -66.236 29.176 59.884 1.00 25.56 362 ILE A O 1
ATOM 2779 N N . ALA A 1 363 ? -65.974 26.927 59.613 1.00 26.38 363 ALA A N 1
ATOM 2780 C CA . ALA A 1 363 ? -67.128 26.414 58.785 1.00 26.38 363 ALA A CA 1
ATOM 2781 C C . ALA A 1 363 ? -67.191 26.661 57.242 1.00 26.38 363 ALA A C 1
ATOM 2783 O O . ALA A 1 363 ? -66.892 27.759 56.809 1.00 26.38 363 ALA A O 1
ATOM 2784 N N . LYS A 1 364 ? -67.650 25.764 56.321 1.00 25.25 364 LYS A N 1
ATOM 2785 C CA . LYS A 1 364 ? -68.433 24.483 56.324 1.00 25.25 364 LYS A CA 1
ATOM 2786 C C . LYS A 1 364 ? -68.421 23.775 54.913 1.00 25.25 364 LYS A C 1
ATOM 2788 O O . LYS A 1 364 ? -68.652 24.480 53.942 1.00 25.25 364 LYS A O 1
ATOM 2793 N N . VAL A 1 365 ? -68.287 22.421 54.864 1.00 30.09 365 VAL A N 1
ATOM 2794 C CA . VAL A 1 365 ? -69.117 21.343 54.181 1.00 30.09 365 VAL A CA 1
ATOM 2795 C C . VAL A 1 365 ? -69.256 21.328 52.617 1.00 30.09 365 VAL A C 1
ATOM 2797 O O . VAL A 1 365 ? -69.444 22.405 52.063 1.00 30.09 365 VAL A O 1
ATOM 2800 N N . PRO A 1 366 ? -69.235 20.172 51.868 1.00 30.55 366 PRO A N 1
ATOM 2801 C CA . PRO A 1 366 ? -69.929 18.902 52.175 1.00 30.55 366 PRO A CA 1
ATOM 2802 C C . PRO A 1 366 ? -69.228 17.543 51.954 1.00 30.55 366 PRO A C 1
ATOM 2804 O O . PRO A 1 366 ? -68.361 17.360 51.106 1.00 30.55 366 PRO A O 1
ATOM 2807 N N . GLU A 1 367 ? -69.757 16.571 52.705 1.00 29.27 367 GLU A N 1
ATOM 2808 C CA . GLU A 1 367 ? -69.587 15.120 52.603 1.00 29.27 367 GLU A CA 1
ATOM 2809 C C . GLU A 1 367 ? -70.178 14.534 51.311 1.00 29.27 367 GLU A C 1
ATOM 2811 O O . GLU A 1 367 ? -71.262 14.917 50.856 1.00 29.27 367 GLU A O 1
ATOM 2816 N N . LYS A 1 368 ? -69.510 13.501 50.790 1.00 28.75 368 LYS A N 1
ATOM 2817 C CA . LYS A 1 368 ? -70.116 12.481 49.933 1.00 28.75 368 LYS A CA 1
ATOM 2818 C C . LYS A 1 368 ? -69.715 11.109 50.476 1.00 28.75 368 LYS A C 1
ATOM 2820 O O . LYS A 1 368 ? -68.538 10.774 50.492 1.00 28.75 368 LYS A O 1
ATOM 2825 N N . ASN A 1 369 ? -70.719 10.358 50.924 1.00 30.47 369 ASN A N 1
ATOM 2826 C CA . ASN A 1 369 ? -70.620 8.983 51.410 1.00 30.47 369 ASN A CA 1
ATOM 2827 C C . ASN A 1 369 ? -69.898 8.062 50.419 1.00 30.47 369 ASN A C 1
ATOM 2829 O O . ASN A 1 369 ? -70.356 7.912 49.283 1.00 30.47 369 ASN A O 1
ATOM 2833 N N . VAL A 1 370 ? -68.878 7.351 50.901 1.00 31.80 370 VAL A N 1
ATOM 2834 C CA . VAL A 1 370 ? -68.489 6.035 50.385 1.00 31.80 370 VAL A CA 1
ATOM 2835 C C . VAL A 1 370 ? -68.333 5.102 51.586 1.00 31.80 370 VAL A C 1
ATOM 2837 O O . VAL A 1 370 ? -67.730 5.453 52.589 1.00 31.80 370 VAL A O 1
ATOM 2840 N N . SER A 1 371 ? -68.985 3.950 51.475 1.00 31.14 371 SER A N 1
ATOM 2841 C CA . SER A 1 371 ? -69.106 2.860 52.444 1.00 31.14 371 SER A CA 1
ATOM 2842 C C . SER A 1 371 ? -67.772 2.434 53.076 1.00 31.14 371 SER A C 1
ATOM 2844 O O . SER A 1 371 ? -66.956 1.815 52.399 1.00 31.14 371 SER A O 1
ATOM 2846 N N . GLU A 1 372 ? -67.597 2.663 54.379 1.00 36.47 372 GLU A N 1
ATOM 2847 C CA . GLU A 1 372 ? -66.535 2.052 55.187 1.00 36.47 372 GLU A CA 1
ATOM 2848 C C . GLU A 1 372 ? -66.915 0.611 55.558 1.00 36.47 372 GLU A C 1
ATOM 2850 O O . GLU A 1 372 ? -67.809 0.359 56.369 1.00 36.47 372 GLU A O 1
ATOM 2855 N N . THR A 1 373 ? -66.226 -0.364 54.973 1.00 35.94 373 THR A N 1
ATOM 2856 C CA . THR A 1 373 ? -66.082 -1.691 55.577 1.00 35.94 373 THR A CA 1
ATOM 2857 C C . THR A 1 373 ? -64.997 -1.605 56.645 1.00 35.94 373 THR A C 1
ATOM 2859 O O . THR A 1 373 ? -63.831 -1.411 56.318 1.00 35.94 373 THR A O 1
ATOM 2862 N N . HIS A 1 374 ? -65.375 -1.733 57.918 1.00 40.94 374 HIS A N 1
ATOM 2863 C CA . HIS A 1 374 ? -64.431 -1.839 59.032 1.00 40.94 374 HIS A CA 1
ATOM 2864 C C . HIS A 1 374 ? -63.555 -3.094 58.870 1.00 40.94 374 HIS A C 1
ATOM 2866 O O . HIS A 1 374 ? -64.043 -4.209 59.051 1.00 40.94 374 HIS A O 1
ATOM 2872 N N . VAL A 1 375 ? -62.274 -2.909 58.548 1.00 45.56 375 VAL A N 1
ATOM 2873 C CA . VAL A 1 375 ? -61.229 -3.938 58.664 1.00 45.56 375 VAL A CA 1
ATOM 2874 C C . VAL A 1 375 ? -60.575 -3.769 60.040 1.00 45.56 375 VAL A C 1
ATOM 2876 O O . VAL A 1 375 ? -60.093 -2.687 60.373 1.00 45.56 375 VAL A O 1
ATOM 2879 N N . SER A 1 376 ? -60.608 -4.803 60.883 1.00 53.62 376 SER A N 1
ATOM 2880 C CA . SER A 1 376 ? -59.869 -4.843 62.151 1.00 53.62 376 SER A CA 1
ATOM 2881 C C . SER A 1 376 ? -58.365 -4.914 61.879 1.00 53.62 376 SER A C 1
ATOM 2883 O O . SER A 1 376 ? -57.917 -5.768 61.121 1.00 53.62 376 SER A O 1
ATOM 2885 N N . ILE A 1 377 ? -57.571 -4.060 62.540 1.00 57.09 377 ILE A N 1
ATOM 2886 C CA . ILE A 1 377 ? -56.097 -4.006 62.405 1.00 57.09 377 ILE A CA 1
ATOM 2887 C C . ILE A 1 377 ? -55.441 -5.379 62.679 1.00 57.09 377 ILE A C 1
ATOM 2889 O O . ILE A 1 377 ? -54.399 -5.693 62.113 1.00 57.09 377 ILE A O 1
ATOM 2893 N N . GLU A 1 378 ? -56.081 -6.227 63.491 1.00 59.84 378 GLU A N 1
ATOM 2894 C CA . GLU A 1 378 ? -55.618 -7.577 63.856 1.00 59.84 378 GLU A CA 1
ATOM 2895 C C . GLU A 1 378 ? -55.645 -8.601 62.699 1.00 59.84 378 GLU A C 1
ATOM 2897 O O . GLU A 1 378 ? -55.035 -9.666 62.811 1.00 59.84 378 GLU A O 1
ATOM 2902 N N . ASP A 1 379 ? -56.299 -8.290 61.574 1.00 67.00 379 ASP A N 1
ATOM 2903 C CA . ASP A 1 379 ? -56.426 -9.203 60.429 1.00 67.00 379 ASP A CA 1
ATOM 2904 C C . ASP A 1 379 ? -55.462 -8.896 59.270 1.00 67.00 379 ASP A C 1
ATOM 2906 O O . ASP A 1 379 ? -55.368 -9.683 58.323 1.00 67.00 379 ASP A O 1
ATOM 2910 N N . ILE A 1 380 ? -54.708 -7.794 59.339 1.00 78.00 380 ILE A N 1
ATOM 2911 C CA . ILE A 1 380 ? -53.758 -7.386 58.295 1.00 78.00 380 ILE A CA 1
ATOM 2912 C C . ILE A 1 380 ? -52.503 -8.268 58.365 1.00 78.00 380 ILE A C 1
ATOM 2914 O O . ILE A 1 380 ? -51.725 -8.202 59.314 1.00 78.00 380 ILE A O 1
ATOM 2918 N N . ARG A 1 381 ? -52.282 -9.105 57.344 1.00 81.00 381 ARG A N 1
ATOM 2919 C CA . ARG A 1 381 ? -51.122 -10.014 57.251 1.00 81.00 381 ARG A CA 1
ATOM 2920 C C . ARG A 1 381 ? -49.913 -9.343 56.616 1.00 81.00 381 ARG A C 1
ATOM 2922 O O . ARG A 1 381 ? -48.797 -9.485 57.116 1.00 81.00 381 ARG A O 1
ATOM 2929 N N . ILE A 1 382 ? -50.151 -8.603 55.534 1.00 86.44 382 ILE A N 1
ATOM 2930 C CA . ILE A 1 382 ? -49.161 -7.755 54.865 1.00 86.44 382 ILE A CA 1
ATOM 2931 C C . ILE A 1 382 ? -49.695 -6.321 54.902 1.00 86.44 382 ILE A C 1
ATOM 2933 O O . ILE A 1 382 ? -50.731 -6.066 54.288 1.00 86.44 382 ILE A O 1
ATOM 2937 N N . PRO A 1 383 ? -49.036 -5.385 55.603 1.00 82.81 383 PRO A N 1
ATOM 2938 C CA . PRO A 1 383 ? -49.398 -3.974 55.536 1.00 82.81 383 PRO A CA 1
ATOM 2939 C C . PRO A 1 383 ? -49.200 -3.397 54.131 1.00 82.81 383 PRO A C 1
ATOM 2941 O O . PRO A 1 383 ? -48.300 -3.815 53.395 1.00 82.81 383 PRO A O 1
ATOM 2944 N N . ALA A 1 384 ? -49.992 -2.386 53.777 1.00 79.62 384 ALA A N 1
ATOM 2945 C CA . ALA A 1 384 ? -49.741 -1.597 52.576 1.00 79.62 384 ALA A CA 1
ATOM 2946 C C . ALA A 1 384 ? -48.337 -0.963 52.616 1.00 79.62 384 ALA A C 1
ATOM 2948 O O . ALA A 1 384 ? -47.809 -0.649 53.683 1.00 79.62 384 ALA A O 1
ATOM 2949 N N . HIS A 1 385 ? -47.737 -0.770 51.443 1.00 82.50 385 HIS A N 1
ATOM 2950 C CA . HIS A 1 385 ? -46.383 -0.238 51.251 1.00 82.50 385 HIS A CA 1
ATOM 2951 C C . HIS A 1 385 ? -45.254 -1.093 51.852 1.00 82.50 385 HIS A C 1
ATOM 2953 O O . HIS A 1 385 ? -44.143 -0.603 52.059 1.00 82.50 385 HIS A O 1
ATOM 2959 N N . THR A 1 386 ? -45.501 -2.384 52.089 1.00 82.56 386 THR A N 1
ATOM 2960 C CA . THR A 1 386 ? -44.456 -3.323 52.516 1.00 82.56 386 THR A CA 1
ATOM 2961 C C . THR A 1 386 ? -43.559 -3.701 51.341 1.00 82.56 386 THR A C 1
ATOM 2963 O O . THR A 1 386 ? -44.043 -4.169 50.309 1.00 82.56 386 THR A O 1
ATOM 2966 N N . LEU A 1 387 ? -42.245 -3.539 51.514 1.00 85.31 387 LEU A N 1
ATOM 2967 C CA . LEU A 1 387 ? -41.238 -3.869 50.509 1.00 85.31 387 LEU A CA 1
ATOM 2968 C C . LEU A 1 387 ? -40.485 -5.157 50.858 1.00 85.31 387 LEU A C 1
ATOM 2970 O O . LEU A 1 387 ? -39.833 -5.248 51.897 1.00 85.31 387 LEU A O 1
ATOM 2974 N N . PHE A 1 388 ? -40.463 -6.094 49.918 1.00 86.88 388 PHE A N 1
ATOM 2975 C CA . PHE A 1 388 ? -39.544 -7.227 49.902 1.00 86.88 388 PHE A CA 1
ATOM 2976 C C . PHE A 1 388 ? -38.414 -6.925 48.920 1.00 86.88 388 PHE A C 1
ATOM 2978 O O . PHE A 1 388 ? -38.591 -7.040 47.712 1.00 86.88 388 PHE A O 1
ATOM 2985 N N . SER A 1 389 ? -37.250 -6.514 49.424 1.00 85.06 389 SER A N 1
ATOM 2986 C CA . SER A 1 389 ? -36.107 -6.089 48.597 1.00 85.06 389 SER A CA 1
ATOM 2987 C C . SER A 1 389 ? -35.333 -7.238 47.941 1.00 85.06 389 SER A C 1
ATOM 2989 O O . SER A 1 389 ? -34.470 -6.991 47.103 1.00 85.06 389 SER A O 1
ATOM 2991 N N . LYS A 1 390 ? -35.625 -8.484 48.328 1.00 87.12 390 LYS A N 1
ATOM 2992 C CA . LYS A 1 390 ? -34.977 -9.693 47.818 1.00 87.12 390 LYS A CA 1
ATOM 2993 C C . LYS A 1 390 ? -35.994 -10.598 47.136 1.00 87.12 390 LYS A C 1
ATOM 2995 O O . LYS A 1 390 ? -36.609 -11.473 47.749 1.00 87.12 390 LYS A O 1
ATOM 3000 N N . ALA A 1 391 ? -36.171 -10.334 45.854 1.00 91.19 391 ALA A N 1
ATOM 3001 C CA . ALA A 1 391 ? -36.937 -11.137 44.925 1.00 91.19 391 ALA A CA 1
ATOM 3002 C C . ALA A 1 391 ? -36.175 -11.238 43.597 1.00 91.19 391 ALA A C 1
ATOM 3004 O O . ALA A 1 391 ? -35.181 -10.541 43.379 1.00 91.19 391 ALA A O 1
ATOM 3005 N N . GLN A 1 392 ? -36.624 -12.125 42.717 1.00 92.75 392 GLN A N 1
ATOM 3006 C CA . GLN A 1 392 ? -36.021 -12.319 41.404 1.00 92.75 392 GLN A CA 1
ATOM 3007 C C . GLN A 1 392 ? -37.076 -12.544 40.325 1.00 92.75 392 GLN A C 1
ATOM 3009 O O . GLN A 1 392 ? -38.151 -13.089 40.593 1.00 92.75 392 GLN A O 1
ATOM 3014 N N . ILE A 1 393 ? -36.771 -12.148 39.093 1.00 93.56 393 ILE A N 1
ATOM 3015 C CA . ILE A 1 393 ? -37.619 -12.455 37.939 1.00 93.56 393 ILE A CA 1
ATOM 3016 C C . ILE A 1 393 ? -37.613 -13.968 37.696 1.00 93.56 393 ILE A C 1
ATOM 3018 O O . ILE A 1 393 ? -36.568 -14.575 37.486 1.00 93.56 393 ILE A O 1
ATOM 3022 N N . ALA A 1 394 ? -38.787 -14.593 37.701 1.00 90.38 394 ALA A N 1
ATOM 3023 C CA . ALA A 1 394 ? -38.937 -16.027 37.449 1.00 90.38 394 ALA A CA 1
ATOM 3024 C C . ALA A 1 394 ? -39.421 -16.325 36.016 1.00 90.38 394 ALA A C 1
ATOM 3026 O O . ALA A 1 394 ? -39.161 -17.412 35.494 1.00 90.38 394 ALA A O 1
ATOM 3027 N N . CYS A 1 395 ? -40.090 -15.361 35.374 1.00 91.06 395 CYS A N 1
ATOM 3028 C CA . CYS A 1 395 ? -40.522 -15.415 33.979 1.00 91.06 395 CYS A CA 1
ATOM 3029 C C . CYS A 1 395 ? -39.917 -14.228 33.223 1.00 91.06 395 CYS A C 1
ATOM 3031 O O . CYS A 1 395 ? -40.187 -13.085 33.591 1.00 91.06 395 CYS A O 1
ATOM 3033 N N . GLU A 1 396 ? -39.136 -14.503 32.176 1.00 86.50 396 GLU A N 1
ATOM 3034 C CA . GLU A 1 396 ? -38.501 -13.473 31.346 1.00 86.50 396 GLU A CA 1
ATOM 3035 C C . GLU A 1 396 ? -39.523 -12.463 30.812 1.00 86.50 396 GLU A C 1
ATOM 3037 O O . GLU A 1 396 ? -40.655 -12.815 30.475 1.00 86.50 396 GLU A O 1
ATOM 3042 N N . ILE A 1 397 ? -39.103 -11.203 30.747 1.00 87.62 397 ILE A N 1
ATOM 3043 C CA . ILE A 1 397 ? -39.901 -10.092 30.237 1.00 87.62 397 ILE A CA 1
ATOM 3044 C C . ILE A 1 397 ? -39.270 -9.638 28.929 1.00 87.62 397 ILE A C 1
ATOM 3046 O O . ILE A 1 397 ? -38.097 -9.265 28.911 1.00 87.62 397 ILE A O 1
ATOM 3050 N N . ASP A 1 398 ? -40.060 -9.619 27.858 1.00 86.25 398 ASP A N 1
ATOM 3051 C CA . ASP A 1 398 ? -39.688 -9.008 26.584 1.00 86.25 398 ASP A CA 1
ATOM 3052 C C . ASP A 1 398 ? -40.810 -8.072 26.131 1.00 86.25 398 ASP A C 1
ATOM 3054 O O . ASP A 1 398 ? -41.942 -8.489 25.894 1.00 86.25 398 ASP A O 1
ATOM 3058 N N . THR A 1 399 ? -40.496 -6.785 26.022 1.00 84.31 399 THR A N 1
ATOM 3059 C CA . THR A 1 399 ? -41.468 -5.748 25.643 1.00 84.31 399 THR A CA 1
ATOM 3060 C C . THR A 1 399 ? -41.874 -5.759 24.169 1.00 84.31 399 THR A C 1
ATOM 3062 O O . THR A 1 399 ? -42.781 -5.010 23.797 1.00 84.31 399 THR A O 1
ATOM 3065 N N . ASP A 1 400 ? -41.267 -6.613 23.337 1.00 81.12 400 ASP A N 1
ATOM 3066 C CA . ASP A 1 400 ? -41.724 -6.854 21.964 1.00 81.12 400 ASP A CA 1
ATOM 3067 C C . ASP A 1 400 ? -43.047 -7.636 21.911 1.00 81.12 400 ASP A C 1
ATOM 3069 O O . ASP A 1 400 ? -43.759 -7.573 20.904 1.00 81.12 400 ASP A O 1
ATOM 3073 N N . TYR A 1 401 ? -43.401 -8.346 22.989 1.00 79.88 401 TYR A N 1
ATOM 3074 C CA . TYR A 1 401 ? -44.613 -9.155 23.078 1.00 79.88 401 TYR A CA 1
ATOM 3075 C C . TYR A 1 401 ? -45.364 -8.860 24.378 1.00 79.88 401 TYR A C 1
ATOM 3077 O O . TYR A 1 401 ? -44.767 -8.638 25.425 1.00 79.88 401 TYR A O 1
ATOM 3085 N N . GLU A 1 402 ? -46.694 -8.878 24.330 1.00 75.94 402 GLU A N 1
ATOM 3086 C CA . GLU A 1 402 ? -47.509 -8.830 25.544 1.00 75.94 402 GLU A CA 1
ATOM 3087 C C . GLU A 1 402 ? -47.566 -10.235 26.153 1.00 75.94 402 GLU A C 1
ATOM 3089 O O . GLU A 1 402 ? -48.105 -11.162 25.540 1.00 75.94 402 GLU A O 1
ATOM 3094 N N . SER A 1 403 ? -47.005 -10.411 27.350 1.00 81.81 403 SER A N 1
ATOM 3095 C CA . SER A 1 403 ? -47.102 -11.669 28.089 1.00 81.81 403 SER A CA 1
ATOM 3096 C C . SER A 1 403 ? -47.364 -11.450 29.575 1.00 81.81 403 SER A C 1
ATOM 3098 O O . SER A 1 403 ? -47.211 -10.360 30.126 1.00 81.81 403 SER A O 1
ATOM 3100 N N . GLU A 1 404 ? -47.768 -12.525 30.246 1.00 88.25 404 GLU A N 1
ATOM 3101 C CA . GLU A 1 404 ? -47.720 -12.575 31.703 1.00 88.25 404 GLU A CA 1
ATOM 3102 C C . GLU A 1 404 ? -46.260 -12.675 32.160 1.00 88.25 404 GLU A C 1
ATOM 3104 O O . GLU A 1 404 ? -45.416 -13.249 31.467 1.00 88.25 404 GLU A O 1
ATOM 3109 N N . THR A 1 405 ? -45.976 -12.152 33.348 1.00 91.94 405 THR A N 1
ATOM 3110 C CA . THR A 1 405 ? -44.688 -12.314 34.023 1.00 91.94 405 THR A CA 1
ATOM 3111 C C . THR A 1 405 ? -44.885 -12.847 35.435 1.00 91.94 405 THR A C 1
ATOM 3113 O O . THR A 1 405 ? -45.996 -12.870 35.981 1.00 91.94 405 THR A O 1
ATOM 3116 N N . CYS A 1 406 ? -43.796 -13.328 36.019 1.00 94.12 406 CYS A N 1
ATOM 3117 C CA . CYS A 1 406 ? -43.777 -13.858 37.358 1.00 94.12 406 CYS A CA 1
ATOM 3118 C C . CYS A 1 406 ? -42.478 -13.510 38.085 1.00 94.12 406 CYS A C 1
ATOM 3120 O O . CYS A 1 406 ? -41.401 -13.465 37.490 1.00 94.12 406 CYS A O 1
ATOM 3122 N N . VAL A 1 407 ? -42.606 -13.281 39.388 1.00 95.25 407 VAL A N 1
ATOM 3123 C CA . VAL A 1 407 ? -41.535 -12.878 40.299 1.00 95.25 407 VAL A CA 1
ATOM 3124 C C . VAL A 1 407 ? -41.554 -13.807 41.502 1.00 95.25 407 VAL A C 1
ATOM 3126 O O . VAL A 1 407 ? -42.618 -14.111 42.036 1.00 95.25 407 VAL A O 1
ATOM 3129 N N . GLU A 1 408 ? -40.388 -14.266 41.931 1.00 95.62 408 GLU A N 1
ATOM 3130 C CA . GLU A 1 408 ? -40.229 -15.128 43.098 1.00 95.62 408 GLU A CA 1
ATOM 3131 C C . GLU A 1 408 ? -39.604 -14.342 44.251 1.00 95.62 408 GLU A C 1
ATOM 3133 O O . GLU A 1 408 ? -38.556 -13.719 44.087 1.00 95.62 408 GLU A O 1
ATOM 3138 N N . ILE A 1 409 ? -40.228 -14.380 45.430 1.00 93.06 409 ILE A N 1
ATOM 3139 C CA . ILE A 1 409 ? -39.626 -13.836 46.655 1.00 93.06 409 ILE A CA 1
ATOM 3140 C C . ILE A 1 409 ? -38.596 -14.842 47.168 1.00 93.06 409 ILE A C 1
ATOM 3142 O O . ILE A 1 409 ? -38.934 -15.998 47.419 1.00 93.06 409 ILE A O 1
ATOM 3146 N N . THR A 1 410 ? -37.348 -14.414 47.354 1.00 92.12 410 THR A N 1
ATOM 3147 C CA . THR A 1 410 ? -36.243 -15.321 47.705 1.00 92.12 410 THR A CA 1
ATOM 3148 C C . THR A 1 410 ? -35.932 -15.340 49.200 1.00 92.12 410 THR A C 1
ATOM 3150 O O . THR A 1 410 ? -35.398 -16.330 49.696 1.00 92.12 410 THR A O 1
ATOM 3153 N N . GLU A 1 411 ? -36.310 -14.296 49.945 1.00 87.19 411 GLU A N 1
ATOM 3154 C CA . GLU A 1 411 ? -36.066 -14.201 51.389 1.00 87.19 411 GLU A CA 1
ATOM 3155 C C . GLU A 1 411 ? -37.275 -13.681 52.185 1.00 87.19 411 GLU A C 1
ATOM 3157 O O . GLU A 1 411 ? -38.161 -13.003 51.666 1.00 87.19 411 GLU A O 1
ATOM 3162 N N . GLY A 1 412 ? -37.287 -13.985 53.487 1.00 86.50 412 GLY A N 1
ATOM 3163 C CA . GLY A 1 412 ? -38.322 -13.549 54.425 1.00 86.50 412 GLY A CA 1
ATOM 3164 C C . GLY A 1 412 ? -39.480 -14.545 54.595 1.00 86.50 412 GLY A C 1
ATOM 3165 O O . GLY A 1 412 ? -39.410 -15.680 54.121 1.00 86.50 412 GLY A O 1
ATOM 3166 N N . PRO A 1 413 ? -40.563 -14.146 55.287 1.00 85.56 413 PRO A N 1
ATOM 3167 C CA . PRO A 1 413 ? -41.688 -15.031 55.623 1.00 85.56 413 PRO A CA 1
ATOM 3168 C C . PRO A 1 413 ? -42.482 -15.526 54.403 1.00 85.56 413 PRO A C 1
ATOM 3170 O O . PRO A 1 413 ? -43.229 -16.497 54.511 1.00 85.56 413 PRO A O 1
ATOM 3173 N N . LEU A 1 414 ? -42.307 -14.879 53.247 1.00 89.19 414 LEU A N 1
ATOM 3174 C CA . LEU A 1 414 ? -42.910 -15.251 51.965 1.00 89.19 414 LEU A CA 1
ATOM 3175 C C . LEU A 1 414 ? -41.898 -15.875 50.991 1.00 89.19 414 LEU A C 1
ATOM 3177 O O . LEU A 1 414 ? -42.177 -15.950 49.797 1.00 89.19 414 LEU A O 1
ATOM 3181 N N . ALA A 1 415 ? -40.731 -16.323 51.467 1.00 89.94 415 ALA A N 1
ATOM 3182 C CA . ALA A 1 415 ? -39.744 -16.984 50.616 1.00 89.94 415 ALA A CA 1
ATOM 3183 C C . ALA A 1 415 ? -40.358 -18.192 49.876 1.00 89.94 415 ALA A C 1
ATOM 3185 O O . ALA A 1 415 ? -41.048 -19.025 50.469 1.00 89.94 415 ALA A O 1
ATOM 3186 N N . GLY A 1 416 ? -40.119 -18.271 48.567 1.00 87.50 416 GLY A N 1
ATOM 3187 C CA . GLY A 1 416 ? -40.711 -19.259 47.662 1.00 87.50 416 GLY A CA 1
ATOM 3188 C C . GLY A 1 416 ? -42.126 -18.918 47.172 1.00 87.50 416 GLY A C 1
ATOM 3189 O O . GLY A 1 416 ? -42.728 -19.720 46.455 1.00 87.50 416 GLY A O 1
ATOM 3190 N N . ALA A 1 417 ? -42.688 -17.759 47.537 1.00 93.06 417 ALA A N 1
ATOM 3191 C CA . ALA A 1 417 ? -43.923 -17.262 46.936 1.00 93.06 417 ALA A CA 1
ATOM 3192 C C . ALA A 1 417 ? -43.671 -16.819 45.488 1.00 93.06 417 ALA A C 1
ATOM 3194 O O . ALA A 1 417 ? -42.753 -16.042 45.224 1.00 93.06 417 ALA A O 1
ATOM 3195 N N . ILE A 1 418 ? -44.525 -17.270 44.564 1.00 95.81 418 ILE A N 1
ATOM 3196 C CA . ILE A 1 418 ? -44.489 -16.849 43.158 1.00 95.81 418 ILE A CA 1
ATOM 3197 C C . ILE A 1 418 ? -45.622 -15.863 42.921 1.00 95.81 418 ILE A C 1
ATOM 3199 O O . ILE A 1 418 ? -46.798 -16.225 42.972 1.00 95.81 418 ILE A O 1
ATOM 3203 N N . LEU A 1 419 ? -45.272 -14.622 42.627 1.00 95.81 419 LEU A N 1
ATOM 3204 C CA . LEU A 1 419 ? -46.201 -13.574 42.257 1.00 95.81 419 LEU A CA 1
ATOM 3205 C C . LEU A 1 419 ? -46.323 -13.539 40.737 1.00 95.81 419 LEU A C 1
ATOM 3207 O O . LEU A 1 419 ? -45.339 -13.711 40.026 1.00 95.81 419 LEU A O 1
ATOM 3211 N N . ARG A 1 420 ? -47.534 -13.341 40.231 1.00 95.12 420 ARG A N 1
ATOM 3212 C CA . ARG A 1 420 ? -47.855 -13.254 38.810 1.00 95.12 420 ARG A CA 1
ATOM 3213 C C . ARG A 1 420 ? -48.554 -11.945 38.513 1.00 95.12 420 ARG A C 1
ATOM 3215 O O . ARG A 1 420 ? -49.303 -11.424 39.341 1.00 95.12 420 ARG A O 1
ATOM 3222 N N . GLY A 1 421 ? -48.344 -11.471 37.298 1.00 92.69 421 GLY A N 1
ATOM 3223 C CA . GLY A 1 421 ? -49.067 -10.334 36.774 1.00 92.69 421 GLY A CA 1
ATOM 3224 C C . GLY A 1 421 ? -48.627 -9.990 35.365 1.00 92.69 421 GLY A C 1
ATOM 3225 O O . GLY A 1 421 ? -48.245 -10.866 34.589 1.00 92.69 421 GLY A O 1
ATOM 3226 N N . THR A 1 422 ? -48.709 -8.713 35.039 1.00 91.00 422 THR A N 1
ATOM 3227 C CA . THR A 1 422 ? -48.477 -8.184 33.699 1.00 91.00 422 THR A CA 1
ATOM 3228 C C . THR A 1 422 ? -47.459 -7.064 33.759 1.00 91.00 422 THR A C 1
ATOM 3230 O O . THR A 1 422 ? -47.237 -6.448 34.803 1.00 91.00 422 THR A O 1
ATOM 3233 N N . TYR A 1 423 ? -46.850 -6.780 32.621 1.00 90.56 423 TYR A N 1
ATOM 3234 C CA . TYR A 1 423 ? -45.943 -5.660 32.483 1.00 90.56 423 TYR A CA 1
ATOM 3235 C C . TYR A 1 423 ? -46.402 -4.743 31.360 1.00 90.56 423 TYR A C 1
ATOM 3237 O O . TYR A 1 423 ? -46.978 -5.186 30.368 1.00 90.56 423 TYR A O 1
ATOM 3245 N N . GLU A 1 424 ? -46.140 -3.456 31.528 1.00 86.19 424 GLU A N 1
ATOM 3246 C CA . GLU A 1 424 ? -46.417 -2.440 30.529 1.00 86.19 424 GLU A CA 1
ATOM 3247 C C . GLU A 1 424 ? -45.231 -1.491 30.396 1.00 86.19 424 GLU A C 1
ATOM 3249 O O . GLU A 1 424 ? -44.431 -1.304 31.315 1.00 86.19 424 GLU A O 1
ATOM 3254 N N . VAL A 1 425 ? -45.112 -0.879 29.224 1.00 81.06 425 VAL A N 1
ATOM 3255 C CA . VAL A 1 425 ? -44.114 0.159 28.994 1.00 81.06 425 VAL A CA 1
ATOM 3256 C C . VAL A 1 425 ? -44.808 1.514 29.120 1.00 81.06 425 VAL A C 1
ATOM 3258 O O . VAL A 1 425 ? -45.712 1.800 28.331 1.00 81.06 425 VAL A O 1
ATOM 3261 N N . PRO A 1 426 ? -44.426 2.365 30.085 1.00 69.94 426 PRO A N 1
ATOM 3262 C CA . PRO A 1 426 ? -45.078 3.651 30.275 1.00 69.94 426 PRO A CA 1
ATOM 3263 C C . PRO A 1 426 ? -44.807 4.580 29.087 1.00 69.94 426 PRO A C 1
ATOM 3265 O O . PRO A 1 426 ? -43.770 4.494 28.431 1.00 69.94 426 PRO A O 1
ATOM 3268 N N . ASN A 1 427 ? -45.736 5.504 28.830 1.00 64.94 427 ASN A N 1
ATOM 3269 C CA . ASN A 1 427 ? -45.579 6.577 27.842 1.00 64.94 427 ASN A CA 1
ATOM 3270 C C . ASN A 1 427 ? -45.238 6.087 26.422 1.00 64.94 427 ASN A C 1
ATOM 3272 O O . ASN A 1 427 ? -44.396 6.665 25.739 1.00 64.94 427 ASN A O 1
ATOM 3276 N N . LEU A 1 428 ? -45.948 5.052 25.957 1.00 59.81 428 LEU A N 1
ATOM 3277 C CA . LEU A 1 428 ? -45.808 4.434 24.629 1.00 59.81 428 LEU A CA 1
ATOM 3278 C C . LEU A 1 428 ? -45.777 5.430 23.449 1.00 59.81 428 LEU A C 1
ATOM 3280 O O . LEU A 1 428 ? -45.270 5.054 22.389 1.00 59.81 428 LEU A O 1
ATOM 3284 N N . GLU A 1 429 ? -46.348 6.627 23.632 1.00 58.53 429 GLU A N 1
ATOM 3285 C CA . GLU A 1 429 ? -46.510 7.699 22.641 1.00 58.53 429 GLU A CA 1
ATOM 3286 C C . GLU A 1 429 ? -45.654 8.951 22.920 1.00 58.53 429 GLU A C 1
ATOM 3288 O O . GLU A 1 429 ? -45.648 9.867 22.101 1.00 58.53 429 GLU A O 1
ATOM 3293 N N . SER A 1 430 ? -44.926 9.016 24.044 1.00 55.78 430 SER A N 1
ATOM 3294 C CA . SER A 1 430 ? -44.103 10.187 24.381 1.00 55.78 430 SER A CA 1
ATOM 3295 C C . SER A 1 430 ? -42.721 10.099 23.722 1.00 55.78 430 SER A C 1
ATOM 3297 O O . SER A 1 430 ? -41.974 9.162 24.007 1.00 55.78 430 SER A O 1
ATOM 3299 N N . PRO A 1 431 ? -42.323 11.075 22.886 1.00 50.69 431 PRO A N 1
ATOM 3300 C CA . PRO A 1 431 ? -40.988 11.110 22.287 1.00 50.69 431 PRO A CA 1
ATOM 3301 C C . PRO A 1 431 ? -39.870 11.417 23.297 1.00 50.69 431 PRO A C 1
ATOM 3303 O O . PRO A 1 431 ? -38.707 11.131 23.024 1.00 50.69 431 PRO A O 1
ATOM 3306 N N . GLU A 1 432 ? -40.212 12.033 24.433 1.00 52.69 432 GLU A N 1
ATOM 3307 C CA . GLU A 1 432 ? -39.255 12.562 25.416 1.00 52.69 432 GLU A CA 1
ATOM 3308 C C . GLU A 1 432 ? -38.769 11.504 26.420 1.00 52.69 432 GLU A C 1
ATOM 3310 O O . GLU A 1 432 ? -37.688 11.657 26.987 1.00 52.69 432 GLU A O 1
ATOM 3315 N N . MET A 1 433 ? -39.522 10.413 26.613 1.00 53.88 433 MET A N 1
ATOM 3316 C CA . MET A 1 433 ? -39.135 9.286 27.471 1.00 53.88 433 MET A CA 1
ATOM 3317 C C . MET A 1 433 ? -39.076 7.992 26.648 1.00 53.88 433 MET A C 1
ATOM 3319 O O . MET A 1 433 ? -40.125 7.472 26.263 1.00 53.88 433 MET A O 1
ATOM 3323 N N . PRO A 1 434 ? -37.877 7.463 26.334 1.00 56.44 434 PRO A N 1
ATOM 3324 C CA . PRO A 1 434 ? -37.754 6.242 25.550 1.00 56.44 434 PRO A CA 1
ATOM 3325 C C . PRO A 1 434 ? -38.357 5.034 26.285 1.00 56.44 434 PRO A C 1
ATOM 3327 O O . PRO A 1 434 ? -38.442 5.000 27.505 1.00 56.44 434 PRO A O 1
ATOM 3330 N N . ARG A 1 435 ? -38.759 4.010 25.523 1.00 63.88 435 ARG A N 1
ATOM 3331 C CA . ARG A 1 435 ? -39.213 2.699 26.023 1.00 63.88 435 ARG A CA 1
ATOM 3332 C C . ARG A 1 435 ? -38.060 1.871 26.611 1.00 63.88 435 ARG A C 1
ATOM 3334 O O . ARG A 1 435 ? -37.780 0.770 26.152 1.00 63.88 435 ARG A O 1
ATOM 3341 N N . ASP A 1 436 ? -37.325 2.438 27.553 1.00 69.94 436 ASP A N 1
ATOM 3342 C CA . ASP A 1 436 ? -36.152 1.831 28.182 1.00 69.94 436 ASP A CA 1
ATOM 3343 C C . ASP A 1 436 ? -36.447 1.300 29.593 1.00 69.94 436 ASP A C 1
ATOM 3345 O O . ASP A 1 436 ? -35.583 0.687 30.223 1.00 69.94 436 ASP A O 1
ATOM 3349 N N . LYS A 1 437 ? -37.679 1.502 30.074 1.00 78.31 437 LYS A N 1
ATOM 3350 C CA . LYS A 1 437 ? -38.181 1.045 31.368 1.00 78.31 437 LYS A CA 1
ATOM 3351 C C . LYS A 1 437 ? -39.507 0.313 31.228 1.00 78.31 437 LYS A C 1
ATOM 3353 O O . LYS A 1 437 ? -40.307 0.610 30.344 1.00 78.31 437 LYS A O 1
ATOM 3358 N N . VAL A 1 438 ? -39.742 -0.605 32.151 1.00 84.62 438 VAL A N 1
ATOM 3359 C CA . VAL A 1 438 ? -40.940 -1.428 32.251 1.00 84.62 438 VAL A CA 1
ATOM 3360 C C . VAL A 1 438 ? -41.552 -1.223 33.632 1.00 84.62 438 VAL A C 1
ATOM 3362 O O . VAL A 1 438 ? -40.833 -1.157 34.630 1.00 84.62 438 VAL A O 1
ATOM 3365 N N . LEU A 1 439 ? -42.876 -1.104 33.681 1.00 87.56 439 LEU A N 1
ATOM 3366 C CA . LEU A 1 439 ? -43.658 -1.154 34.910 1.00 87.56 439 LEU A CA 1
ATOM 3367 C C . LEU A 1 439 ? -44.264 -2.547 35.017 1.00 87.56 439 LEU A C 1
ATOM 3369 O O . LEU A 1 439 ? -44.981 -2.986 34.119 1.00 87.56 439 LEU A O 1
ATOM 3373 N N . VAL A 1 440 ? -43.976 -3.250 36.107 1.00 90.75 440 VAL A N 1
ATOM 3374 C CA . VAL A 1 440 ? -44.507 -4.596 36.338 1.00 90.75 440 VAL A CA 1
ATOM 3375 C C . VAL A 1 440 ? -45.494 -4.545 37.492 1.00 90.75 440 VAL A C 1
ATOM 3377 O O . VAL A 1 440 ? -45.130 -4.181 38.611 1.00 90.75 440 VAL A O 1
ATOM 3380 N N . SER A 1 441 ? -46.733 -4.935 37.206 1.00 92.06 441 SER A N 1
ATOM 3381 C CA . SER A 1 441 ? -47.830 -5.000 38.169 1.00 92.06 441 SER A CA 1
ATOM 3382 C C . SER A 1 441 ? -48.175 -6.455 38.454 1.00 92.06 441 SER A C 1
ATOM 3384 O O . SER A 1 441 ? -48.369 -7.250 37.537 1.00 92.06 441 SER A O 1
ATOM 3386 N N . LEU A 1 442 ? -48.266 -6.809 39.728 1.00 94.50 442 LEU A N 1
ATOM 3387 C CA . LEU A 1 442 ? -48.495 -8.157 40.229 1.00 94.50 442 LEU A CA 1
ATOM 3388 C C . LEU A 1 442 ? -49.851 -8.191 40.930 1.00 94.50 442 LEU A C 1
ATOM 3390 O O . LEU A 1 442 ? -50.088 -7.434 41.869 1.00 94.50 442 LEU A O 1
ATOM 3394 N N . ASN A 1 443 ? -50.735 -9.074 40.470 1.00 94.81 443 ASN A N 1
ATOM 3395 C CA . ASN A 1 443 ? -52.114 -9.154 40.955 1.00 94.81 443 ASN A CA 1
ATOM 3396 C C . ASN A 1 443 ? -52.454 -10.486 41.638 1.00 94.81 443 ASN A C 1
ATOM 3398 O O . ASN A 1 443 ? -53.494 -10.615 42.281 1.00 94.81 443 ASN A O 1
ATOM 3402 N N . LYS A 1 444 ? -51.592 -11.499 41.500 1.00 94.69 444 LYS A N 1
ATOM 3403 C CA . LYS A 1 444 ? -51.796 -12.819 42.103 1.00 94.69 444 LYS A CA 1
ATOM 3404 C C . LYS A 1 444 ? -50.531 -13.311 42.766 1.00 94.69 444 LYS A C 1
ATOM 3406 O O . LYS A 1 444 ? -49.463 -13.268 42.172 1.00 94.69 444 LYS A O 1
ATOM 3411 N N . MET A 1 445 ? -50.664 -13.878 43.953 1.00 94.88 445 MET A N 1
ATOM 3412 C CA . MET A 1 445 ? -49.599 -14.582 44.650 1.00 94.88 445 MET A CA 1
ATOM 3413 C C . MET A 1 445 ? -49.964 -16.055 44.789 1.00 94.88 445 MET A C 1
ATOM 3415 O O . MET A 1 445 ? -51.072 -16.406 45.194 1.00 94.88 445 MET A O 1
ATOM 3419 N N . ILE A 1 446 ? -49.022 -16.928 44.453 1.00 93.88 446 ILE A N 1
ATOM 3420 C CA . ILE A 1 446 ? -49.098 -18.362 44.691 1.00 93.88 446 ILE A CA 1
ATOM 3421 C C . ILE A 1 446 ? -48.176 -18.668 45.863 1.00 93.88 446 ILE A C 1
ATOM 3423 O O . ILE A 1 446 ? -46.954 -18.622 45.737 1.00 93.88 446 ILE A O 1
ATOM 3427 N N . PHE A 1 447 ? -48.774 -19.010 46.997 1.00 92.25 447 PHE A N 1
ATOM 3428 C CA . PHE A 1 447 ? -48.061 -19.360 48.219 1.00 92.25 447 PHE A CA 1
ATOM 3429 C C . PHE A 1 447 ? -48.657 -20.645 48.795 1.00 92.25 447 PHE A C 1
ATOM 3431 O O . PHE A 1 447 ? -49.874 -20.809 48.815 1.00 92.25 447 PHE A O 1
ATOM 3438 N N . ASN A 1 448 ? -47.821 -21.612 49.188 1.00 89.31 448 ASN A N 1
ATOM 3439 C CA . ASN A 1 448 ? -48.265 -22.925 49.687 1.00 89.31 448 ASN A CA 1
ATOM 3440 C C . ASN A 1 448 ? -49.329 -23.622 48.808 1.00 89.31 448 ASN A C 1
ATOM 3442 O O . ASN A 1 448 ? -50.255 -24.257 49.310 1.00 89.31 448 ASN A O 1
ATOM 3446 N N . ARG A 1 449 ? -49.183 -23.525 47.476 1.00 87.06 449 ARG A N 1
ATOM 3447 C CA . ARG A 1 449 ? -50.124 -24.063 46.464 1.00 87.06 449 ARG A CA 1
ATOM 3448 C C . ARG A 1 449 ? -51.527 -23.440 46.495 1.00 87.06 449 ARG A C 1
ATOM 3450 O O . ARG A 1 449 ? -52.460 -24.016 45.940 1.00 87.06 449 ARG A O 1
ATOM 3457 N N . GLN A 1 450 ? -51.680 -22.276 47.114 1.00 87.81 450 GLN A N 1
ATOM 3458 C CA . GLN A 1 450 ? -52.920 -21.511 47.152 1.00 87.81 450 GLN A CA 1
ATOM 3459 C C . GLN A 1 450 ? -52.733 -20.191 46.408 1.00 87.81 450 GLN A C 1
ATOM 3461 O O . GLN A 1 450 ? -51.681 -19.564 46.499 1.00 87.81 450 GLN A O 1
ATOM 3466 N N . THR A 1 451 ? -53.755 -19.786 45.656 1.00 91.88 451 THR A N 1
ATOM 3467 C CA . THR A 1 451 ? -53.781 -18.501 44.949 1.00 91.88 451 THR A CA 1
ATOM 3468 C C . THR A 1 451 ? -54.488 -17.458 45.807 1.00 91.88 451 THR A C 1
ATOM 3470 O O . THR A 1 451 ? -55.561 -17.726 46.362 1.00 91.88 451 THR A O 1
ATOM 3473 N N . ILE A 1 452 ? -53.855 -16.295 45.922 1.00 92.31 452 ILE A N 1
ATOM 3474 C CA . ILE A 1 452 ? -54.270 -15.163 46.748 1.00 92.31 452 ILE A CA 1
ATOM 3475 C C . ILE A 1 452 ? -54.202 -13.918 45.868 1.00 92.31 452 ILE A C 1
ATOM 3477 O O . ILE A 1 452 ? -53.196 -13.708 45.187 1.00 92.31 452 ILE A O 1
ATOM 3481 N N . ASP A 1 453 ? -55.274 -13.134 45.851 1.00 91.38 453 ASP A N 1
ATOM 3482 C CA . ASP A 1 453 ? -55.307 -11.869 45.122 1.00 91.38 453 ASP A CA 1
ATOM 3483 C C . ASP A 1 453 ? -54.542 -10.811 45.926 1.00 91.38 453 ASP A C 1
ATOM 3485 O O . ASP A 1 453 ? -54.694 -10.710 47.145 1.00 91.38 453 ASP A O 1
ATOM 3489 N N . ILE A 1 454 ? -53.672 -10.074 45.245 1.00 93.00 454 ILE A N 1
ATOM 3490 C CA . ILE A 1 454 ? -52.794 -9.062 45.840 1.00 93.00 454 ILE A CA 1
ATOM 3491 C C . ILE A 1 454 ? -52.737 -7.839 44.927 1.00 93.00 454 ILE A C 1
ATOM 3493 O O . ILE A 1 454 ? -53.102 -7.923 43.758 1.00 93.00 454 ILE A O 1
ATOM 3497 N N . GLU A 1 455 ? -52.222 -6.726 45.434 1.00 90.44 455 GLU A N 1
ATOM 3498 C CA . GLU A 1 455 ? -51.820 -5.591 44.608 1.00 90.44 455 GLU A CA 1
ATOM 3499 C C . GLU A 1 455 ? -50.376 -5.235 44.963 1.00 90.44 455 GLU A C 1
ATOM 3501 O O . GLU A 1 455 ? -50.065 -4.859 46.098 1.00 90.44 455 GLU A O 1
ATOM 3506 N N . ALA A 1 456 ? -49.463 -5.456 44.020 1.00 90.31 456 ALA A N 1
ATOM 3507 C CA . ALA A 1 456 ? -48.048 -5.183 44.210 1.00 90.31 456 ALA A CA 1
ATOM 3508 C C . ALA A 1 456 ? -47.387 -4.730 42.909 1.00 90.31 456 ALA A C 1
ATOM 3510 O O . ALA A 1 456 ? -47.848 -5.037 41.811 1.00 90.31 456 ALA A O 1
ATOM 3511 N N . VAL A 1 457 ? -46.272 -4.023 43.035 1.00 91.81 457 VAL A N 1
ATOM 3512 C CA . VAL A 1 457 ? -45.463 -3.548 41.911 1.00 91.81 457 VAL A CA 1
ATOM 3513 C C . VAL A 1 457 ? -44.014 -3.962 42.095 1.00 91.81 457 VAL A C 1
ATOM 3515 O O . VAL A 1 457 ? -43.511 -4.048 43.219 1.00 91.81 457 VAL A O 1
ATOM 3518 N N . VAL A 1 458 ? -43.329 -4.225 40.987 1.00 90.00 458 VAL A N 1
ATOM 3519 C CA . VAL A 1 458 ? -41.887 -4.481 41.014 1.00 90.00 458 VAL A CA 1
ATOM 3520 C C . VAL A 1 458 ? -41.147 -3.153 41.076 1.00 90.00 458 VAL A C 1
ATOM 3522 O O . VAL A 1 458 ? -41.486 -2.202 40.375 1.00 90.00 458 VAL A O 1
ATOM 3525 N N . VAL A 1 459 ? -40.120 -3.096 41.915 1.00 87.69 459 VAL A N 1
ATOM 3526 C CA . VAL A 1 459 ? -39.249 -1.934 42.070 1.00 87.69 459 VAL A CA 1
ATOM 3527 C C . VAL A 1 459 ? -37.788 -2.339 41.959 1.00 87.69 459 VAL A C 1
ATOM 3529 O O . VAL A 1 459 ? -37.404 -3.476 42.232 1.00 87.69 459 VAL A O 1
ATOM 3532 N N . ASN A 1 460 ? -36.938 -1.392 41.586 1.00 84.19 460 ASN A N 1
ATOM 3533 C CA . ASN A 1 460 ? -35.500 -1.564 41.679 1.00 84.19 460 ASN A CA 1
ATOM 3534 C C . ASN A 1 460 ? -35.092 -1.600 43.168 1.00 84.19 460 ASN A C 1
ATOM 3536 O O . ASN A 1 460 ? -35.407 -0.656 43.892 1.00 84.19 460 ASN A O 1
ATOM 3540 N N . PRO A 1 461 ? -34.372 -2.631 43.641 1.00 73.19 461 PRO A N 1
ATOM 3541 C CA . PRO A 1 461 ? -34.071 -2.793 45.065 1.00 73.19 461 PRO A CA 1
ATOM 3542 C C . PRO A 1 461 ? -33.078 -1.750 45.610 1.00 73.19 461 PRO A C 1
ATOM 3544 O O . PRO A 1 461 ? -32.988 -1.577 46.822 1.00 73.19 461 PRO A O 1
ATOM 3547 N N . ILE A 1 462 ? -32.341 -1.054 44.734 1.00 71.88 462 ILE A N 1
ATOM 3548 C CA . ILE A 1 462 ? -31.363 -0.018 45.099 1.00 71.88 462 ILE A CA 1
ATOM 3549 C C . ILE A 1 462 ? -32.003 1.371 45.040 1.00 71.88 462 ILE A C 1
ATOM 3551 O O . ILE A 1 462 ? -31.851 2.163 45.965 1.00 71.88 462 ILE A O 1
ATOM 3555 N N . THR A 1 463 ? -32.706 1.686 43.949 1.00 77.25 463 THR A N 1
ATOM 3556 C CA . THR A 1 463 ? -33.249 3.037 43.715 1.00 77.25 463 THR A CA 1
ATOM 3557 C C . THR A 1 463 ? -34.706 3.198 44.136 1.00 77.25 463 THR A C 1
ATOM 3559 O O . THR A 1 463 ? -35.221 4.312 44.096 1.00 77.25 463 THR A O 1
ATOM 3562 N N . MET A 1 464 ? -35.385 2.107 44.506 1.00 75.12 464 MET A N 1
ATOM 3563 C CA . MET A 1 464 ? -36.822 2.046 44.821 1.00 75.12 464 MET A CA 1
ATOM 3564 C C . MET A 1 464 ? -37.742 2.540 43.694 1.00 75.12 464 MET A C 1
ATOM 3566 O O . MET A 1 464 ? -38.931 2.773 43.903 1.00 75.12 464 MET A O 1
ATOM 3570 N N . SER A 1 465 ? -37.210 2.687 42.480 1.00 80.12 465 SER A N 1
ATOM 3571 C CA . SER A 1 465 ? -37.983 3.102 41.314 1.00 80.12 465 SER A CA 1
ATOM 3572 C C . SER A 1 465 ? -38.844 1.951 40.802 1.00 80.12 465 SER A C 1
ATOM 3574 O O . SER A 1 465 ? -38.342 0.844 40.628 1.00 80.12 465 SER A O 1
ATOM 3576 N N . GLN A 1 466 ? -40.112 2.222 40.493 1.00 79.88 466 GLN A N 1
ATOM 3577 C CA . GLN A 1 466 ? -41.020 1.269 39.833 1.00 79.88 466 GLN A CA 1
ATOM 3578 C C . GLN A 1 466 ? -40.649 1.019 38.362 1.00 79.88 466 GLN A C 1
ATOM 3580 O O . GLN A 1 466 ? -41.087 0.047 37.759 1.00 79.88 466 GLN A O 1
ATOM 3585 N N . ALA A 1 467 ? -39.823 1.893 37.785 1.00 80.88 467 ALA A N 1
ATOM 3586 C CA . ALA A 1 467 ? -39.335 1.785 36.421 1.00 80.88 467 ALA A CA 1
ATOM 3587 C C . ALA A 1 467 ? -38.095 0.873 36.379 1.00 80.88 467 ALA A C 1
ATOM 3589 O O . ALA A 1 467 ? -36.980 1.309 36.688 1.00 80.88 467 ALA A O 1
ATOM 3590 N N . VAL A 1 468 ? -38.291 -0.389 35.991 1.00 79.19 468 VAL A N 1
ATOM 3591 C CA . VAL A 1 468 ? -37.255 -1.436 35.982 1.00 79.19 468 VAL A CA 1
ATOM 3592 C C . VAL A 1 468 ? -36.934 -1.903 34.563 1.00 79.19 468 VAL A C 1
ATOM 3594 O O . VAL A 1 468 ? -37.788 -1.894 33.685 1.00 79.19 468 VAL A O 1
ATOM 3597 N N . SER A 1 469 ? -35.671 -2.234 34.305 1.00 77.25 469 SER A N 1
ATOM 3598 C CA . SER A 1 469 ? -35.198 -2.820 33.044 1.00 77.25 469 SER A CA 1
ATOM 3599 C C . SER A 1 469 ? -33.752 -3.272 33.227 1.00 77.25 469 SER A C 1
ATOM 3601 O O . SER A 1 469 ? -32.981 -2.548 33.869 1.00 77.25 469 SER A O 1
ATOM 3603 N N . SER A 1 470 ? -33.401 -4.430 32.672 1.00 75.38 470 SER A N 1
ATOM 3604 C CA . SER A 1 470 ? -32.058 -5.014 32.780 1.00 75.38 470 SER A CA 1
ATOM 3605 C C . SER A 1 470 ? -31.239 -4.786 31.513 1.00 75.38 470 SER A C 1
ATOM 3607 O O . SER A 1 470 ? -30.061 -4.445 31.589 1.00 75.38 470 SER A O 1
ATOM 3609 N N . GLU A 1 471 ? -31.873 -4.900 30.345 1.00 75.75 471 GLU A N 1
ATOM 3610 C CA . GLU A 1 471 ? -31.254 -4.643 29.046 1.00 75.75 471 GLU A CA 1
ATOM 3611 C C . GLU A 1 471 ? -32.214 -3.877 28.130 1.00 75.75 471 GLU A C 1
ATOM 3613 O O . GLU A 1 471 ? -33.423 -4.107 28.149 1.00 75.75 471 GLU A O 1
ATOM 3618 N N . VAL A 1 472 ? -31.680 -2.961 27.315 1.00 77.75 472 VAL A N 1
ATOM 3619 C CA . VAL A 1 472 ? -32.467 -2.168 26.361 1.00 77.75 472 VAL A CA 1
ATOM 3620 C C . VAL A 1 472 ? -31.792 -2.161 24.991 1.00 77.75 472 VAL A C 1
ATOM 3622 O O . VAL A 1 472 ? -30.727 -1.567 24.816 1.00 77.75 472 VAL A O 1
ATOM 3625 N N . ASP A 1 473 ? -32.450 -2.748 23.990 1.00 71.31 473 ASP A N 1
ATOM 3626 C CA . ASP A 1 473 ? -32.046 -2.661 22.588 1.00 71.31 473 ASP A CA 1
ATOM 3627 C C . ASP A 1 473 ? -32.770 -1.504 21.883 1.00 71.31 473 ASP A C 1
ATOM 3629 O O . ASP A 1 473 ? -33.961 -1.543 21.557 1.00 71.31 473 ASP A O 1
ATOM 3633 N N . HIS A 1 474 ? -32.018 -0.445 21.590 1.00 69.00 474 HIS A N 1
ATOM 3634 C CA . HIS A 1 474 ? -32.517 0.731 20.881 1.00 69.00 474 HIS A CA 1
ATOM 3635 C C . HIS A 1 474 ? -32.629 0.554 19.357 1.00 69.00 474 HIS A C 1
ATOM 3637 O O . HIS A 1 474 ? -33.009 1.510 18.671 1.00 69.00 474 HIS A O 1
ATOM 3643 N N . HIS A 1 475 ? -32.264 -0.615 18.816 1.00 67.31 475 HIS A N 1
ATOM 3644 C CA . HIS A 1 475 ? -32.300 -0.958 17.394 1.00 67.31 475 HIS A CA 1
ATOM 3645 C C . HIS A 1 475 ? -31.575 0.065 16.503 1.00 67.31 475 HIS A C 1
ATOM 3647 O O . HIS A 1 475 ? -31.954 0.290 15.353 1.00 67.31 475 HIS A O 1
ATOM 3653 N N . ARG A 1 476 ? -30.521 0.718 17.021 1.00 58.31 476 ARG A N 1
ATOM 3654 C CA . ARG A 1 476 ? -29.893 1.901 16.393 1.00 58.31 476 ARG A CA 1
ATOM 3655 C C . ARG A 1 476 ? -29.407 1.625 14.974 1.00 58.31 476 ARG A C 1
ATOM 3657 O O . ARG A 1 476 ? -29.655 2.438 14.091 1.00 58.31 476 ARG A O 1
ATOM 3664 N N . MET A 1 477 ? -28.789 0.468 14.739 1.00 55.06 477 MET A N 1
ATOM 3665 C CA . MET A 1 477 ? -28.317 0.076 13.406 1.00 55.06 477 MET A CA 1
ATOM 3666 C C . MET A 1 477 ? -29.470 -0.206 12.438 1.00 55.06 477 MET A C 1
ATOM 3668 O O . MET A 1 477 ? -29.383 0.141 11.267 1.00 55.06 477 MET A O 1
ATOM 3672 N N . TYR A 1 478 ? -30.575 -0.768 12.926 1.00 60.75 478 TYR A N 1
ATOM 3673 C CA . TYR A 1 478 ? -31.759 -1.041 12.111 1.00 60.75 478 TYR A CA 1
ATOM 3674 C C . TYR A 1 478 ? -32.552 0.237 11.787 1.00 60.75 478 TYR A C 1
ATOM 3676 O O . TYR A 1 478 ? -33.078 0.371 10.687 1.00 60.75 478 TYR A O 1
ATOM 3684 N N . ARG A 1 479 ? -32.602 1.189 12.730 1.00 56.81 479 ARG A N 1
ATOM 3685 C CA . ARG A 1 479 ? -33.291 2.481 12.586 1.00 56.81 479 ARG A CA 1
ATOM 3686 C C . ARG A 1 479 ? -32.493 3.458 11.723 1.00 56.81 479 ARG A C 1
ATOM 3688 O O . ARG A 1 479 ? -33.024 4.025 10.779 1.00 56.81 479 ARG A O 1
ATOM 3695 N N . TRP A 1 480 ? -31.200 3.616 12.005 1.00 51.59 480 TRP A N 1
ATOM 3696 C CA . TRP A 1 480 ? -30.359 4.656 11.399 1.00 51.59 480 TRP A CA 1
ATOM 3697 C C . TRP A 1 480 ? -29.405 4.149 10.317 1.00 51.59 480 TRP A C 1
ATOM 3699 O O . TRP A 1 480 ? -28.944 4.945 9.501 1.00 51.59 480 TRP A O 1
ATOM 3709 N N . GLY A 1 481 ? -29.127 2.844 10.252 1.00 46.31 481 GLY A N 1
ATOM 3710 C CA . GLY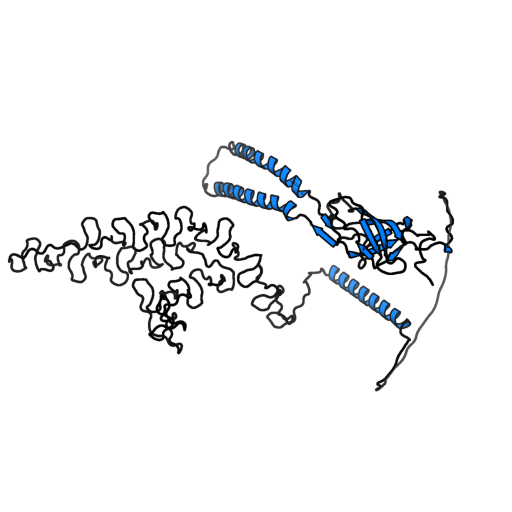 A 1 481 ? -28.169 2.285 9.292 1.00 46.31 481 GLY A CA 1
ATOM 3711 C C . GLY A 1 481 ? -28.585 2.484 7.834 1.00 46.31 481 GLY A C 1
ATOM 3712 O O . GLY A 1 481 ? -27.742 2.773 6.989 1.00 46.31 481 GLY A O 1
ATOM 3713 N N . GLY A 1 482 ? -29.889 2.423 7.544 1.00 50.28 482 GLY A N 1
ATOM 3714 C CA . GLY A 1 482 ? -30.424 2.696 6.208 1.00 50.28 482 GLY A CA 1
ATOM 3715 C C . GLY A 1 482 ? -30.274 4.159 5.779 1.00 50.28 482 GLY A C 1
ATOM 3716 O O . GLY A 1 482 ? -29.907 4.423 4.638 1.00 50.28 482 GLY A O 1
ATOM 3717 N N . LEU A 1 483 ? -30.487 5.103 6.702 1.00 48.22 483 LEU A N 1
ATOM 3718 C CA . LEU A 1 483 ? -30.339 6.537 6.439 1.00 48.22 483 LEU A CA 1
ATOM 3719 C C . LEU A 1 483 ? -28.867 6.922 6.251 1.00 48.22 483 LEU A C 1
ATOM 3721 O O . LEU A 1 483 ? -28.561 7.714 5.371 1.00 48.22 483 LEU A O 1
ATOM 3725 N N . MET A 1 484 ? -27.958 6.319 7.023 1.00 44.00 484 MET A N 1
ATOM 3726 C CA . MET A 1 484 ? -26.511 6.495 6.851 1.00 44.00 484 MET A CA 1
ATOM 3727 C C . MET A 1 484 ? -26.017 5.943 5.507 1.00 44.00 484 MET A C 1
ATOM 3729 O O . MET A 1 484 ? -25.156 6.541 4.868 1.00 44.00 484 MET A O 1
ATOM 3733 N N . ALA A 1 485 ? -26.581 4.823 5.043 1.00 41.12 485 ALA A N 1
ATOM 3734 C CA . ALA A 1 485 ? -26.289 4.289 3.715 1.00 41.12 485 ALA A CA 1
ATOM 3735 C C . ALA A 1 485 ? -26.879 5.168 2.594 1.00 41.12 485 ALA A C 1
ATOM 3737 O O . ALA A 1 485 ? -26.228 5.381 1.573 1.00 41.12 485 ALA A O 1
ATOM 3738 N N . ALA A 1 486 ? -28.083 5.713 2.794 1.00 41.72 486 ALA A N 1
ATOM 3739 C CA . ALA A 1 486 ? -28.736 6.603 1.840 1.00 41.72 486 ALA A CA 1
ATOM 3740 C C . ALA A 1 486 ? -28.017 7.950 1.714 1.00 41.72 486 ALA A C 1
ATOM 3742 O O . ALA A 1 486 ? -27.755 8.379 0.599 1.00 41.72 486 ALA A O 1
ATOM 3743 N N . THR A 1 487 ? -27.626 8.591 2.820 1.00 43.09 487 THR A N 1
ATOM 3744 C CA . THR A 1 487 ? -26.849 9.842 2.786 1.00 43.09 487 THR A CA 1
ATOM 3745 C C . THR A 1 487 ? -25.450 9.623 2.230 1.00 43.09 487 THR A C 1
ATOM 3747 O O . THR A 1 487 ? -24.948 10.487 1.522 1.00 43.09 487 THR A O 1
ATOM 3750 N N . ALA A 1 488 ? -24.832 8.462 2.461 1.00 38.22 488 ALA A N 1
ATOM 3751 C CA . ALA A 1 488 ? -23.579 8.112 1.799 1.00 38.22 488 ALA A CA 1
ATOM 3752 C C . ALA A 1 488 ? -23.752 8.014 0.272 1.00 38.22 488 ALA A C 1
ATOM 3754 O O . ALA A 1 488 ? -22.908 8.516 -0.467 1.00 38.22 488 ALA A O 1
ATOM 3755 N N . LEU A 1 489 ? -24.857 7.441 -0.218 1.00 39.38 489 LEU A N 1
ATOM 3756 C CA . LEU A 1 489 ? -25.165 7.396 -1.653 1.00 39.38 489 LEU A CA 1
ATOM 3757 C C . LEU A 1 489 ? -25.549 8.777 -2.214 1.00 39.38 489 LEU A C 1
ATOM 3759 O O . LEU A 1 489 ? -25.095 9.145 -3.297 1.00 39.38 489 LEU A O 1
ATOM 3763 N N . ASP A 1 490 ? -26.306 9.577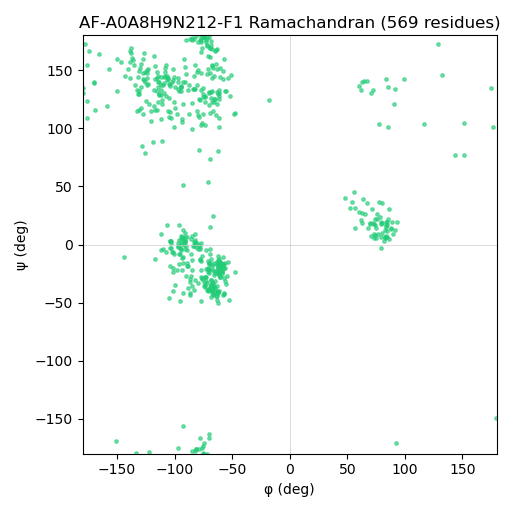 -1.472 1.00 36.22 490 ASP A N 1
ATOM 3764 C CA . ASP A 1 490 ? -26.750 10.911 -1.890 1.00 36.22 490 ASP A CA 1
ATOM 3765 C C . ASP A 1 490 ? -25.596 11.927 -1.877 1.00 36.22 490 ASP A C 1
ATOM 3767 O O . ASP A 1 490 ? -25.482 12.763 -2.768 1.00 36.22 490 ASP A O 1
ATOM 3771 N N . LEU A 1 491 ? -24.634 11.788 -0.957 1.00 33.72 491 LEU A N 1
ATOM 3772 C CA . LEU A 1 491 ? -23.375 12.534 -0.998 1.00 33.72 491 LEU A CA 1
ATOM 3773 C C . LEU A 1 491 ? -22.531 12.130 -2.209 1.00 33.72 491 LEU A C 1
ATOM 3775 O O . LEU A 1 491 ? -21.919 13.001 -2.821 1.00 33.72 491 LEU A O 1
ATOM 3779 N N . THR A 1 492 ? -22.536 10.856 -2.624 1.00 38.78 492 THR A N 1
ATOM 3780 C CA . THR A 1 492 ? -21.836 10.453 -3.857 1.00 38.78 492 THR A CA 1
ATOM 3781 C C . THR A 1 492 ? -22.495 11.002 -5.122 1.00 38.78 492 THR A C 1
ATOM 3783 O O . THR A 1 492 ? -21.780 11.313 -6.068 1.00 38.78 492 THR A O 1
ATOM 3786 N N . GLN A 1 493 ? -23.818 11.206 -5.147 1.00 33.81 493 GLN A N 1
ATOM 3787 C CA . GLN A 1 493 ? -24.503 11.813 -6.299 1.00 33.81 493 GLN A CA 1
ATOM 3788 C C . GLN A 1 493 ? -24.486 13.351 -6.265 1.00 33.81 493 GLN A C 1
ATOM 3790 O O . GLN A 1 493 ? -24.272 13.987 -7.298 1.00 33.81 493 GLN A O 1
ATOM 3795 N N . GLY A 1 494 ? -24.588 13.964 -5.084 1.00 35.09 494 GLY A N 1
ATOM 3796 C CA . GLY A 1 494 ? -24.400 15.400 -4.865 1.00 35.09 494 GLY A CA 1
ATOM 3797 C C . GLY A 1 494 ? -22.972 15.869 -5.159 1.00 35.09 494 GLY A C 1
ATOM 3798 O O . GLY A 1 494 ? -22.788 16.972 -5.670 1.00 35.09 494 GLY A O 1
ATOM 3799 N N . LEU A 1 495 ? -21.961 15.018 -4.944 1.00 30.78 495 LEU A N 1
ATOM 3800 C CA . LEU A 1 495 ? -20.575 15.274 -5.360 1.00 30.78 495 LEU A CA 1
ATOM 3801 C C . LEU A 1 495 ? -20.364 15.136 -6.875 1.00 30.78 495 LEU A C 1
ATOM 3803 O O . LEU A 1 495 ? -19.503 15.826 -7.417 1.00 30.78 495 LEU A O 1
ATOM 3807 N N . ILE A 1 496 ? -21.158 14.319 -7.577 1.00 32.62 496 ILE A N 1
ATOM 3808 C CA . ILE A 1 496 ? -21.097 14.213 -9.048 1.00 32.62 496 ILE A CA 1
ATOM 3809 C C . ILE A 1 496 ? -21.765 15.425 -9.719 1.00 32.62 496 ILE A C 1
ATOM 3811 O O . ILE A 1 496 ? -21.326 15.854 -10.783 1.00 32.62 496 ILE A O 1
ATOM 3815 N N . ILE A 1 497 ? -22.772 16.041 -9.089 1.00 33.34 497 ILE A N 1
ATOM 3816 C CA . ILE A 1 497 ? -23.414 17.253 -9.626 1.00 33.34 497 ILE A CA 1
ATOM 3817 C C . ILE A 1 497 ? -22.695 18.526 -9.155 1.00 33.34 497 ILE A C 1
ATOM 3819 O O . ILE A 1 497 ? -22.502 19.434 -9.956 1.00 33.34 497 ILE A O 1
ATOM 3823 N N . GLY A 1 498 ? -22.207 18.588 -7.911 1.00 32.28 498 GLY A N 1
ATOM 3824 C CA . GLY A 1 498 ? -21.463 19.740 -7.380 1.00 32.28 498 GLY A CA 1
ATOM 3825 C C . GLY A 1 498 ? -20.108 19.983 -8.055 1.00 32.28 498 GLY A C 1
ATOM 3826 O O . GLY A 1 498 ? -19.622 21.111 -8.069 1.00 32.28 498 GLY A O 1
ATOM 3827 N N . THR A 1 499 ? -19.524 18.955 -8.675 1.00 30.67 499 THR A N 1
ATOM 3828 C CA . THR A 1 499 ? -18.282 19.078 -9.457 1.00 30.67 499 THR A CA 1
ATOM 3829 C C . THR A 1 499 ? -18.522 19.425 -10.928 1.00 30.67 499 THR A C 1
ATOM 3831 O O . THR A 1 499 ? -17.616 19.936 -11.577 1.00 30.67 499 THR A O 1
ATOM 3834 N N . ALA A 1 500 ? -19.745 19.268 -11.448 1.00 31.92 500 ALA A N 1
ATOM 3835 C CA . ALA A 1 500 ? -20.091 19.665 -12.817 1.00 31.92 500 ALA A CA 1
ATOM 3836 C C . ALA A 1 500 ? -20.502 21.149 -12.953 1.00 31.92 500 ALA A C 1
ATOM 3838 O O . ALA A 1 500 ? -20.650 21.636 -14.071 1.00 31.92 500 ALA A O 1
ATOM 3839 N N . ILE A 1 501 ? -20.671 21.878 -11.840 1.00 35.28 501 ILE A N 1
ATOM 3840 C CA . ILE A 1 501 ? -21.021 23.316 -11.830 1.00 35.28 501 ILE A CA 1
ATOM 3841 C C . ILE A 1 501 ? -19.873 24.223 -11.355 1.00 35.28 501 ILE A C 1
ATOM 3843 O O . ILE A 1 501 ? -20.020 25.443 -11.378 1.00 35.28 501 ILE A O 1
ATOM 3847 N N . ALA A 1 502 ? -18.734 23.660 -10.932 1.00 29.91 502 ALA A N 1
ATOM 3848 C CA . ALA A 1 502 ? -17.633 24.426 -10.337 1.00 29.91 502 ALA A CA 1
ATOM 3849 C C . ALA A 1 502 ? -16.439 24.694 -11.275 1.00 29.91 502 ALA A C 1
ATOM 3851 O O . ALA A 1 502 ? -15.564 25.476 -10.916 1.00 29.91 502 ALA A O 1
ATOM 3852 N N . GLU A 1 503 ? -16.406 24.134 -12.488 1.00 29.36 503 GLU A N 1
ATOM 3853 C CA . GLU A 1 503 ? -15.349 24.426 -13.466 1.00 29.36 503 GLU A CA 1
ATOM 3854 C C . GLU A 1 503 ? -15.933 24.828 -14.822 1.00 29.36 503 GLU A C 1
ATOM 3856 O O . GLU A 1 503 ? -16.075 24.026 -15.741 1.00 29.36 503 GLU A O 1
ATOM 3861 N N . GLY A 1 504 ? -16.255 26.116 -14.948 1.00 34.03 504 GLY A N 1
ATOM 3862 C CA . GLY A 1 504 ? -16.452 26.743 -16.251 1.00 34.03 504 GLY A CA 1
ATOM 3863 C C . GLY A 1 504 ? -17.431 27.905 -16.247 1.00 34.03 504 GLY A C 1
ATOM 3864 O O . GLY A 1 504 ? -18.546 27.734 -16.719 1.00 3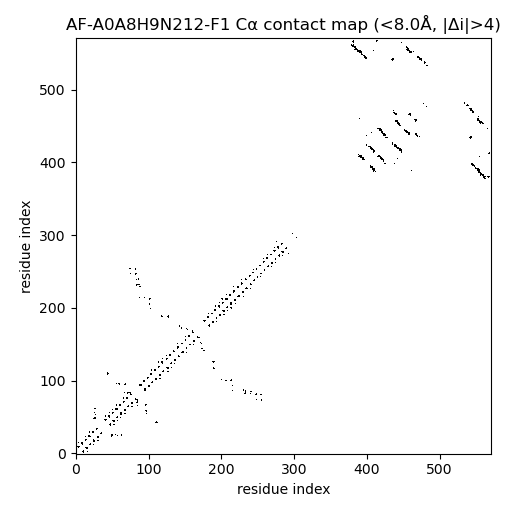4.03 504 GLY A O 1
ATOM 3865 N N . ALA A 1 505 ? -17.012 29.081 -15.765 1.00 27.31 505 ALA A N 1
ATOM 3866 C CA . ALA A 1 505 ? -17.385 30.376 -16.354 1.00 27.31 505 ALA A CA 1
ATOM 3867 C C . ALA A 1 505 ? -16.816 31.544 -15.533 1.00 27.31 505 ALA A C 1
ATOM 3869 O O . ALA A 1 505 ? -17.394 31.974 -14.538 1.00 27.31 505 ALA A O 1
ATOM 3870 N N . SER A 1 506 ? -15.717 32.123 -16.010 1.00 29.36 506 SER A N 1
ATOM 3871 C CA . SER A 1 506 ? -15.438 33.544 -15.818 1.00 29.36 506 SER A CA 1
ATOM 3872 C C . SER A 1 506 ? -15.547 34.231 -17.178 1.00 29.36 506 SER A C 1
ATOM 3874 O O . SER A 1 506 ? -14.556 34.296 -17.898 1.00 29.36 506 SER A O 1
ATOM 3876 N N . SER A 1 507 ? -16.743 34.693 -17.540 1.00 29.89 507 SER A N 1
ATOM 3877 C CA . SER A 1 507 ? -16.968 35.890 -18.368 1.00 29.89 507 SER A CA 1
ATOM 3878 C C . SER A 1 507 ? -18.453 36.043 -18.699 1.00 29.89 507 SER A C 1
ATOM 3880 O O . SER A 1 507 ? -19.115 35.077 -19.067 1.00 29.89 507 SER A O 1
ATOM 3882 N N . GLU A 1 508 ? -18.916 37.279 -18.548 1.00 33.12 508 GLU A N 1
ATOM 3883 C CA . GLU A 1 508 ? -20.125 37.919 -19.079 1.00 33.12 508 GLU A CA 1
ATOM 3884 C C . GLU A 1 508 ? -20.789 37.207 -20.277 1.00 33.12 508 GLU A C 1
ATOM 3886 O O . GLU A 1 508 ? -20.147 37.019 -21.303 1.00 33.12 508 GLU A O 1
ATOM 3891 N N . ASP A 1 509 ? -22.077 36.857 -20.176 1.00 25.89 509 ASP A N 1
ATOM 3892 C CA . ASP A 1 509 ? -23.166 37.493 -20.942 1.00 25.89 509 ASP A CA 1
ATOM 3893 C C . ASP A 1 509 ? -24.539 36.925 -20.514 1.00 25.89 509 ASP A C 1
ATOM 3895 O O . ASP A 1 509 ? -24.688 35.825 -19.983 1.00 25.89 509 ASP A O 1
ATOM 3899 N N . SER A 1 510 ? -25.547 37.754 -20.717 1.00 36.19 510 SER A N 1
ATOM 3900 C CA . SER A 1 510 ? -26.963 37.605 -20.428 1.00 36.19 510 SER A CA 1
ATOM 3901 C C . SER A 1 510 ? -27.693 36.534 -21.263 1.00 36.19 510 SER A C 1
ATOM 3903 O O . SER A 1 510 ? -27.498 36.414 -22.467 1.00 36.19 510 SER A O 1
ATOM 3905 N N . GLY A 1 511 ? -28.649 35.833 -20.633 1.00 33.69 511 GLY A N 1
ATOM 3906 C CA . GLY A 1 511 ? -29.813 35.255 -21.321 1.00 33.69 511 GLY A CA 1
ATOM 3907 C C . GLY A 1 511 ? -29.950 33.726 -21.319 1.00 33.69 511 GLY A C 1
ATOM 3908 O O . GLY A 1 511 ? -29.339 33.039 -22.125 1.00 33.69 511 GLY A O 1
ATOM 3909 N N . SER A 1 512 ? -30.864 33.220 -20.477 1.00 30.73 512 SER A N 1
ATOM 3910 C CA . SER A 1 512 ? -31.826 32.121 -20.745 1.00 30.73 512 SER A CA 1
ATOM 3911 C C . SER A 1 512 ? -32.054 31.239 -19.509 1.00 30.73 512 SER A C 1
ATOM 3913 O O . SER A 1 512 ? -31.568 30.116 -19.379 1.00 30.73 512 SER A O 1
ATOM 3915 N N . ALA A 1 513 ? -32.858 31.758 -18.583 1.00 33.53 513 ALA A N 1
ATOM 3916 C CA . ALA A 1 513 ? -33.454 30.994 -17.498 1.00 33.53 513 ALA A CA 1
ATOM 3917 C C . ALA A 1 513 ? -34.669 30.210 -18.024 1.00 33.53 513 ALA A C 1
ATOM 3919 O O . ALA A 1 513 ? -35.795 30.670 -17.886 1.00 33.53 513 ALA A O 1
ATOM 3920 N N . THR A 1 514 ? -34.463 29.049 -18.655 1.00 33.34 514 THR A N 1
ATOM 3921 C CA . THR A 1 514 ? -35.572 28.099 -18.929 1.00 33.34 514 THR A CA 1
ATOM 3922 C C . THR A 1 514 ? -35.212 26.610 -18.826 1.00 33.34 514 THR A C 1
ATOM 3924 O O . THR A 1 514 ? -36.122 25.795 -18.726 1.00 33.34 514 THR A O 1
ATOM 3927 N N . ASN A 1 515 ? -33.933 26.226 -18.712 1.00 32.53 515 ASN A N 1
ATOM 3928 C CA . ASN A 1 515 ? -33.545 24.802 -18.636 1.00 32.53 515 ASN A CA 1
ATOM 3929 C C . ASN A 1 515 ? -33.228 24.277 -17.221 1.00 32.53 515 ASN A C 1
ATOM 3931 O O . ASN A 1 515 ? -33.093 23.071 -17.039 1.00 32.53 515 ASN A O 1
ATOM 3935 N N . ALA A 1 516 ? -33.162 25.141 -16.202 1.00 30.64 516 ALA A N 1
ATOM 3936 C CA . ALA A 1 516 ? -32.846 24.726 -14.827 1.00 30.64 516 ALA A CA 1
ATOM 3937 C C . ALA A 1 516 ? -34.027 24.057 -14.088 1.00 30.64 516 ALA A C 1
ATOM 3939 O O . ALA A 1 516 ? -33.819 23.289 -13.153 1.00 30.64 516 ALA A O 1
ATOM 3940 N N . VAL A 1 517 ? -35.269 24.303 -14.521 1.00 29.80 517 VAL A N 1
ATOM 3941 C CA . VAL A 1 517 ? -36.479 23.794 -13.843 1.00 29.80 517 VAL A CA 1
ATOM 3942 C C . VAL A 1 517 ? -36.846 22.373 -14.296 1.00 29.80 517 VAL A C 1
ATOM 3944 O O . VAL A 1 517 ? -37.402 21.601 -13.519 1.00 29.80 517 VAL A O 1
ATOM 3947 N N . ALA A 1 518 ? -36.478 21.973 -15.519 1.00 29.09 518 ALA A N 1
ATOM 3948 C CA . ALA A 1 518 ? -36.761 20.627 -16.030 1.00 29.09 518 ALA A CA 1
ATOM 3949 C C . ALA A 1 518 ? -35.872 19.542 -15.390 1.00 29.09 518 ALA A C 1
ATOM 3951 O O . ALA A 1 518 ? -36.306 18.405 -15.228 1.00 29.09 518 ALA A O 1
ATOM 3952 N N . VAL A 1 519 ? -34.658 19.902 -14.958 1.00 33.81 519 VAL A N 1
ATOM 3953 C CA . VAL A 1 519 ? -33.738 18.981 -14.267 1.00 33.81 519 VAL A CA 1
ATOM 3954 C C . VAL A 1 519 ? -34.147 18.775 -12.803 1.00 33.81 519 VAL A C 1
ATOM 3956 O O . VAL A 1 519 ? -33.957 17.691 -12.268 1.00 33.81 519 VAL A O 1
ATOM 3959 N N . GLN A 1 520 ? -34.809 19.751 -12.168 1.00 30.95 520 GLN A N 1
ATOM 3960 C CA . GLN A 1 520 ? -35.287 19.609 -10.786 1.00 30.95 520 GLN A CA 1
ATOM 3961 C C . GLN A 1 520 ? -36.470 18.642 -10.622 1.00 30.95 520 GLN A C 1
ATOM 3963 O O . GLN A 1 520 ? -36.640 18.092 -9.537 1.00 30.95 520 GLN A O 1
ATOM 3968 N N . MET A 1 521 ? -37.267 18.381 -11.665 1.00 28.91 521 MET A N 1
ATOM 3969 C CA . MET A 1 521 ? -38.416 17.466 -11.549 1.00 28.91 521 MET A CA 1
ATOM 3970 C C . MET A 1 521 ? -38.109 16.006 -11.910 1.00 28.91 521 MET A C 1
ATOM 3972 O O . MET A 1 521 ? -38.855 15.128 -11.492 1.00 28.91 521 MET A O 1
ATOM 3976 N N . ALA A 1 522 ? -36.991 15.715 -12.585 1.00 31.31 522 ALA A N 1
ATOM 3977 C CA . ALA A 1 522 ? -36.577 14.336 -12.881 1.00 31.31 522 ALA A CA 1
ATOM 3978 C C . ALA A 1 522 ? -35.782 13.665 -11.737 1.00 31.31 522 ALA A C 1
ATOM 3980 O O . ALA A 1 522 ? -35.611 12.451 -11.735 1.00 31.31 522 ALA A O 1
ATOM 3981 N N . ILE A 1 523 ? -35.313 14.443 -10.753 1.00 34.09 523 ILE A N 1
ATOM 3982 C CA . ILE A 1 523 ? -34.541 13.953 -9.591 1.00 34.09 523 ILE A CA 1
ATOM 3983 C C . ILE A 1 523 ? -35.462 13.707 -8.373 1.00 34.09 523 ILE A C 1
ATOM 3985 O O . ILE A 1 523 ? -35.048 13.134 -7.372 1.00 34.09 523 ILE A O 1
ATOM 3989 N N . ALA A 1 524 ? -36.739 14.098 -8.443 1.00 29.33 524 ALA A N 1
ATOM 3990 C CA . ALA A 1 524 ? -37.669 13.996 -7.315 1.00 29.33 524 ALA A CA 1
ATOM 3991 C C . ALA A 1 524 ? -38.418 12.650 -7.218 1.00 29.33 524 ALA A C 1
ATOM 3993 O O . ALA A 1 524 ? -38.935 12.323 -6.149 1.00 29.33 524 ALA A O 1
ATOM 3994 N N . GLU A 1 525 ? -38.491 11.858 -8.291 1.00 32.94 525 GLU A N 1
ATOM 3995 C CA . GLU A 1 525 ? -39.212 10.574 -8.270 1.00 32.94 525 GLU A CA 1
ATOM 3996 C C . GLU A 1 525 ? -38.507 9.469 -7.451 1.00 32.94 525 GLU A C 1
ATOM 3998 O O . GLU A 1 525 ? -39.199 8.812 -6.671 1.00 32.94 525 GLU A O 1
ATOM 4003 N N . PRO A 1 526 ? -37.162 9.313 -7.467 1.00 36.69 526 PRO A N 1
ATOM 4004 C CA . PRO A 1 526 ? -36.484 8.297 -6.646 1.00 36.69 526 PRO A CA 1
ATOM 4005 C C . PRO A 1 526 ? -36.493 8.600 -5.134 1.00 36.69 526 PRO A C 1
ATOM 4007 O O . PRO A 1 526 ? -36.314 7.698 -4.313 1.00 36.69 526 PRO A O 1
ATOM 4010 N N . ILE A 1 527 ? -36.694 9.867 -4.748 1.00 36.31 527 ILE A N 1
ATOM 4011 C CA . ILE A 1 527 ? -36.626 10.327 -3.347 1.00 36.31 527 ILE A CA 1
ATOM 4012 C C . ILE A 1 527 ? -37.944 10.060 -2.601 1.00 36.31 527 ILE A C 1
ATOM 4014 O O . ILE A 1 527 ? -37.941 9.797 -1.398 1.00 36.31 527 ILE A O 1
ATOM 4018 N N . LYS A 1 528 ? -39.090 10.068 -3.295 1.00 36.31 528 LYS A N 1
ATOM 4019 C CA . LYS A 1 528 ? -40.381 9.751 -2.661 1.00 36.31 528 LYS A CA 1
ATOM 4020 C C . LYS A 1 528 ? -40.516 8.270 -2.308 1.00 36.31 528 LYS A C 1
ATOM 4022 O 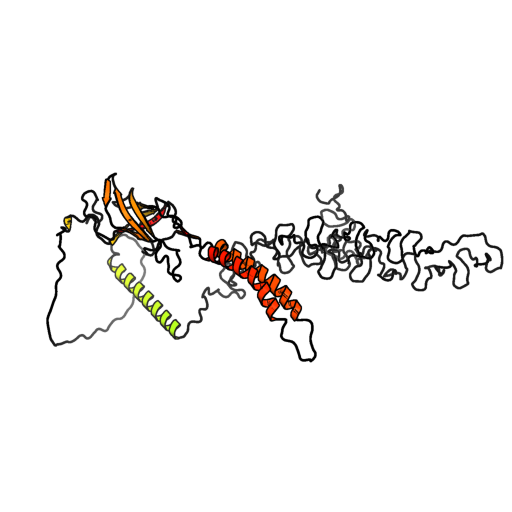O . LYS A 1 528 ? -41.002 7.961 -1.227 1.00 36.31 528 LYS A O 1
ATOM 4027 N N . GLU A 1 529 ? -40.044 7.374 -3.172 1.00 39.53 529 GLU A N 1
ATOM 4028 C CA . GLU A 1 529 ? -40.163 5.923 -2.959 1.00 39.53 529 GLU A CA 1
ATOM 4029 C C . GLU A 1 529 ? -39.224 5.400 -1.853 1.00 39.53 529 GLU A C 1
ATOM 4031 O O . GLU A 1 529 ? -39.544 4.440 -1.154 1.00 39.53 529 GLU A O 1
ATOM 4036 N N . THR A 1 530 ? -38.087 6.067 -1.632 1.00 41.94 530 THR A N 1
ATOM 4037 C CA . THR A 1 530 ? -37.114 5.712 -0.584 1.00 41.94 530 THR A CA 1
ATOM 4038 C C . THR A 1 530 ? -37.437 6.341 0.779 1.00 41.94 530 THR A C 1
ATOM 4040 O O . THR A 1 530 ? -37.222 5.705 1.810 1.00 41.94 530 THR A O 1
ATOM 4043 N N . SER A 1 531 ? -38.037 7.538 0.811 1.00 41.88 531 SER A N 1
ATOM 4044 C CA . SER A 1 531 ? -38.512 8.222 2.032 1.00 41.88 531 SER A CA 1
ATOM 4045 C C . SER A 1 531 ? -39.431 7.351 2.895 1.00 41.88 531 SER A C 1
ATOM 4047 O O . SER A 1 531 ? -39.245 7.256 4.111 1.00 41.88 531 SER A O 1
ATOM 4049 N N . ASP A 1 532 ? -40.418 6.704 2.275 1.00 47.34 532 ASP A N 1
ATOM 4050 C CA . ASP A 1 532 ? -41.451 5.964 3.008 1.00 47.34 532 ASP A CA 1
ATOM 4051 C C . ASP A 1 532 ? -40.909 4.639 3.566 1.00 47.34 532 ASP A C 1
ATOM 4053 O O . ASP A 1 532 ? -41.254 4.239 4.680 1.00 47.34 532 ASP A O 1
ATOM 4057 N N . MET A 1 533 ? -39.961 4.018 2.855 1.00 48.81 533 MET A N 1
ATOM 4058 C CA . MET A 1 533 ? -39.215 2.852 3.330 1.00 48.81 533 MET A CA 1
ATOM 4059 C C . MET A 1 533 ? -38.352 3.189 4.556 1.00 48.81 533 MET A C 1
ATOM 4061 O O . MET A 1 533 ? -38.346 2.428 5.524 1.00 48.81 533 MET A O 1
ATOM 4065 N N . TYR A 1 534 ? -37.641 4.323 4.556 1.00 51.91 534 TYR A N 1
ATOM 4066 C CA . TYR A 1 534 ? -36.791 4.716 5.686 1.00 51.91 534 TYR A CA 1
ATOM 4067 C C . TYR A 1 534 ? -37.594 5.208 6.894 1.00 51.91 534 TYR A C 1
ATOM 4069 O O . TYR A 1 534 ? -37.238 4.877 8.025 1.00 51.91 534 TYR A O 1
ATOM 4077 N N . ARG A 1 535 ? -38.713 5.916 6.680 1.00 49.72 535 ARG A N 1
ATOM 4078 C CA . ARG A 1 535 ? -39.646 6.279 7.763 1.00 49.72 535 ARG A CA 1
ATOM 4079 C C . ARG A 1 535 ? -40.183 5.044 8.486 1.00 49.72 535 ARG A C 1
ATOM 4081 O O . ARG A 1 535 ? -40.141 5.006 9.710 1.00 49.72 535 ARG A O 1
ATOM 4088 N N . ALA A 1 536 ? -40.559 3.998 7.748 1.00 54.47 536 ALA A N 1
ATOM 4089 C CA . ALA A 1 536 ? -41.049 2.751 8.340 1.00 54.47 536 ALA A CA 1
ATOM 4090 C C . ALA A 1 536 ? -40.022 2.043 9.252 1.00 54.47 536 ALA A C 1
ATOM 4092 O O . ALA A 1 536 ? -40.412 1.350 10.189 1.00 54.47 536 ALA A O 1
ATOM 4093 N N . HIS A 1 537 ? -38.716 2.218 9.011 1.00 55.12 537 HIS A N 1
ATOM 4094 C CA . HIS A 1 537 ? -37.655 1.609 9.828 1.00 55.12 537 HIS A CA 1
ATOM 4095 C C . HIS A 1 537 ? -37.217 2.487 11.011 1.00 55.12 537 HIS A C 1
ATOM 4097 O O . HIS A 1 537 ? -36.776 1.958 12.032 1.00 55.12 537 HIS A O 1
ATOM 4103 N N . MET A 1 538 ? -37.364 3.812 10.911 1.00 53.62 538 MET A N 1
ATOM 4104 C CA . MET A 1 538 ? -37.047 4.765 11.987 1.00 53.62 538 MET A CA 1
ATOM 4105 C C . MET A 1 538 ? -37.993 4.655 13.188 1.00 53.62 538 MET A C 1
ATOM 4107 O O . MET A 1 538 ? -37.567 4.874 14.330 1.00 53.62 538 MET A O 1
ATOM 4111 N N . ASP A 1 539 ? -39.239 4.259 12.924 1.00 56.88 539 ASP A N 1
ATOM 4112 C CA . ASP A 1 539 ? -40.313 4.138 13.914 1.00 56.88 539 ASP A CA 1
ATOM 4113 C C . ASP A 1 539 ? -40.287 2.807 14.688 1.00 56.88 539 ASP A C 1
ATOM 4115 O O . ASP A 1 539 ? -41.134 2.576 15.557 1.00 56.88 539 ASP A O 1
ATOM 4119 N N . ARG A 1 540 ? -39.304 1.922 14.431 1.00 65.75 540 ARG A N 1
ATOM 4120 C CA . ARG A 1 540 ? -39.130 0.712 15.248 1.00 65.75 540 ARG A CA 1
ATOM 4121 C C . ARG A 1 540 ? -38.802 1.112 16.687 1.00 65.75 540 ARG A C 1
ATOM 4123 O O . ARG A 1 540 ? -37.815 1.797 16.962 1.00 65.75 540 ARG A O 1
ATOM 4130 N N . LYS A 1 541 ? -39.660 0.674 17.602 1.00 71.00 541 LYS A N 1
ATOM 4131 C CA . LYS A 1 541 ? -39.595 0.986 19.031 1.00 71.00 541 LYS A CA 1
ATOM 4132 C C . LYS A 1 541 ? -38.415 0.243 19.691 1.00 71.00 541 LYS A C 1
ATOM 4134 O O . LYS A 1 541 ? -38.093 -0.853 19.241 1.00 71.00 541 LYS A O 1
ATOM 4139 N N . PRO A 1 542 ? -37.751 0.827 20.710 1.00 72.69 542 PRO A N 1
ATOM 4140 C CA . PRO A 1 542 ? -36.792 0.102 21.543 1.00 72.69 542 PRO A CA 1
ATOM 4141 C C . PRO A 1 542 ? -37.443 -1.075 22.271 1.00 72.69 542 PRO A C 1
ATOM 4143 O O . PRO A 1 542 ? -38.627 -0.997 22.606 1.00 72.69 542 PRO A O 1
ATOM 4146 N N . THR A 1 543 ? -36.637 -2.091 22.565 1.00 76.06 543 THR A N 1
ATOM 4147 C CA . THR A 1 543 ? -37.050 -3.296 23.287 1.00 76.06 543 THR A CA 1
ATOM 4148 C C . THR A 1 543 ? -36.312 -3.349 24.617 1.00 76.06 543 THR A C 1
ATOM 4150 O O . THR A 1 543 ? -35.088 -3.450 24.641 1.00 76.06 543 THR A O 1
ATOM 4153 N N . ALA A 1 544 ? -37.042 -3.260 25.723 1.00 82.12 544 ALA A N 1
ATOM 4154 C CA . ALA A 1 544 ? -36.543 -3.542 27.064 1.00 82.12 544 ALA A CA 1
ATOM 4155 C C . ALA A 1 544 ? -36.776 -5.017 27.426 1.00 82.12 544 ALA A C 1
ATOM 4157 O O . ALA A 1 544 ? -37.837 -5.573 27.109 1.00 82.12 544 ALA A O 1
ATOM 4158 N N . ARG A 1 545 ? -35.795 -5.631 28.094 1.00 84.62 545 ARG A N 1
ATOM 4159 C CA . ARG A 1 545 ? -35.827 -7.023 28.555 1.00 84.62 545 ARG A CA 1
ATOM 4160 C C . ARG A 1 545 ? -35.426 -7.152 30.021 1.00 84.62 545 ARG A C 1
ATOM 4162 O O . ARG A 1 545 ? -34.606 -6.378 30.524 1.00 84.62 545 ARG A O 1
ATOM 4169 N N . MET A 1 546 ? -35.995 -8.155 30.686 1.00 85.75 546 MET A N 1
ATOM 4170 C CA . MET A 1 546 ? -35.531 -8.650 31.985 1.00 85.75 546 MET A CA 1
ATOM 4171 C C . MET A 1 546 ? -35.398 -10.166 31.926 1.00 85.75 546 MET A C 1
ATOM 4173 O O . MET A 1 546 ? -36.303 -10.862 31.457 1.00 85.75 546 MET A O 1
ATOM 4177 N N . PHE A 1 547 ? -34.264 -10.665 32.390 1.00 88.62 547 PHE A N 1
ATOM 4178 C CA . PHE A 1 547 ? -33.913 -12.070 32.347 1.00 88.62 547 PHE A CA 1
ATOM 4179 C C . PHE A 1 547 ? -34.343 -12.781 33.618 1.00 88.62 547 PHE A C 1
ATOM 4181 O O . PHE A 1 547 ? -34.570 -12.179 34.668 1.00 88.62 547 PHE A O 1
ATOM 4188 N N . LYS A 1 548 ? -34.452 -14.101 33.515 1.00 89.06 548 LYS A N 1
ATOM 4189 C CA . LYS A 1 548 ? -34.650 -14.945 34.681 1.00 89.06 548 LYS A CA 1
ATOM 4190 C C . LYS A 1 548 ? -33.494 -14.745 35.674 1.00 89.06 548 LYS A C 1
ATOM 4192 O O . LYS A 1 548 ? -32.345 -14.626 35.265 1.00 89.06 548 LYS A O 1
ATOM 4197 N N . ASP A 1 549 ? -33.825 -14.757 36.960 1.00 88.62 549 ASP A N 1
ATOM 4198 C CA . ASP A 1 549 ? -32.927 -14.573 38.104 1.00 88.62 549 ASP A CA 1
ATOM 4199 C C . ASP A 1 549 ? -32.431 -13.120 38.300 1.00 88.62 549 ASP A C 1
ATOM 4201 O O . ASP A 1 549 ? -31.654 -12.852 39.219 1.00 88.62 549 ASP A O 1
ATOM 4205 N N . ASP A 1 550 ? -32.930 -12.155 37.512 1.00 89.50 550 ASP A N 1
ATOM 4206 C CA . ASP A 1 550 ? -32.626 -10.735 37.717 1.00 89.50 550 ASP A CA 1
ATOM 4207 C C . ASP A 1 550 ? -33.142 -10.249 39.084 1.00 89.50 550 ASP A C 1
ATOM 4209 O O . ASP A 1 550 ? -34.326 -10.445 39.391 1.00 89.50 550 ASP A O 1
ATOM 4213 N N . PRO A 1 551 ? -32.301 -9.585 39.903 1.00 87.94 551 PRO A N 1
ATOM 4214 C CA . PRO A 1 551 ? -32.673 -9.167 41.247 1.00 87.94 551 PRO A CA 1
ATOM 4215 C C . PRO A 1 551 ? -33.643 -7.984 41.211 1.00 87.94 551 PRO A C 1
ATOM 4217 O O . PRO A 1 551 ? -33.359 -6.930 40.637 1.00 87.94 551 PRO A O 1
ATOM 4220 N N . VAL A 1 552 ? -34.774 -8.135 41.893 1.00 91.06 552 VAL A N 1
ATOM 4221 C CA . VAL A 1 552 ? -35.829 -7.125 41.977 1.00 91.06 552 VAL A CA 1
ATOM 4222 C C . VAL A 1 552 ? -36.378 -6.991 43.396 1.00 91.06 552 VAL A C 1
ATOM 4224 O O . VAL A 1 552 ? -36.235 -7.885 44.227 1.00 91.06 552 VAL A O 1
ATOM 4227 N N . GLY A 1 553 ? -37.022 -5.861 43.679 1.00 90.00 553 GLY A N 1
ATOM 4228 C CA . GLY A 1 553 ? -37.856 -5.679 44.861 1.00 90.00 553 GLY A CA 1
ATOM 4229 C C . GLY A 1 553 ? -39.341 -5.806 44.518 1.00 90.00 553 GLY A C 1
ATOM 4230 O O . GLY A 1 553 ? -39.755 -5.478 43.409 1.00 90.00 553 GLY A O 1
ATOM 4231 N N . VAL A 1 554 ? -40.156 -6.246 45.473 1.00 91.69 554 VAL A N 1
ATOM 4232 C CA . VAL A 1 554 ? -41.622 -6.286 45.361 1.00 91.69 554 VAL A CA 1
ATOM 4233 C C . VAL A 1 554 ? -42.227 -5.388 46.429 1.00 91.69 554 VAL A C 1
ATOM 4235 O O . VAL A 1 554 ? -42.043 -5.634 47.620 1.00 91.69 554 VAL A O 1
ATOM 4238 N N . LEU A 1 555 ? -42.970 -4.370 46.006 1.00 89.38 555 LEU A N 1
ATOM 4239 C CA . LEU A 1 555 ? -43.690 -3.453 46.881 1.00 89.38 555 LEU A CA 1
ATOM 4240 C C . LEU A 1 555 ? -45.187 -3.765 46.834 1.00 89.38 555 LEU A C 1
ATOM 4242 O O . LEU A 1 555 ? -45.819 -3.573 45.799 1.00 89.38 555 LEU A O 1
ATOM 4246 N N . PHE A 1 556 ? -45.764 -4.200 47.951 1.00 87.94 556 PHE A N 1
ATOM 4247 C CA . PHE A 1 556 ? -47.216 -4.343 48.085 1.00 87.94 556 PHE A CA 1
ATOM 4248 C C . PHE A 1 556 ? -47.850 -2.956 48.205 1.00 87.94 556 PHE A C 1
ATOM 4250 O O . PHE A 1 556 ? -47.474 -2.184 49.085 1.00 87.94 556 PHE A O 1
ATOM 4257 N N . THR A 1 557 ? -48.778 -2.604 47.316 1.00 84.81 557 THR A N 1
ATOM 4258 C CA . THR A 1 557 ? -49.424 -1.280 47.305 1.00 84.81 557 THR A CA 1
ATOM 4259 C C . THR A 1 557 ? -50.632 -1.231 48.229 1.00 84.81 557 THR A C 1
ATOM 4261 O O . THR A 1 557 ? -50.901 -0.184 48.813 1.00 84.81 557 THR A O 1
ATOM 4264 N N . THR A 1 558 ? -51.307 -2.363 48.424 1.00 85.06 558 THR A N 1
ATOM 4265 C CA . THR A 1 558 ? -52.453 -2.501 49.327 1.00 85.06 558 THR A CA 1
ATOM 4266 C C . THR A 1 558 ? -52.170 -3.488 50.448 1.00 85.06 558 THR A C 1
ATOM 4268 O O . THR A 1 558 ? -51.261 -4.317 50.373 1.00 85.06 558 THR A O 1
ATOM 4271 N N . GLU A 1 559 ? -52.976 -3.413 51.503 1.00 84.62 559 GLU A N 1
ATOM 4272 C CA . GLU A 1 559 ? -52.950 -4.407 52.568 1.00 84.62 559 GLU A CA 1
ATOM 4273 C C . GLU A 1 559 ? -53.495 -5.762 52.093 1.00 84.62 559 GLU A C 1
ATOM 4275 O O . GLU A 1 559 ? -54.395 -5.834 51.254 1.00 84.62 559 GLU A O 1
ATOM 4280 N N . VAL A 1 560 ? -52.954 -6.847 52.646 1.00 87.31 560 VAL A N 1
ATOM 4281 C CA . VAL A 1 560 ? -53.431 -8.217 52.418 1.00 87.31 560 VAL A CA 1
ATOM 4282 C C . VAL A 1 560 ? -53.925 -8.779 53.743 1.00 87.31 560 VAL A C 1
ATOM 4284 O O . VAL A 1 560 ? -53.140 -8.966 54.673 1.00 87.31 560 VAL A O 1
ATOM 4287 N N . THR A 1 561 ? -55.222 -9.068 53.827 1.00 85.12 561 THR A N 1
ATOM 4288 C CA . THR A 1 561 ? -55.904 -9.562 55.042 1.00 85.12 561 THR A CA 1
ATOM 4289 C C . THR A 1 561 ? -56.206 -11.065 55.004 1.00 85.12 561 THR A C 1
ATOM 4291 O O . THR A 1 561 ? -56.806 -11.625 55.921 1.00 85.12 561 THR A O 1
ATOM 4294 N N . ASP A 1 562 ? -55.785 -11.761 53.943 1.00 85.94 562 ASP A N 1
ATOM 4295 C CA . ASP A 1 562 ? -56.082 -13.179 53.755 1.00 85.94 562 ASP A CA 1
ATOM 4296 C C . ASP A 1 562 ? -55.385 -14.050 54.812 1.00 85.94 562 ASP A C 1
ATOM 4298 O O . ASP A 1 562 ? -54.163 -14.178 54.829 1.00 85.94 562 ASP A O 1
ATOM 4302 N N . SER A 1 563 ? -56.180 -14.707 55.662 1.00 82.62 563 SER A N 1
ATOM 4303 C CA . SER A 1 563 ? -55.719 -15.586 56.752 1.00 82.62 563 SER A CA 1
ATOM 4304 C C . SER A 1 563 ? -54.746 -16.709 56.349 1.00 82.62 563 SER A C 1
ATOM 4306 O O . SER A 1 563 ? -54.109 -17.301 57.218 1.00 82.62 563 SER A O 1
ATOM 4308 N N . ARG A 1 564 ? -54.627 -17.021 55.051 1.00 86.06 564 ARG A N 1
ATOM 4309 C CA . ARG A 1 564 ? -53.695 -18.019 54.501 1.00 86.06 564 ARG A CA 1
ATOM 4310 C C . ARG A 1 564 ? -52.252 -17.499 54.404 1.00 86.06 564 ARG A C 1
ATOM 4312 O O . ARG A 1 564 ? -51.336 -18.296 54.197 1.00 86.06 564 ARG A O 1
ATOM 4319 N N . VAL A 1 565 ? -52.043 -16.189 54.548 1.00 86.38 565 VAL A N 1
ATOM 4320 C CA . VAL A 1 565 ? -50.737 -15.513 54.503 1.00 86.38 565 VAL A CA 1
ATOM 4321 C C . VAL A 1 565 ? -50.174 -15.351 55.926 1.00 86.38 565 VAL A C 1
ATOM 4323 O O . VAL A 1 565 ? -50.920 -14.969 56.830 1.00 86.38 565 VAL A O 1
ATOM 4326 N N . PRO A 1 566 ? -48.876 -15.624 56.170 1.00 84.75 566 PRO A N 1
ATOM 4327 C CA . PRO A 1 566 ? -48.253 -15.363 57.468 1.00 84.75 566 PRO A CA 1
ATOM 4328 C C . PRO A 1 566 ? -48.158 -13.857 57.754 1.00 84.75 566 PRO A C 1
ATOM 4330 O O . PRO A 1 566 ? -48.071 -13.047 56.835 1.00 84.75 566 PRO A O 1
ATOM 4333 N N . PHE A 1 567 ? -48.126 -13.478 59.035 1.00 81.00 567 PHE A N 1
ATOM 4334 C CA . PHE A 1 567 ? -47.822 -12.098 59.423 1.00 81.00 567 PHE A CA 1
ATOM 4335 C C . PHE A 1 567 ? -46.380 -11.753 59.046 1.00 81.00 567 PHE A C 1
ATOM 4337 O O . PHE A 1 567 ? -45.453 -12.465 59.436 1.00 81.00 567 PHE A O 1
ATOM 4344 N N . VAL A 1 568 ? -46.201 -10.672 58.284 1.00 77.50 568 VAL A N 1
ATOM 4345 C CA . VAL A 1 568 ? -44.877 -10.244 57.801 1.00 77.50 568 VAL A CA 1
ATOM 4346 C C . VAL A 1 568 ? -44.084 -9.504 58.877 1.00 77.50 568 VAL A C 1
ATOM 4348 O O . VAL A 1 568 ? -42.867 -9.651 58.947 1.00 77.50 568 VAL A O 1
ATOM 4351 N N . PHE A 1 569 ? -44.776 -8.771 59.747 1.00 69.94 569 PHE A N 1
ATOM 4352 C CA . PHE A 1 569 ? -44.207 -8.143 60.933 1.00 69.94 569 PHE A CA 1
ATOM 4353 C C . PHE A 1 569 ? -44.792 -8.852 62.156 1.00 69.94 569 PHE A C 1
ATOM 4355 O O . PHE A 1 569 ? -45.987 -8.750 62.424 1.00 69.94 569 PHE A O 1
ATOM 4362 N N . GLN A 1 570 ? -43.972 -9.643 62.841 1.00 54.72 570 GLN A N 1
ATOM 4363 C CA . GLN A 1 570 ? -44.242 -10.050 64.218 1.00 54.72 570 GLN A CA 1
ATOM 4364 C C . GLN A 1 570 ? -43.472 -9.078 65.111 1.00 54.72 570 GLN A C 1
ATOM 4366 O O . GLN A 1 570 ? -42.304 -8.813 64.819 1.00 54.72 570 GLN A O 1
ATOM 4371 N N . ASP A 1 571 ? -44.127 -8.538 66.139 1.00 41.66 571 ASP A N 1
ATOM 4372 C CA . ASP A 1 571 ? -43.419 -7.921 67.269 1.00 41.66 571 ASP A CA 1
ATOM 4373 C C . ASP A 1 571 ? -42.444 -8.917 67.921 1.00 41.66 571 ASP A C 1
ATOM 4375 O O . ASP A 1 571 ? -42.803 -10.119 68.028 1.00 41.66 571 ASP A O 1
#

Sequence (571 aa):
PDGFSQYGLDAEGYGRDGFNSENCNRAGLNRQGEPCGEPKFGPDGFSQYGLDKYGYGRDGFNADNFNRFNCSREGVDKNGKPCNKHQLWSSSGLGFDGRDRLGFNSLGVDIEGYRKNGYHSITGLDRAGCSITGYDSEGFNCATGLNSQGFDRANCNIYGRNPLGQKCINVKHTPKWSDDGYTVTGVDKLGFNRDGMNIAGVNEFGVTIRGLDRLGCNARTGKDSQGFDCITGLNSLKKDRDGRDENGLKDGRDALGRDSEGFYEDGYNDQNMDKWGCDRSGKDKFGEDCSHEVDVKLSESENTLLKNYVKNQISMVQEIQSEMQFVGKASVSEEYAIASPKSDALVSPQMSSAPLTEEQGIAKVPEKNVSETHVSIEDIRIPAHTLFSKAQIACEIDTDYESETCVEITEGPLAGAILRGTYEVPNLESPEMPRDKVLVSLNKMIFNRQTIDIEAVVVNPITMSQAVSSEVDHHRMYRWGGLMAATALDLTQGLIIGTAIAEGASSEDSGSATNAVAVQMAIAEPIKETSDMYRAHMDRKPTARMFKDDPVGVLFTTEVTDSRVPFVFQD

Foldseek 3Di:
DPQADPVQAHPLQAHPVQAHPLQAHLQCAHPVRHHVDDFDADLQQAGNSQAHPVQAHPLQAHPVQAHPVQAHPLQAHPVRFGHAPQAQAAPVQAGSNQAHLLQAHPVQAHRRQAHPQLARVPQCAHPLQAHPVQAHPVQARLQQCAHPVQAHPQQAHPVQAHPVRDHHDDDDDDRQADPVQAGPVQAHSSQAHPVQAHPLCAHPVSAHPVCAHSSQARVVQCAHPVQARNHRCAHPVQAHPVRAHSSCDDPQAHSVQAGPVQAHPVQAHPVCAHPQQAHPVQAHPVRHHHDPPPPPVDDPVRVVVVVVVVVVVVVVVVVVVVVVVVPPPDDDDDDDDDDDDDDDDDDDDDDDDDDDDDDDDDDDDDDDDDDDDDDDPVLFQFAAFDKQQFKWWAAKDKQVDWDKTWIARCDALQHRKIFIDTKDQPPPPDPVDASQWIKTWTQWIQGPNDIAGFTKTKAASPPRHSTDFDDKAACCCQLCVLVVVVVVVVVVVCVVVVVVPPPDDDDDDDDDPDPPVVVVVVVVVVVVVSVVVNVVRNPDGMMTIDDGGHRIMMTGRHTGSDPVHHRRDDD

pLDDT: mean 72.49, std 22.74, range [23.17, 96.06]

Radius of gyration: 45.67 Å; Cα contacts (8 Å, |Δi|>4): 885; chains: 1; bounding box: 120×64×132 Å

Secondary structure (DSSP, 8-state):
--SB-TTSBBTTS-BTTSB-TTSBBTTSBBTTS-B-S---B-TTSBBTTS-BTTSB-TTSBBTTSBBTTSBBTTSBBTTS-B--TT--B-TTS-BTTSB-TTS-BTTSB-TTSBBTTSBBTTT-BBTTSBBTTSBBTTS-BTTT---TTSB-TTS-BTTSB-TTSPBPP------SB-TTS-BTTSB-TTS-BTTS--TTS--TTS--TTSB-TTS-BTTT-B-TTS-BTTT---TTS--TTS--TTS-BTTB-SSS--TTS--TTSB-TTSBBTTS-BTTSB-TTS-B----------HHHHHHHHHHHHHHHHHHHHHHHHGGGT-------------------------------------------------GGG-SB-TT-EEEEEEESS-EETTS--EEEEEE-SSTTTT-EEEEEEE-TTTT-SSS-S--BEEEEEEEEETTEEEEEEEEEE-TTT--S-B-SEEE--HHHHHHHHHHHHHHHHHHHHHHHTTSSSS--S-----TTSHHHHHHHSSHHHHHHHHHHHHHHTPPPEEEE-TT-EEEEEE-S-B--TTSPPS---

InterPro domains:
  IPR049855 DotG/IcmE-like, C-terminal domain [cd16431] (382-563)

Mean predicted aligned error: 21.88 Å

Organism: Vibrio vulnificus (NCBI:txid672)

Nearest PDB structures (foldseek):
  6x6k-assembly1_AY  TM=6.953E-01  e=8.400E-08  Helicobacter pylori
  6x6s-assembly1_AY  TM=6.875E-01  e=4.475E-07  Helicobacter pylori
  6odi-assembly1_b  TM=6.770E-01  e=4.247E-07  Helicobacter pylori
  6gyb-assembly1_c  TM=7.064E-01  e=2.938E-06  Xanthomonas citri pv. citri str. 306

Solvent-accessible surface area (backbone atoms only — not comparable to full-atom values): 33475 Å² total; per-residue (Å²): 131,95,62,53,45,100,85,46,25,31,93,86,52,28,32,88,87,49,30,29,95,85,46,26,24,62,86,33,26,28,93,86,68,45,72,72,60,86,82,55,64,47,50,68,48,28,21,88,46,49,21,28,97,84,49,30,31,86,88,15,31,26,90,86,44,30,27,78,83,48,16,18,88,73,21,29,26,94,86,65,44,51,34,62,60,70,33,43,28,45,97,87,53,32,31,44,75,50,22,34,57,79,44,27,30,91,86,41,30,34,52,76,32,29,26,88,85,18,29,23,75,84,78,45,26,27,84,65,50,26,32,88,87,41,27,27,96,86,52,26,26,34,80,78,41,25,27,95,84,50,28,28,93,87,47,27,27,95,84,42,25,27,97,85,69,46,79,52,81,90,70,84,79,75,44,44,50,46,98,88,56,24,29,90,89,40,29,30,56,83,44,29,30,89,88,45,32,29,91,72,55,18,27,97,85,16,29,24,100,85,41,23,27,70,88,49,28,27,72,87,77,45,20,31,94,86,50,27,30,30,57,70,21,26,29,94,84,43,26,32,93,90,57,19,36,89,73,29,30,41,96,64,20,36,72,88,48,20,36,94,89,49,29,32,92,87,47,30,28,96,83,47,25,30,93,86,48,24,30,93,86,41,25,29,97,85,69,47,74,56,73,88,66,77,85,69,88,61,51,77,68,52,50,51,51,49,53,51,50,53,51,52,51,52,51,53,52,51,50,54,56,61,60,54,68,76,72,77,83,75,90,82,82,88,86,83,89,86,82,88,89,88,82,87,82,87,84,86,88,89,85,88,80,89,84,91,82,93,85,89,85,90,91,81,90,86,90,78,94,73,90,82,78,87,76,62,81,91,48,56,18,38,59,52,68,42,70,43,60,48,22,25,28,68,37,57,43,52,68,87,51,95,56,72,33,30,37,29,29,70,54,69,94,54,43,74,24,41,32,31,32,41,63,46,58,65,58,87,85,46,89,90,49,72,49,54,40,33,39,38,43,31,45,36,35,39,46,97,93,40,81,43,80,50,46,28,36,38,22,32,61,85,78,66,36,47,66,36,61,75,45,65,48,64,52,57,65,68,33,45,42,60,55,55,53,46,50,54,52,48,50,56,52,51,52,60,53,59,59,70,74,70,77,85,81,95,73,94,83,88,88,79,96,71,69,73,65,65,58,60,63,71,65,51,63,71,52,58,69,49,49,58,58,49,52,65,35,53,69,56,74,44,33,24,30,37,54,62,68,41,78,26,14,41,33,25,67,44,63,37,56,56,85,90,50,69,64,70,77,73,133